Protein 8EJU (pdb70)

Structure (mmCIF, N/CA/C/O backbone):
data_8EJU
#
_entry.id   8EJU
#
_cell.length_a   148.903
_cell.length_b   148.903
_cell.length_c   55.711
_cell.angle_alpha   90.000
_cell.angle_beta   90.000
_cell.angle_gamma   120.000
#
_symmetry.space_group_name_H-M   'P 62'
#
loop_
_entity.id
_entity.type
_entity.pdbx_description
1 polymer 'Transcription regulatory protein (Pca regulon)'
2 non-polymer selenourea
3 non-polymer 'PHOSPHATE ION'
4 non-polymer 'CHLORIDE ION'
5 water water
#
loop_
_atom_site.group_PDB
_atom_site.id
_atom_site.type_symbol
_atom_site.label_atom_id
_atom_site.label_alt_id
_atom_site.label_comp_id
_atom_site.label_asym_id
_atom_site.label_entity_id
_atom_site.label_seq_id
_atom_site.pdbx_PDB_ins_code
_atom_site.Cartn_x
_atom_site.Cartn_y
_atom_site.Cartn_z
_atom_site.occupancy
_atom_site.B_iso_or_equiv
_atom_site.auth_seq_id
_atom_site.auth_comp_id
_atom_site.auth_asym_id
_atom_site.auth_atom_id
_atom_site.pdbx_PDB_model_num
ATOM 1 N N . ALA A 1 29 ? 110.86400 13.70400 18.32600 1.000 65.02171 29 ALA A N 1
ATOM 2 C CA . ALA A 1 29 ? 110.46900 14.75000 17.39200 1.000 65.51640 29 ALA A CA 1
ATOM 3 C C . ALA A 1 29 ? 110.60300 16.14800 18.01800 1.000 64.91223 29 ALA A C 1
ATOM 4 O O . ALA A 1 29 ? 109.85900 16.50300 18.92200 1.000 66.57478 29 ALA A O 1
ATOM 6 N N . SER A 1 30 ? 111.55300 16.93100 17.52000 1.000 52.93512 30 SER A N 1
ATOM 7 C CA . SER A 1 30 ? 111.75000 18.31100 17.95500 1.000 46.67116 30 SER A CA 1
ATOM 8 C C . SER A 1 30 ? 110.51200 19.18600 17.71900 1.000 49.53656 30 SER A C 1
ATOM 9 O O . SER A 1 30 ? 109.68300 18.87700 16.87800 1.000 49.78874 30 SER A O 1
ATOM 12 N N . PRO A 1 31 ? 110.37700 20.31700 18.43500 1.000 46.08454 31 PRO A N 1
ATOM 13 C CA . PRO A 1 31 ? 109.27700 21.24200 18.08400 1.000 40.80009 31 PRO A CA 1
ATOM 14 C C . PRO A 1 31 ? 109.24900 21.64500 16.60600 1.000 42.71116 31 PRO A C 1
ATOM 15 O O . PRO A 1 31 ? 108.16000 21.72700 16.02500 1.000 41.03843 31 PRO A O 1
ATOM 19 N N . ALA A 1 32 ? 110.41000 21.90700 15.97600 1.000 41.25806 32 ALA A N 1
ATOM 20 C CA . ALA A 1 32 ? 110.38700 22.27300 14.56500 1.000 44.34976 32 ALA A CA 1
ATOM 21 C C . ALA A 1 32 ? 109.86300 21.12200 13.70300 1.000 42.78372 32 ALA A C 1
ATOM 22 O O . ALA A 1 32 ? 109.06300 21.34000 12.78600 1.000 50.37111 32 ALA A O 1
ATOM 24 N N . LYS A 1 33 ? 110.32100 19.89200 13.96800 1.000 48.87219 33 LYS A N 1
ATOM 25 C CA . LYS A 1 33 ? 109.78500 18.71900 13.27500 1.000 50.17185 33 LYS A CA 1
ATOM 26 C C . LYS A 1 33 ? 108.25700 18.66400 13.33500 1.000 52.22998 33 LYS A C 1
ATOM 27 O O . LYS A 1 33 ? 107.59500 18.37900 12.32800 1.000 50.34328 33 LYS A O 1
ATOM 33 N N . ARG A 1 34 ? 107.67800 18.87200 14.52300 1.000 44.59721 34 ARG A N 1
ATOM 34 C CA . ARG A 1 34 ? 106.22300 18.82300 14.65900 1.000 47.13545 34 ARG A CA 1
ATOM 35 C C . ARG A 1 34 ? 105.56300 19.92300 13.84500 1.000 48.26376 34 ARG A C 1
ATOM 36 O O . ARG A 1 34 ? 104.55000 19.69000 13.17300 1.000 47.31496 34 ARG A O 1
ATOM 44 N N . ILE A 1 35 ? 106.13000 21.12500 13.88100 1.000 46.20651 35 ILE A N 1
ATOM 45 C CA . ILE A 1 35 ? 105.61600 22.20600 13.05400 1.000 44.81654 35 ILE A CA 1
ATOM 46 C C . ILE A 1 35 ? 105.70200 21.84800 11.57200 1.000 51.54199 35 ILE A C 1
ATOM 47 O O . ILE A 1 35 ? 104.74000 22.04200 10.81800 1.000 49.96810 35 ILE A O 1
ATOM 52 N N . GLN A 1 36 ? 106.83200 21.28400 11.13000 1.000 52.76506 36 GLN A N 1
ATOM 53 C CA . GLN A 1 36 ? 106.98700 21.06300 9.69000 1.000 51.50840 36 GLN A CA 1
ATOM 54 C C . GLN A 1 36 ? 106.08700 19.95700 9.15900 1.000 52.67543 36 GLN A C 1
ATOM 55 O O . GLN A 1 36 ? 105.86600 19.90400 7.94400 1.000 58.89029 36 GLN A O 1
ATOM 61 N N . ALA A 1 37 ? 105.54100 19.09500 10.02300 1.000 53.66636 37 ALA A N 1
ATOM 62 C CA . ALA A 1 37 ? 104.54900 18.13400 9.56500 1.000 52.85678 37 ALA A CA 1
ATOM 63 C C . ALA A 1 37 ? 103.33200 18.80400 8.94500 1.000 62.57610 37 ALA A C 1
ATOM 64 O O . ALA A 1 37 ? 102.60300 18.15000 8.19900 1.000 59.91103 37 ALA A O 1
ATOM 66 N N . PHE A 1 38 ? 103.07400 20.08700 9.23400 1.000 52.68022 38 PHE A N 1
ATOM 67 C CA . PHE A 1 38 ? 101.91900 20.73100 8.62200 1.000 53.85629 38 PHE A CA 1
ATOM 68 C C . PHE A 1 38 ? 102.28000 21.65800 7.46600 1.000 58.73041 38 PHE A C 1
ATOM 69 O O . PHE A 1 38 ? 101.52100 22.59200 7.18600 1.000 59.56751 38 PHE A O 1
ATOM 77 N N . THR A 1 39 ? 103.38800 21.40800 6.75300 1.000 67.07399 39 THR A N 1
ATOM 78 C CA . THR A 1 39 ? 103.71000 22.30100 5.64100 1.000 65.04705 39 THR A CA 1
ATOM 79 C C . THR A 1 39 ? 102.71200 22.15700 4.49800 1.000 71.96951 39 THR A C 1
ATOM 80 O O . THR A 1 39 ? 102.49900 23.11600 3.74900 1.000 79.81697 39 THR A O 1
ATOM 84 N N . GLY A 1 40 ? 102.09700 20.98000 4.33700 1.000 55.77304 40 GLY A N 1
ATOM 85 C CA . GLY A 1 40 ? 101.06100 20.83800 3.33600 1.000 58.68005 40 GLY A CA 1
ATOM 86 C C . GLY A 1 40 ? 99.73400 21.49600 3.65300 1.000 51.96515 40 GLY A C 1
ATOM 87 O O . GLY A 1 40 ? 98.87600 21.56900 2.76800 1.000 54.17698 40 GLY A O 1
ATOM 88 N N . ASP A 1 41 ? 99.55900 21.99400 4.88200 1.000 47.66388 41 ASP A N 1
ATOM 89 C CA . ASP A 1 41 ? 98.28800 22.54200 5.32900 1.000 47.32533 41 ASP A CA 1
ATOM 90 C C . ASP A 1 41 ? 98.31700 24.04900 5.13400 1.000 44.44685 41 ASP A C 1
ATOM 91 O O . ASP A 1 41 ? 99.11300 24.72600 5.80200 1.000 46.32935 41 ASP A O 1
ATOM 96 N N . PRO A 1 42 ? 97.49100 24.62200 4.25200 1.000 46.43978 42 PRO A N 1
ATOM 97 C CA . PRO A 1 42 ? 97.63100 26.05700 3.95600 1.000 44.22506 42 PRO A CA 1
ATOM 98 C C . PRO A 1 42 ? 97.04700 26.95900 5.02400 1.000 45.45219 42 PRO A C 1
ATOM 99 O O . PRO A 1 42 ? 97.43800 28.12800 5.08800 1.000 50.66025 42 PRO A O 1
ATOM 103 N N . ASP A 1 43 ? 96.17300 26.44500 5.88400 1.000 47.14927 43 ASP A N 1
ATOM 104 C CA . ASP A 1 43 ? 95.62000 27.18700 7.01000 1.000 46.06384 43 ASP A CA 1
ATOM 105 C C . ASP A 1 43 ? 96.43600 27.05300 8.28700 1.000 42.14566 43 ASP A C 1
ATOM 106 O O . ASP A 1 43 ? 96.08300 27.66900 9.30400 1.000 43.16431 43 ASP A O 1
ATOM 111 N N . PHE A 1 44 ? 97.50500 26.26600 8.27400 1.000 39.97350 44 PHE A N 1
ATOM 112 C CA . PHE A 1 44 ? 98.40100 26.19900 9.42500 1.000 37.09527 44 PHE A CA 1
ATOM 113 C C . PHE A 1 44 ? 99.33900 27.40500 9.44200 1.000 41.69843 44 PHE A C 1
ATOM 114 O O . PHE A 1 44 ? 100.09900 27.62800 8.48600 1.000 43.01939 44 PHE A O 1
ATOM 122 N N . MET A 1 45 ? 99.32300 28.16100 10.55800 1.000 32.25452 45 MET A N 1
ATOM 123 C CA . MET A 1 45 ? 100.06500 29.40200 10.72700 1.000 32.83135 45 MET A CA 1
ATOM 124 C C . MET A 1 45 ? 101.44900 29.10800 11.30300 1.000 33.41852 45 MET A C 1
ATOM 125 O O . MET A 1 45 ? 101.61300 29.05100 12.51900 1.000 29.13489 45 MET A O 1
ATOM 130 N N . THR A 1 46 ? 102.46200 28.99100 10.44600 1.000 37.13115 46 THR A N 1
ATOM 131 C CA . THR A 1 46 ? 103.80100 28.59000 10.89900 1.000 35.16235 46 THR A CA 1
ATOM 132 C C . THR A 1 46 ? 104.38300 29.52700 11.94100 1.000 31.06043 46 THR A C 1
ATOM 133 O O . THR A 1 46 ? 105.01300 29.07600 12.91000 1.000 29.17348 46 THR A O 1
ATOM 137 N N . SER A 1 47 ? 104.18500 30.84000 11.79100 1.000 29.58431 47 SER A N 1
ATOM 138 C CA . SER A 1 47 ? 104.78800 31.77400 12.73400 1.000 30.64077 47 SER A CA 1
ATOM 139 C C . SER A 1 47 ? 104.15600 31.67500 14.11800 1.000 27.84705 47 SER A C 1
ATOM 140 O O . SER A 1 47 ? 104.84500 31.79700 15.13900 1.000 25.82501 47 SER A O 1
ATOM 143 N N . LEU A 1 48 ? 102.83600 31.50200 14.16100 1.000 26.17626 48 LEU A N 1
ATOM 144 C CA . LEU A 1 48 ? 102.15200 31.27400 15.42600 1.000 26.89279 48 LEU A CA 1
ATOM 145 C C . LEU A 1 48 ? 102.70600 30.02900 16.09400 1.000 25.70180 48 LEU A C 1
ATOM 146 O O . LEU A 1 48 ? 103.04700 30.05200 17.28500 1.000 26.36696 48 LEU A O 1
ATOM 151 N N . ALA A 1 49 ? 102.82700 28.93400 15.33900 1.000 24.70407 49 ALA A N 1
ATOM 152 C CA . ALA A 1 49 ? 103.37600 27.69900 15.90600 1.000 25.93669 49 ALA A CA 1
ATOM 153 C C . ALA A 1 49 ? 104.79900 27.90300 16.41200 1.000 28.06609 49 ALA A C 1
ATOM 154 O O . ALA A 1 49 ? 105.12900 27.49000 17.53800 1.000 26.70944 49 ALA A O 1
ATOM 156 N N . ARG A 1 50 ? 105.66700 28.59500 15.62300 1.000 24.14596 50 ARG A N 1
ATOM 157 C CA . ARG A 1 50 ? 107.01900 28.80300 16.14600 1.000 25.32571 50 ARG A CA 1
ATOM 158 C C . ARG A 1 50 ? 107.02400 29.68000 17.38700 1.000 24.31899 50 ARG A C 1
ATOM 159 O O . ARG A 1 50 ? 107.82800 29.44800 18.28900 1.000 25.48622 50 ARG A O 1
ATOM 167 N N . GLY A 1 51 ? 106.18700 30.73300 17.44200 1.000 24.12532 51 GLY A N 1
ATOM 168 C CA . GLY A 1 51 ? 106.19100 31.60600 18.62500 1.000 23.65901 51 GLY A CA 1
ATOM 169 C C . GLY A 1 51 ? 105.73500 30.85900 19.87800 1.000 23.78759 51 GLY A C 1
ATOM 170 O O . GLY A 1 51 ? 106.30500 31.05100 20.95500 1.000 24.62569 51 GLY A O 1
ATOM 171 N N . LEU A 1 52 ? 104.74500 29.97500 19.73000 1.000 21.69130 52 LEU A N 1
ATOM 172 C CA . LEU A 1 52 ? 104.32300 29.16000 20.88000 1.000 23.27661 52 LEU A CA 1
ATOM 173 C C . LEU A 1 52 ? 105.45000 28.24400 21.31500 1.000 28.54817 52 LEU A C 1
ATOM 174 O O . LEU A 1 52 ? 105.69200 28.08100 22.52500 1.000 25.53214 52 LEU A O 1
ATOM 179 N N . ALA A 1 53 ? 106.18800 27.67400 20.34300 1.000 24.12444 53 ALA A N 1
ATOM 180 C CA . ALA A 1 53 ? 107.31900 26.82900 20.69200 1.000 22.98202 53 ALA A CA 1
ATOM 181 C C . ALA A 1 53 ? 108.44000 27.64600 21.36800 1.000 22.44191 53 ALA A C 1
ATOM 182 O O . ALA A 1 53 ? 109.20000 27.10700 22.20300 1.000 24.99989 53 ALA A O 1
ATOM 184 N N . VAL A 1 54 ? 108.62000 28.90500 20.95900 1.000 23.19516 54 VAL A N 1
ATOM 185 C CA . VAL A 1 54 ? 109.63000 29.75300 21.58400 1.000 23.60909 54 VAL A CA 1
ATOM 186 C C . VAL A 1 54 ? 109.25400 30.01700 23.03000 1.000 25.54922 54 VAL A C 1
ATOM 187 O O . VAL A 1 54 ? 110.11300 29.94800 23.92200 1.000 22.25692 54 VAL A O 1
ATOM 191 N N . ILE A 1 55 ? 107.96100 30.24800 23.30700 1.000 20.95948 55 ILE A N 1
ATOM 192 C CA . ILE A 1 55 ? 107.55400 30.39300 24.72900 1.000 23.26754 55 ILE A CA 1
ATOM 193 C C . ILE A 1 55 ? 107.85900 29.11600 25.49300 1.000 22.84424 55 ILE A C 1
ATOM 194 O O . ILE A 1 55 ? 108.41100 29.13900 26.61000 1.000 23.44747 55 ILE A O 1
ATOM 199 N N . GLN A 1 56 ? 107.53600 27.97200 24.88900 1.000 21.69377 56 GLN A N 1
ATOM 200 C CA . GLN A 1 56 ? 107.71700 26.68600 25.58700 1.000 22.80844 56 GLN A CA 1
ATOM 201 C C . GLN A 1 56 ? 109.19200 26.43700 25.84600 1.000 23.70845 56 GLN A C 1
ATOM 202 O O . GLN A 1 56 ? 109.54000 25.65800 26.73700 1.000 24.38492 56 GLN A O 1
ATOM 208 N N . ALA A 1 57 ? 110.07600 27.00000 24.98700 1.000 23.14903 57 ALA A N 1
ATOM 209 C CA . ALA A 1 57 ? 111.49700 26.75100 25.14000 1.000 26.28186 57 ALA A CA 1
ATOM 210 C C . ALA A 1 57 ? 111.98900 27.21400 26.51700 1.000 28.20265 57 ALA A C 1
ATOM 211 O O . ALA A 1 57 ? 113.04300 26.74500 26.96800 1.000 27.78707 57 ALA A O 1
ATOM 213 N N . PHE A 1 58 ? 111.23800 28.11100 27.18400 1.000 24.08624 58 PHE A N 1
ATOM 214 C CA . PHE A 1 58 ? 111.67200 28.62400 28.49400 1.000 22.97485 58 PHE A CA 1
ATOM 215 C C . PHE A 1 58 ? 111.38400 27.65300 29.62500 1.000 28.35209 58 PHE A C 1
ATOM 216 O O . PHE A 1 58 ? 111.83700 27.89100 30.74600 1.000 29.93560 58 PHE A O 1
ATOM 224 N N . GLN A 1 59 ? 110.66500 26.56100 29.36300 1.000 23.31678 59 GLN A N 1
ATOM 225 C CA . GLN A 1 59 ? 110.19300 25.70000 30.46500 1.000 28.12932 59 GLN A CA 1
ATOM 226 C C . GLN A 1 59 ? 111.35400 25.25800 31.34400 1.000 35.34761 59 GLN A C 1
ATOM 227 O O . GLN A 1 59 ? 112.35100 24.70000 30.86100 1.000 35.90933 59 GLN A O 1
ATOM 233 N N . GLU A 1 60 ? 111.20900 25.50400 32.64800 1.000 29.74823 60 GLU A N 1
ATOM 234 C CA . GLU A 1 60 ? 112.12900 25.02700 33.66500 1.000 41.75236 60 GLU A CA 1
ATOM 235 C C . GLU A 1 60 ? 113.55000 25.46300 33.39600 1.000 44.93604 60 GLU A C 1
ATOM 236 O O . GLU A 1 60 ? 114.48000 24.82600 33.87600 1.000 46.23924 60 GLU A O 1
ATOM 242 N N . ARG A 1 61 ? 113.76700 26.53900 32.62000 1.000 38.56132 61 ARG A N 1
ATOM 243 C CA . ARG A 1 61 ? 115.13800 26.97900 32.40600 1.000 43.26303 61 ARG A CA 1
ATOM 244 C C . ARG A 1 61 ? 115.68600 27.75000 33.59500 1.000 47.17634 61 ARG A C 1
ATOM 245 O O . ARG A 1 61 ? 116.90800 27.91700 33.69600 1.000 60.10120 61 ARG A O 1
ATOM 253 N N . LYS A 1 62 ? 114.80300 28.21700 34.48100 1.000 46.05286 62 LYS A N 1
ATOM 254 C CA . LYS A 1 62 ? 115.15000 28.91500 35.71800 1.000 49.73500 62 LYS A CA 1
ATOM 255 C C . LYS A 1 62 ? 115.68100 30.31800 35.49600 1.000 48.12974 62 LYS A C 1
ATOM 256 O O . LYS A 1 62 ? 115.68700 31.12500 36.43200 1.000 48.36591 62 LYS A O 1
ATOM 262 N N . ARG A 1 63 ? 116.10800 30.61900 34.27800 1.000 42.44149 63 ARG A N 1
ATOM 263 C CA . ARG A 1 63 ? 116.69300 31.92200 33.96800 1.000 46.56943 63 ARG A CA 1
ATOM 264 C C . ARG A 1 63 ? 116.54600 32.16700 32.46400 1.000 55.85499 63 ARG A C 1
ATOM 265 O O . ARG A 1 63 ? 115.92300 31.37200 31.74800 1.000 41.68959 63 ARG A O 1
ATOM 273 N N . HIS A 1 64 ? 117.17600 33.24100 31.97800 1.000 42.43052 64 HIS A N 1
ATOM 274 C CA . HIS A 1 64 ? 116.97400 33.75500 30.61600 1.000 35.45417 64 HIS A CA 1
ATOM 275 C C . HIS A 1 64 ? 117.78500 33.00000 29.56800 1.000 37.63497 64 HIS A C 1
ATOM 276 O O . HIS A 1 64 ? 118.64200 32.18600 29.88500 1.000 43.12270 64 HIS A O 1
ATOM 283 N N . LEU A 1 65 ? 117.49300 33.28100 28.27300 1.000 26.73144 65 LEU A N 1
ATOM 284 C CA . LEU A 1 65 ? 118.06100 32.48700 27.17600 1.000 27.51433 65 LEU A CA 1
ATOM 285 C C . LEU A 1 65 ? 118.52100 33.36400 26.02100 1.000 28.40580 65 LEU A C 1
ATOM 286 O O . LEU A 1 65 ? 117.93900 34.42000 25.76700 1.000 27.86016 65 LEU A O 1
ATOM 291 N N . THR A 1 66 ? 119.47900 32.85300 25.23700 1.000 26.66839 66 THR A N 1
ATOM 292 C CA . THR A 1 66 ? 119.89300 33.50500 24.00100 1.000 27.61248 66 THR A CA 1
ATOM 293 C C . THR A 1 66 ? 119.09700 32.96700 22.82000 1.000 28.61682 66 THR A C 1
ATOM 294 O O . THR A 1 66 ? 118.49900 31.89300 22.88700 1.000 29.27984 66 THR A O 1
ATOM 298 N N . ILE A 1 67 ? 119.16600 33.69700 21.70600 1.000 27.13099 67 ILE A N 1
ATOM 299 C CA . ILE A 1 67 ? 118.58400 33.18600 20.46100 1.000 30.92552 67 ILE A CA 1
ATOM 300 C C . ILE A 1 67 ? 119.14600 31.81200 20.14300 1.000 30.00474 67 ILE A C 1
ATOM 301 O O . ILE A 1 67 ? 118.39600 30.87000 19.84200 1.000 31.00022 67 ILE A O 1
ATOM 306 N N . ALA A 1 68 ? 120.47500 31.67600 20.24100 1.000 31.74320 68 ALA A N 1
ATOM 307 C CA . ALA A 1 68 ? 121.13800 30.41400 19.92400 1.000 36.14317 68 ALA A CA 1
ATOM 308 C C . ALA A 1 68 ? 120.66000 29.28900 20.82900 1.000 34.40778 68 ALA A C 1
ATOM 309 O O . ALA A 1 68 ? 120.47700 28.15700 20.36800 1.000 36.53373 68 ALA A O 1
ATOM 311 N N . GLN A 1 69 ? 120.44700 29.56600 22.11800 1.000 29.96891 69 GLN A N 1
ATOM 312 C CA . GLN A 1 69 ? 119.94200 28.51600 22.99700 1.000 29.42629 69 GLN A CA 1
ATOM 313 C C . GLN A 1 69 ? 118.53000 28.10500 22.61800 1.000 32.19615 69 GLN A C 1
ATOM 314 O O . GLN A 1 69 ? 118.18300 26.90700 22.67000 1.000 33.64932 69 GLN A O 1
ATOM 320 N N . ILE A 1 70 ? 117.66500 29.09000 22.35100 1.000 30.63937 70 ILE A N 1
ATOM 321 C CA . ILE A 1 70 ? 116.28400 28.77000 21.98000 1.000 28.26314 70 ILE A CA 1
ATOM 322 C C . ILE A 1 70 ? 116.25700 27.97700 20.67800 1.000 34.45244 70 ILE A C 1
ATOM 323 O O . ILE A 1 70 ? 115.55700 26.96600 20.56000 1.000 28.75788 70 ILE A O 1
ATOM 328 N N . SER A 1 71 ? 117.04100 28.42300 19.68700 1.000 31.20338 71 SER A N 1
ATOM 329 C CA . SER A 1 71 ? 117.13200 27.70800 18.41800 1.000 35.26532 71 SER A CA 1
ATOM 330 C C . SER A 1 71 ? 117.59600 26.27300 18.61500 1.000 38.66436 71 SER A C 1
ATOM 331 O O . SER A 1 71 ? 117.07900 25.35800 17.96400 1.000 37.96566 71 SER A O 1
ATOM 334 N N A HIS A 1 72 ? 118.57200 26.05400 19.50800 0.466 38.20662 72 HIS A N 1
ATOM 335 N N B HIS A 1 72 ? 118.57400 26.06400 19.50100 0.534 38.20405 72 HIS A N 1
ATOM 336 C CA A HIS A 1 72 ? 119.11400 24.71000 19.70700 0.466 41.01798 72 HIS A CA 1
ATOM 337 C CA B HIS A 1 72 ? 119.10400 24.72500 19.72900 0.534 41.03957 72 HIS A CA 1
ATOM 338 C C A HIS A 1 72 ? 118.08300 23.78500 20.35300 0.466 41.38550 72 HIS A C 1
ATOM 339 C C B HIS A 1 72 ? 118.04900 23.80200 20.32600 0.534 41.38537 72 HIS A C 1
ATOM 340 O O A HIS A 1 72 ? 118.01600 22.59400 20.02300 0.466 42.29334 72 HIS A O 1
ATOM 341 O O B HIS A 1 72 ? 117.94900 22.62700 19.94700 0.534 42.31696 72 HIS A O 1
ATOM 354 N N . ARG A 1 73 ? 117.26700 24.31100 21.26800 1.000 38.83370 73 ARG A N 1
ATOM 355 C CA . ARG A 1 73 ? 116.30300 23.46900 21.97600 1.000 38.07191 73 ARG A CA 1
ATOM 356 C C . ARG A 1 73 ? 115.08600 23.16700 21.10200 1.000 39.46636 73 ARG A C 1
ATOM 357 O O . ARG A 1 73 ? 114.55000 22.05300 21.14800 1.000 40.27083 73 ARG A O 1
ATOM 365 N N . THR A 1 74 ? 114.65600 24.13000 20.28300 1.000 36.94054 74 THR A N 1
ATOM 366 C CA . THR A 1 74 ? 113.45600 23.98800 19.44100 1.000 31.85185 74 THR A CA 1
ATOM 367 C C . THR A 1 74 ? 113.75300 23.43700 18.05500 1.000 36.86382 74 THR A C 1
ATOM 368 O O . THR A 1 74 ? 112.86100 22.84300 17.43200 1.000 34.39374 74 THR A O 1
ATOM 372 N N . GLU A 1 75 ? 114.99400 23.59500 17.59400 1.000 36.26010 75 GLU A N 1
ATOM 373 C CA . GLU A 1 75 ? 115.50300 23.34800 16.24100 1.000 35.64986 75 GLU A CA 1
ATOM 374 C C . GLU A 1 75 ? 114.86900 24.26700 15.20500 1.000 35.20528 75 GLU A C 1
ATOM 375 O O . GLU A 1 75 ? 114.96000 24.00900 13.98400 1.000 37.42797 75 GLU A O 1
ATOM 381 N N . ILE A 1 76 ? 114.22400 25.32700 15.63900 1.000 34.60068 76 ILE A N 1
ATOM 382 C CA . ILE A 1 76 ? 113.72200 26.38000 14.76500 1.000 31.25078 76 ILE A CA 1
ATOM 383 C C . ILE A 1 76 ? 114.91300 27.25100 14.36500 1.000 36.10368 76 ILE A C 1
ATOM 384 O O . ILE A 1 76 ? 115.76800 27.56900 15.21300 1.000 31.84286 76 ILE A O 1
ATOM 389 N N . PRO A 1 77 ? 115.04900 27.63200 13.08700 1.000 34.99356 77 PRO A N 1
ATOM 390 C CA . PRO A 1 77 ? 116.20300 28.47000 12.69400 1.000 33.98975 77 PRO A CA 1
ATOM 391 C C . PRO A 1 77 ? 116.31300 29.76800 13.48600 1.000 32.33733 77 PRO A C 1
ATOM 392 O O . PRO A 1 77 ? 115.30900 30.37600 13.86800 1.000 30.94068 77 PRO A O 1
ATOM 396 N N . ARG A 1 78 ? 117.55500 30.26200 13.60800 1.000 33.48546 78 ARG A N 1
ATOM 397 C CA . ARG A 1 78 ? 117.79600 31.46100 14.42400 1.000 31.82237 78 ARG A CA 1
ATOM 398 C C . ARG A 1 78 ? 117.06100 32.68900 13.88400 1.000 32.37100 78 ARG A C 1
ATOM 399 O O . ARG A 1 78 ? 116.57900 33.51400 14.66200 1.000 30.17304 78 ARG A O 1
ATOM 407 N N . ALA A 1 79 ? 117.05000 32.88400 12.55700 1.000 29.47831 79 ALA A N 1
ATOM 408 C CA . ALA A 1 79 ? 116.28900 34.00600 12.01300 1.000 34.16681 79 ALA A CA 1
ATOM 409 C C . ALA A 1 79 ? 114.84500 33.99900 12.51100 1.000 34.08114 79 ALA A C 1
ATOM 410 O O . ALA A 1 79 ? 114.31900 35.03100 12.95000 1.000 32.02233 79 ALA A O 1
ATOM 412 N N . ALA A 1 80 ? 114.18600 32.83400 12.45700 1.000 32.91264 80 ALA A N 1
ATOM 413 C CA . ALA A 1 80 ? 112.79000 32.76300 12.88100 1.000 31.32344 80 ALA A CA 1
ATOM 414 C C . ALA A 1 80 ? 112.65300 32.98100 14.37300 1.000 27.31382 80 ALA A C 1
ATOM 415 O O . ALA A 1 80 ? 111.70800 33.63500 14.83300 1.000 28.27369 80 ALA A O 1
ATOM 417 N N . VAL A 1 81 ? 113.55800 32.40200 15.15700 1.000 25.81885 81 VAL A N 1
ATOM 418 C CA . VAL A 1 81 ? 113.52900 32.63300 16.59900 1.000 24.55489 81 VAL A CA 1
ATOM 419 C C . VAL A 1 81 ? 113.64100 34.12800 16.88400 1.000 31.20648 81 VAL A C 1
ATOM 420 O O . VAL A 1 81 ? 112.87500 34.68500 17.67500 1.000 26.80309 81 VAL A O 1
ATOM 424 N N . ARG A 1 82 ? 114.54800 34.80800 16.15600 1.000 26.35429 82 ARG A N 1
ATOM 425 C CA . ARG A 1 82 ? 114.71500 36.24400 16.34600 1.000 28.97192 82 ARG A CA 1
ATOM 426 C C . ARG A 1 82 ? 113.41500 36.97800 16.06100 1.000 26.39536 82 ARG A C 1
ATOM 427 O O . ARG A 1 82 ? 112.98900 37.82600 16.85600 1.000 26.52673 82 ARG A O 1
ATOM 435 N N . ARG A 1 83 ? 112.75100 36.65700 14.93300 1.000 26.70776 83 ARG A N 1
ATOM 436 C CA . ARG A 1 83 ? 111.55200 37.42400 14.58100 1.000 24.38646 83 ARG A CA 1
ATOM 437 C C . ARG A 1 83 ? 110.42600 37.12400 15.56100 1.000 24.54953 83 ARG A C 1
ATOM 438 O O . ARG A 1 83 ? 109.64700 38.02700 15.92400 1.000 25.11710 83 ARG A O 1
ATOM 446 N N . CYS A 1 84 ? 110.35300 35.87100 16.03800 1.000 24.63525 84 CYS A N 1
ATOM 447 C CA . CYS A 1 84 ? 109.31300 35.55400 17.02000 1.000 26.74829 84 CYS A CA 1
ATOM 448 C C . CYS A 1 84 ? 109.54200 36.31500 18.31500 1.000 25.17035 84 CYS A C 1
ATOM 449 O O . CYS A 1 84 ? 108.58400 36.81100 18.92600 1.000 24.09728 84 CYS A O 1
ATOM 452 N N . LEU A 1 85 ? 110.78100 36.28400 18.82900 1.000 24.17805 85 LEU A N 1
ATOM 453 C CA . LEU A 1 85 ? 111.10900 37.02700 20.04800 1.000 25.41872 85 LEU A CA 1
ATOM 454 C C . LEU A 1 85 ? 110.80800 38.50000 19.88900 1.000 25.16873 85 LEU A C 1
ATOM 455 O O . LEU A 1 85 ? 110.25100 39.13500 20.78200 1.000 24.08702 85 LEU A O 1
ATOM 460 N N . HIS A 1 86 ? 111.24800 39.08200 18.77500 1.000 23.22388 86 HIS A N 1
ATOM 461 C CA . HIS A 1 86 ? 110.93900 40.47100 18.50700 1.000 25.47102 86 HIS A CA 1
ATOM 462 C C . HIS A 1 86 ? 109.44100 40.72800 18.59500 1.000 26.81472 86 HIS A C 1
ATOM 463 O O . HIS A 1 86 ? 109.00900 41.76400 19.12400 1.000 27.11266 86 HIS A O 1
ATOM 470 N N . THR A 1 87 ? 108.63400 39.83600 17.99000 1.000 22.63473 87 THR A N 1
ATOM 471 C CA . THR A 1 87 ? 107.18800 40.02900 18.03800 1.000 22.10850 87 THR A CA 1
ATOM 472 C C . THR A 1 87 ? 106.67900 39.92200 19.47700 1.000 23.40863 87 THR A C 1
ATOM 473 O O . THR A 1 87 ? 105.85700 40.74700 19.94500 1.000 23.55169 87 THR A O 1
ATOM 477 N N . LEU A 1 88 ? 107.15900 38.92200 20.20500 1.000 22.70145 88 LEU A N 1
ATOM 478 C CA . LEU A 1 88 ? 106.73500 38.81200 21.61400 1.000 23.02784 88 LEU A CA 1
ATOM 479 C C . LEU A 1 88 ? 107.11800 40.06400 22.39700 1.000 22.93743 88 LEU A C 1
ATOM 480 O O . LEU A 1 88 ? 106.35800 40.51500 23.26900 1.000 24.00683 88 LEU A O 1
ATOM 485 N N . ILE A 1 89 ? 108.29600 40.63000 22.13500 1.000 23.57854 89 ILE A N 1
ATOM 486 C CA . ILE A 1 89 ? 108.69400 41.85800 22.85400 1.000 22.83425 89 ILE A CA 1
ATOM 487 C C . ILE A 1 89 ? 107.73400 42.99700 22.52800 1.000 27.26605 89 ILE A C 1
ATOM 488 O O . ILE A 1 89 ? 107.25400 43.71200 23.41500 1.000 26.79023 89 ILE A O 1
ATOM 493 N N . LYS A 1 90 ? 107.41500 43.16000 21.25200 1.000 26.52198 90 LYS A N 1
ATOM 494 C CA . LYS A 1 90 ? 106.50000 44.23900 20.87900 1.000 27.05895 90 LYS A CA 1
ATOM 495 C C . LYS A 1 90 ? 105.14000 44.08800 21.53000 1.000 26.81842 90 LYS A C 1
ATOM 496 O O . LYS A 1 90 ? 104.46700 45.10200 21.80900 1.000 30.42968 90 LYS A O 1
ATOM 502 N N . LEU A 1 91 ? 104.70200 42.86600 21.75200 1.000 23.01477 91 LEU A N 1
ATOM 503 C CA . LEU A 1 91 ? 103.37500 42.63200 22.29200 1.000 21.10937 91 LEU A CA 1
ATOM 504 C C . LEU A 1 91 ? 103.37000 42.62200 23.81600 1.000 25.74643 91 LEU A C 1
ATOM 505 O O . LEU A 1 91 ? 102.29300 42.40800 24.39900 1.000 28.95004 91 LEU A O 1
ATOM 510 N N . GLY A 1 92 ? 104.54300 42.72000 24.43700 1.000 24.66682 92 GLY A N 1
ATOM 511 C CA . GLY A 1 92 ? 104.59600 42.71200 25.90500 1.000 23.90303 92 GLY A CA 1
ATOM 512 C C . GLY A 1 92 ? 104.66500 41.34100 26.53700 1.000 23.37857 92 GLY A C 1
ATOM 513 O O . GLY A 1 92 ? 104.39800 41.20400 27.75000 1.000 22.58016 92 GLY A O 1
ATOM 514 N N . TYR A 1 93 ? 105.02500 40.30100 25.77200 1.000 24.27310 93 TYR A N 1
ATOM 515 C CA . TYR A 1 93 ? 105.18500 38.97500 26.33900 1.000 21.72269 93 TYR A CA 1
ATOM 516 C C . TYR A 1 93 ? 106.62800 38.63200 26.66300 1.000 23.09932 93 TYR A C 1
ATOM 517 O O . TYR A 1 93 ? 106.87800 37.59100 27.27900 1.000 22.03839 93 TYR A O 1
ATOM 526 N N . ALA A 1 94 ? 107.59300 39.43000 26.19800 1.000 21.90977 94 ALA A N 1
ATOM 527 C CA . ALA A 1 94 ? 108.99100 39.14400 26.50000 1.000 23.76595 94 ALA A CA 1
ATOM 528 C C . ALA A 1 94 ? 109.78600 40.43400 26.53200 1.000 25.78175 94 ALA A C 1
ATOM 529 O O . ALA A 1 94 ? 109.29700 41.50900 26.16400 1.000 23.90860 94 ALA A O 1
ATOM 531 N N . THR A 1 95 ? 111.02400 40.31300 27.00300 1.000 23.42650 95 THR A N 1
ATOM 532 C CA . THR A 1 95 ? 111.95600 41.40900 27.08300 1.000 23.25198 95 THR A CA 1
ATOM 533 C C . THR A 1 95 ? 113.36100 40.91300 26.75500 1.000 25.63562 95 THR A C 1
ATOM 534 O O . THR A 1 95 ? 113.63200 39.71400 26.73100 1.000 23.44537 95 THR A O 1
ATOM 538 N N . THR A 1 96 ? 114.25200 41.84800 26.46200 1.000 27.38410 96 THR A N 1
ATOM 539 C CA . THR A 1 96 ? 115.62900 41.49600 26.13000 1.000 27.14792 96 THR A CA 1
ATOM 540 C C . THR A 1 96 ? 116.59600 42.58500 26.55400 1.000 27.83289 96 THR A C 1
ATOM 541 O O . THR A 1 96 ? 116.23000 43.75600 26.70000 1.000 30.49017 96 THR A O 1
ATOM 545 N N . ASP A 1 97 ? 117.87100 42.19600 26.75200 1.000 25.39113 97 ASP A N 1
ATOM 546 C CA . ASP A 1 97 ? 118.93300 43.17100 26.87400 1.000 27.94157 97 ASP A CA 1
ATOM 547 C C . ASP A 1 97 ? 119.81100 43.16000 25.63200 1.000 29.53598 97 ASP A C 1
ATOM 548 O O . ASP A 1 97 ? 120.89600 43.77400 25.63700 1.000 30.14099 97 ASP A O 1
ATOM 553 N N . GLY A 1 98 ? 119.34400 42.50800 24.56800 1.000 26.76971 98 GLY A N 1
ATOM 554 C CA . GLY A 1 98 ? 120.12300 42.41100 23.33000 1.000 28.94377 98 GLY A CA 1
ATOM 555 C C . GLY A 1 98 ? 120.92200 41.12900 23.18600 1.000 31.51076 98 GLY A C 1
ATOM 556 O O . GLY A 1 98 ? 121.31900 40.77600 22.06000 1.000 31.28700 98 GLY A O 1
ATOM 557 N N . ARG A 1 99 ? 121.18500 40.43200 24.28400 1.000 27.29429 99 ARG A N 1
ATOM 558 C CA . ARG A 1 99 ? 121.90000 39.15200 24.28200 1.000 29.09445 99 ARG A CA 1
ATOM 559 C C . ARG A 1 99 ? 121.02500 38.01800 24.78700 1.000 28.89234 99 ARG A C 1
ATOM 560 O O . ARG A 1 99 ? 120.91100 36.96000 24.10900 1.000 28.24978 99 ARG A O 1
ATOM 568 N N . THR A 1 100 ? 120.37700 38.20500 25.95100 1.000 28.06418 100 THR A N 1
ATOM 569 C CA . THR A 1 100 ? 119.42300 37.22500 26.47100 1.000 25.40871 100 THR A CA 1
ATOM 570 C C . THR A 1 100 ? 118.01400 37.78200 26.48100 1.000 25.13836 100 THR A C 1
ATOM 571 O O . THR A 1 100 ? 117.80100 38.99900 26.35700 1.000 27.02085 100 THR A O 1
ATOM 575 N N . TYR A 1 101 ? 117.05700 36.85700 26.61900 1.000 25.25533 101 TYR A N 1
ATOM 576 C CA . TYR A 1 101 ? 115.63000 37.13100 26.52200 1.000 25.73881 101 TYR A CA 1
ATOM 577 C C . TYR A 1 101 ? 114.91600 36.47100 27.68700 1.000 24.41031 101 TYR A C 1
ATOM 578 O O . TYR A 1 101 ? 115.32800 35.41300 28.14800 1.000 23.49591 101 TYR A O 1
ATOM 587 N N . SER A 1 102 ? 113.88200 37.14600 28.17900 1.000 21.88603 102 SER A N 1
ATOM 588 C CA . SER A 1 102 ? 113.08400 36.62200 29.28700 1.000 22.93407 102 SER A CA 1
ATOM 589 C C . SER A 1 102 ? 111.63300 36.77400 28.94600 1.000 26.90626 102 SER A C 1
ATOM 590 O O . SER A 1 102 ? 111.26300 37.73600 28.26400 1.000 24.01702 102 SER A O 1
ATOM 593 N N . LEU A 1 103 ? 110.80600 35.84200 29.45500 1.000 21.84496 103 LEU A N 1
ATOM 594 C CA . LEU A 1 103 ? 109.39100 36.09200 29.30000 1.000 21.43590 103 LEU A CA 1
ATOM 595 C C . LEU A 1 103 ? 108.88600 37.10700 30.35500 1.000 22.44477 103 LEU A C 1
ATOM 596 O O . LEU A 1 103 ? 109.48500 37.31300 31.42300 1.000 23.77584 103 LEU A O 1
ATOM 601 N N . LEU A 1 104 ? 107.78000 37.75500 30.01700 1.000 20.53934 104 LEU A N 1
ATOM 602 C CA . LEU A 1 104 ? 107.11000 38.72400 30.90800 1.000 22.60351 104 LEU A CA 1
ATOM 603 C C . LEU A 1 104 ? 105.81700 38.12200 31.50100 1.000 20.20123 104 LEU A C 1
ATOM 604 O O . LEU A 1 104 ? 105.21300 37.20800 30.94900 1.000 22.27534 104 LEU A O 1
ATOM 609 N N . PRO A 1 105 ? 105.38800 38.62800 32.65800 1.000 23.08655 105 PRO A N 1
ATOM 610 C CA . PRO A 1 105 ? 104.21800 38.05400 33.33000 1.000 25.36231 105 PRO A CA 1
ATOM 611 C C . PRO A 1 105 ? 102.97000 38.01100 32.47700 1.000 22.00869 105 PRO A C 1
ATOM 612 O O . PRO A 1 105 ? 102.07700 37.19900 32.76200 1.000 21.94507 105 PRO A O 1
ATOM 616 N N . LYS A 1 106 ? 102.85200 38.86300 31.43900 1.000 22.86040 106 LYS A N 1
ATOM 617 C CA . LYS A 1 106 ? 101.69000 38.78000 30.53800 1.000 22.81466 106 LYS A CA 1
ATOM 618 C C . LYS A 1 106 ? 101.45700 37.37700 30.01500 1.000 23.89511 106 LYS A C 1
ATOM 619 O O . LYS A 1 106 ? 100.31600 36.98900 29.71800 1.000 22.32944 106 LYS A O 1
ATOM 625 N N . VAL A 1 107 ? 102.51900 36.57900 29.89000 1.000 21.49702 107 VAL A N 1
ATOM 626 C CA . VAL A 1 107 ? 102.32800 35.19200 29.47000 1.000 18.19543 107 VAL A CA 1
ATOM 627 C C . VAL A 1 107 ? 101.31700 34.46800 30.35600 1.000 20.40312 107 VAL A C 1
ATOM 628 O O . VAL A 1 107 ? 100.57900 33.57900 29.90700 1.000 23.18756 107 VAL A O 1
ATOM 632 N N . LEU A 1 108 ? 101.31800 34.79300 31.65500 1.000 22.24877 108 LEU A N 1
ATOM 633 C CA . LEU A 1 108 ? 100.39700 34.15300 32.58000 1.000 20.17830 108 LEU A CA 1
ATOM 634 C C . LEU A 1 108 ? 98.94700 34.38600 32.18000 1.000 23.81792 108 LEU A C 1
ATOM 635 O O . LEU A 1 108 ? 98.07000 33.57700 32.52200 1.000 26.03652 108 LEU A O 1
ATOM 640 N N . THR A 1 109 ? 98.67600 35.51300 31.52400 1.000 21.42935 109 THR A N 1
ATOM 641 C CA . THR A 1 109 ? 97.28800 35.81900 31.21100 1.000 22.26101 109 THR A CA 1
ATOM 642 C C . THR A 1 109 ? 96.77600 34.87200 30.13700 1.000 23.85441 109 THR A C 1
ATOM 643 O O . THR A 1 109 ? 95.56200 34.70800 30.04000 1.000 24.42014 109 THR A O 1
ATOM 647 N N . LEU A 1 110 ? 97.69000 34.23900 29.38000 1.000 21.55531 110 LEU A N 1
ATOM 648 C CA . LEU A 1 110 ? 97.23900 33.20400 28.44600 1.000 25.00912 110 LEU A CA 1
ATOM 649 C C . LEU A 1 110 ? 96.64500 32.01800 29.20300 1.000 25.65018 110 LEU A C 1
ATOM 650 O O . LEU A 1 110 ? 95.56900 31.52600 28.88000 1.000 25.03332 110 LEU A O 1
ATOM 655 N N . GLY A 1 111 ? 97.28700 31.59800 30.28500 1.000 20.83099 111 GLY A N 1
ATOM 656 C CA . GLY A 1 111 ? 96.69700 30.51300 31.06000 1.000 21.93846 111 GLY A CA 1
ATOM 657 C C . GLY A 1 111 ? 95.39300 30.94300 31.72500 1.000 23.02107 111 GLY A C 1
ATOM 658 O O . GLY A 1 111 ? 94.44700 30.16800 31.82600 1.000 26.76122 111 GLY A O 1
ATOM 659 N N . HIS A 1 112 ? 95.32600 32.20000 32.19800 1.000 24.60655 112 HIS A N 1
ATOM 660 C CA . HIS A 1 112 ? 94.10100 32.66300 32.83600 1.000 27.62545 112 HIS A CA 1
ATOM 661 C C . HIS A 1 112 ? 92.93400 32.63500 31.85600 1.000 26.80496 112 HIS A C 1
ATOM 662 O O . HIS A 1 112 ? 91.78700 32.48800 32.26100 1.000 24.50861 112 HIS A O 1
ATOM 669 N N . ALA A 1 113 ? 93.21100 32.82700 30.56100 1.000 24.33323 113 ALA A N 1
ATOM 670 C CA . ALA A 1 113 ? 92.11400 32.73800 29.58200 1.000 22.92087 113 ALA A CA 1
ATOM 671 C C . ALA A 1 113 ? 91.46700 31.36500 29.60100 1.000 24.36640 113 ALA A C 1
ATOM 672 O O . ALA A 1 113 ? 90.24800 31.22800 29.44600 1.000 24.00734 113 ALA A O 1
ATOM 674 N N . TYR A 1 114 ? 92.26300 30.32400 29.78900 1.000 21.59438 114 TYR A N 1
ATOM 675 C CA . TYR A 1 114 ? 91.70000 28.98300 29.91700 1.000 22.30835 114 TYR A CA 1
ATOM 676 C C . TYR A 1 114 ? 90.96900 28.85100 31.23500 1.000 29.70438 114 TYR A C 1
ATOM 677 O O . TYR A 1 114 ? 89.81900 28.40400 31.28100 1.000 27.04482 114 TYR A O 1
ATOM 686 N N . LEU A 1 115 ? 91.59200 29.29300 32.32500 1.000 26.19736 115 LEU A N 1
ATOM 687 C CA . LEU A 1 115 ? 90.95400 29.04000 33.61400 1.000 28.12309 115 LEU A CA 1
ATOM 688 C C . LEU A 1 115 ? 89.61700 29.74200 33.70600 1.000 29.28549 115 LEU A C 1
ATOM 689 O O . LEU A 1 115 ? 88.66800 29.20200 34.27000 1.000 30.00631 115 LEU A O 1
ATOM 694 N N . SER A 1 116 ? 89.53400 30.96600 33.17900 1.000 25.16140 116 SER A N 1
ATOM 695 C CA . SER A 1 116 ? 88.33700 31.75700 33.36700 1.000 27.23648 116 SER A CA 1
ATOM 696 C C . SER A 1 116 ? 87.26100 31.44300 32.33600 1.000 29.28818 116 SER A C 1
ATOM 697 O O . SER A 1 116 ? 86.19000 32.05200 32.36600 1.000 33.95712 116 SER A O 1
ATOM 700 N N . SER A 1 117 ? 87.53700 30.52400 31.43000 1.000 25.86883 117 SER A N 1
ATOM 701 C CA . SER A 1 117 ? 86.56900 30.11900 30.42200 1.000 26.46618 117 SER A CA 1
ATOM 702 C C . SER A 1 117 ? 86.22200 28.65300 30.54900 1.000 29.81602 117 SER A C 1
ATOM 703 O O . SER A 1 117 ? 85.46900 28.12100 29.72000 1.000 34.74872 117 SER A O 1
ATOM 706 N N . THR A 1 118 ? 86.65400 28.00200 31.62600 1.000 29.22582 118 THR A N 1
ATOM 707 C CA . THR A 1 118 ? 86.40800 26.56700 31.81300 1.000 26.13148 118 THR A CA 1
ATOM 708 C C . THR A 1 118 ? 85.63700 26.23000 33.07500 1.000 32.85777 118 THR A C 1
ATOM 709 O O . THR A 1 118 ? 86.22600 26.19000 34.17300 1.000 30.82898 118 THR A O 1
ATOM 713 N N . PRO A 1 119 ? 84.33500 25.91200 32.97700 1.000 28.12754 119 PRO A N 1
ATOM 714 C CA . PRO A 1 119 ? 83.56900 25.67000 34.21800 1.000 29.95903 119 PRO A CA 1
ATOM 715 C C . PRO A 1 119 ? 84.10500 24.54700 35.07400 1.000 31.34015 119 PRO A C 1
ATOM 716 O O . PRO A 1 119 ? 84.01800 24.64300 36.30200 1.000 31.30439 119 PRO A O 1
ATOM 720 N N . LEU A 1 120 ? 84.74600 23.53000 34.49400 1.000 26.20269 120 LEU A N 1
ATOM 721 C CA . LEU A 1 120 ? 85.28100 22.45500 35.31400 1.000 30.96241 120 LEU A CA 1
ATOM 722 C C . LEU A 1 120 ? 86.31600 22.97600 36.30400 1.000 30.96280 120 LEU A C 1
ATOM 723 O O . LEU A 1 120 ? 86.25500 22.66800 37.48700 1.000 30.93477 120 LEU A O 1
ATOM 728 N N . ALA A 1 121 ? 87.24200 23.81900 35.83700 1.000 29.39635 121 ALA A N 1
ATOM 729 C CA . ALA A 1 121 ? 88.29100 24.36700 36.69400 1.000 29.09284 121 ALA A CA 1
ATOM 730 C C . ALA A 1 121 ? 87.70100 25.33500 37.70500 1.000 32.99357 121 ALA A C 1
ATOM 731 O O . ALA A 1 121 ? 88.09300 25.33200 38.87400 1.000 34.92410 121 ALA A O 1
ATOM 733 N N . ILE A 1 122 ? 86.75000 26.15700 37.25500 1.000 27.23668 122 ILE A N 1
ATOM 734 C CA . ILE A 1 122 ? 86.13300 27.15900 38.12700 1.000 30.59603 122 ILE A CA 1
ATOM 735 C C . ILE A 1 122 ? 85.35000 26.47200 39.23800 1.000 34.43300 122 ILE A C 1
ATOM 736 O O . ILE A 1 122 ? 85.51100 26.77700 40.42500 1.000 33.82817 122 ILE A O 1
ATOM 741 N N . SER A 1 123 ? 84.50800 25.51200 38.86900 1.000 28.83321 123 SER A N 1
ATOM 742 C CA . SER A 1 123 ? 83.64100 24.86900 39.86200 1.000 30.67408 123 SER A CA 1
ATOM 743 C C . SER A 1 123 ? 84.39200 23.90600 40.74900 1.000 33.36341 123 SER A C 1
ATOM 744 O O . SER A 1 123 ? 83.89200 23.55200 41.83500 1.000 32.15630 123 SER A O 1
ATOM 747 N N . ALA A 1 124 ? 85.56000 23.43600 40.30600 1.000 28.37409 124 ALA A N 1
ATOM 748 C CA . ALA A 1 124 ? 86.31600 22.50200 41.13300 1.000 28.27603 124 ALA A CA 1
ATOM 749 C C . ALA A 1 124 ? 86.92200 23.18500 42.35300 1.000 32.18520 124 ALA A C 1
ATOM 750 O O . ALA A 1 124 ? 87.06600 22.53900 43.40000 1.000 29.48167 124 ALA A O 1
ATOM 752 N N . GLN A 1 125 ? 87.18000 24.49100 42.27300 1.000 27.75025 125 GLN A N 1
ATOM 753 C CA . GLN A 1 125 ? 88.00000 25.16600 43.28400 1.000 28.36017 125 GLN A CA 1
ATOM 754 C C . GLN A 1 125 ? 87.38800 25.14600 44.68300 1.000 29.11491 125 GLN A C 1
ATOM 755 O O . GLN A 1 125 ? 88.12000 24.84800 45.64400 1.000 30.48748 125 GLN A O 1
ATOM 761 N N . PRO A 1 126 ? 86.10500 25.47900 44.89300 1.000 32.18312 126 PRO A N 1
ATOM 762 C CA . PRO A 1 126 ? 85.55100 25.36700 46.25600 1.000 31.55230 126 PRO A CA 1
ATOM 763 C C . PRO A 1 126 ? 85.63000 23.97500 46.85800 1.000 30.74271 126 PRO A C 1
ATOM 764 O O . PRO A 1 126 ? 85.77100 23.83800 48.07900 1.000 27.99024 126 PRO A O 1
ATOM 768 N N . TYR A 1 127 ? 85.48300 22.92600 46.03900 1.000 27.14064 127 TYR A N 1
ATOM 769 C CA . TYR A 1 127 ? 85.64600 21.55400 46.53000 1.000 26.03905 127 TYR A CA 1
ATOM 770 C C . TYR A 1 127 ? 87.09200 21.29500 46.95200 1.000 30.07896 127 TYR A C 1
ATOM 771 O O . TYR A 1 127 ? 87.36000 20.73700 48.02500 1.000 28.95989 127 TYR A O 1
ATOM 780 N N . LEU A 1 128 ? 88.04400 21.68000 46.12500 1.000 26.27442 128 LEU A N 1
ATOM 781 C CA . LEU A 1 128 ? 89.44200 21.48700 46.52600 1.000 26.09135 128 LEU A CA 1
ATOM 782 C C . LEU A 1 128 ? 89.76000 22.23300 47.82000 1.000 26.84740 128 LEU A C 1
ATOM 783 O O . LEU A 1 128 ? 90.46900 21.69600 48.68700 1.000 28.80599 128 LEU A O 1
ATOM 788 N N . ASP A 1 129 ? 89.28200 23.47500 47.94500 1.000 29.07164 129 ASP A N 1
ATOM 789 C CA . ASP A 1 129 ? 89.50900 24.26300 49.16500 1.000 28.84940 129 ASP A CA 1
ATOM 790 C C . ASP A 1 129 ? 88.91200 23.56700 50.39100 1.000 32.53153 129 ASP A C 1
ATOM 791 O O . ASP A 1 129 ? 89.54000 23.50300 51.45300 1.000 33.69064 129 ASP A O 1
ATOM 796 N N . ARG A 1 130 ? 87.68200 23.07700 50.27300 1.000 28.54980 130 ARG A N 1
ATOM 797 C CA . ARG A 1 130 ? 87.04700 22.42300 51.41400 1.000 29.27269 130 ARG A CA 1
ATOM 798 C C . ARG A 1 130 ? 87.78800 21.15700 51.77100 1.000 32.11042 130 ARG A C 1
ATOM 799 O O . ARG A 1 130 ? 88.03500 20.88500 52.96000 1.000 34.07260 130 ARG A O 1
ATOM 807 N N . ILE A 1 131 ? 88.15600 20.36000 50.75400 1.000 26.96074 131 ILE A N 1
ATOM 808 C CA . ILE A 1 131 ? 88.89600 19.13400 51.04000 1.000 28.38624 131 ILE A CA 1
ATOM 809 C C . ILE A 1 131 ? 90.17900 19.45800 51.78500 1.000 30.56602 131 ILE A C 1
ATOM 810 O O . ILE A 1 131 ? 90.53700 18.80800 52.77500 1.000 33.25283 131 ILE A O 1
ATOM 815 N N . SER A 1 132 ? 90.93900 20.41600 51.25800 1.000 31.47768 132 SER A N 1
ATOM 816 C CA . SER A 1 132 ? 92.21700 20.76300 51.87100 1.000 29.98848 132 SER A CA 1
ATOM 817 C C . SER A 1 132 ? 92.04000 21.27800 53.29200 1.000 36.84403 132 SER A C 1
ATOM 818 O O . SER A 1 132 ? 92.85400 20.98500 54.17100 1.000 37.38965 132 SER A O 1
ATOM 821 N N . ASP A 1 133 ? 90.99000 22.07000 53.52600 1.000 31.31035 133 ASP A N 1
ATOM 822 C CA . ASP A 1 133 ? 90.69400 22.56000 54.87000 1.000 34.05366 133 ASP A CA 1
ATOM 823 C C . ASP A 1 133 ? 90.39200 21.41600 55.82300 1.000 39.39155 133 ASP A C 1
ATOM 824 O O . ASP A 1 133 ? 90.81200 21.44400 56.98100 1.000 40.61282 133 ASP A O 1
ATOM 829 N N . GLN A 1 134 ? 89.58600 20.44300 55.38100 1.000 35.03237 134 GLN A N 1
ATOM 830 C CA . GLN A 1 134 ? 89.18400 19.33100 56.24700 1.000 36.03860 134 GLN A CA 1
ATOM 831 C C . GLN A 1 134 ? 90.34600 18.44000 56.60300 1.000 37.71266 134 GLN A C 1
ATOM 832 O O . GLN A 1 134 ? 90.38700 17.88200 57.69600 1.000 39.86500 134 GLN A O 1
ATOM 838 N N . LEU A 1 135 ? 91.18100 18.13200 55.61800 1.000 36.32739 135 LEU A N 1
ATOM 839 C CA . LEU A 1 135 ? 92.22300 17.12600 55.76500 1.000 39.52392 135 LEU A CA 1
ATOM 840 C C . LEU A 1 135 ? 93.57800 17.73100 56.08700 1.000 39.53172 135 LEU A C 1
ATOM 841 O O . LEU A 1 135 ? 94.46700 17.01300 56.57400 1.000 42.06977 135 LEU A O 1
ATOM 846 N N . HIS A 1 136 ? 93.73900 19.02300 55.84900 1.000 35.00854 136 HIS A N 1
ATOM 847 C CA . HIS A 1 136 ? 95.02500 19.70300 56.04300 1.000 36.83309 136 HIS A CA 1
ATOM 848 C C . HIS A 1 136 ? 96.06200 18.99800 55.18600 1.000 39.96257 136 HIS A C 1
ATOM 849 O O . HIS A 1 136 ? 97.16500 18.65200 55.63400 1.000 39.87129 136 HIS A O 1
ATOM 856 N N . GLU A 1 137 ? 95.64800 18.73200 53.95500 1.000 36.03335 137 GLU A N 1
ATOM 857 C CA . GLU A 1 137 ? 96.49600 18.17200 52.92800 1.000 34.90529 137 GLU A CA 1
ATOM 858 C C . GLU A 1 137 ? 96.18500 18.89700 51.63300 1.000 35.90929 137 GLU A C 1
ATOM 859 O O . GLU A 1 137 ? 95.13400 19.53400 51.48900 1.000 35.50128 137 GLU A O 1
ATOM 865 N N . ALA A 1 138 ? 97.09700 18.76000 50.67300 1.000 38.48425 138 ALA A N 1
ATOM 866 C CA . ALA A 1 138 ? 96.91500 19.37300 49.36700 1.000 32.80359 138 ALA A CA 1
ATOM 867 C C . ALA A 1 138 ? 95.90700 18.55700 48.55800 1.000 32.43040 138 ALA A C 1
ATOM 868 O O . ALA A 1 138 ? 95.88400 17.31600 48.59900 1.000 29.52325 138 ALA A O 1
ATOM 870 N N . ALA A 1 139 ? 95.05300 19.24900 47.82400 1.000 27.83321 139 ALA A N 1
ATOM 871 C CA . ALA A 1 139 ? 94.11400 18.56200 46.93700 1.000 22.03183 139 ALA A CA 1
ATOM 872 C C . ALA A 1 139 ? 94.24700 19.17700 45.55400 1.000 28.18811 139 ALA A C 1
ATOM 873 O O . ALA A 1 139 ? 94.43500 20.39700 45.44000 1.000 28.56071 139 ALA A O 1
ATOM 875 N N . ASN A 1 140 ? 94.20200 18.31200 44.52800 1.000 25.40711 140 ASN A N 1
ATOM 876 C CA . ASN A 1 140 ? 94.52400 18.69700 43.16000 1.000 28.06028 140 ASN A CA 1
ATOM 877 C C . ASN A 1 140 ? 93.51500 18.11900 42.20000 1.000 25.07019 140 ASN A C 1
ATOM 878 O O . ASN A 1 140 ? 92.81000 17.17900 42.51000 1.000 24.25269 140 ASN A O 1
ATOM 883 N N . MET A 1 141 ? 93.45700 18.73200 41.02400 1.000 26.56472 141 MET A N 1
ATOM 884 C CA . MET A 1 141 ? 92.74200 18.17000 39.89500 1.000 21.99584 141 MET A CA 1
ATOM 885 C C . MET A 1 141 ? 93.55900 18.30800 38.62900 1.000 24.45615 141 MET A C 1
ATOM 886 O O . MET A 1 141 ? 94.21800 19.32700 38.40200 1.000 25.53162 141 MET A O 1
ATOM 891 N N . ALA A 1 142 ? 93.59900 17.21700 37.87500 1.000 23.59542 142 ALA A N 1
ATOM 892 C CA . ALA A 1 142 ? 94.50400 17.13000 36.72400 1.000 27.46818 142 ALA A CA 1
ATOM 893 C C . ALA A 1 142 ? 93.81300 16.46800 35.55700 1.000 28.51797 142 ALA A C 1
ATOM 894 O O . ALA A 1 142 ? 92.91200 15.65400 35.72500 1.000 26.10877 142 ALA A O 1
ATOM 896 N N . THR A 1 143 ? 94.28100 16.80200 34.36000 1.000 25.89292 143 THR A N 1
ATOM 897 C CA . THR A 1 143 ? 93.82800 16.15800 33.13600 1.000 26.27878 143 THR A CA 1
ATOM 898 C C . THR A 1 143 ? 95.02300 15.50700 32.47000 1.000 30.92538 143 THR A C 1
ATOM 899 O O . THR A 1 143 ? 96.17400 15.65100 32.88900 1.000 30.56482 143 THR A O 1
ATOM 903 N N . LEU A 1 144 ? 94.77100 14.78100 31.39700 1.000 31.79701 144 LEU A N 1
ATOM 904 C CA . LEU A 1 144 ? 95.87400 14.14600 30.70300 1.000 34.12856 144 LEU A CA 1
ATOM 905 C C . LEU A 1 144 ? 96.33800 15.01700 29.54100 1.000 36.91443 144 LEU A C 1
ATOM 906 O O . LEU A 1 144 ? 95.50400 15.49000 28.76300 1.000 36.29915 144 LEU A O 1
ATOM 911 N N . GLU A 1 145 ? 97.66300 15.26100 29.43100 1.000 35.48469 145 GLU A N 1
ATOM 912 C CA . GLU A 1 145 ? 98.23800 15.91700 28.25300 1.000 38.74844 145 GLU A CA 1
ATOM 913 C C . GLU A 1 145 ? 99.38600 15.04700 27.76800 1.000 44.41051 145 GLU A C 1
ATOM 914 O O . GLU A 1 145 ? 100.44400 15.00300 28.40300 1.000 38.81999 145 GLU A O 1
ATOM 920 N N . GLY A 1 146 ? 99.19800 14.39400 26.62700 1.000 49.35867 146 GLY A N 1
ATOM 921 C CA . GLY A 1 146 ? 100.27600 13.56500 26.12300 1.000 49.32662 146 GLY A CA 1
ATOM 922 C C . GLY A 1 146 ? 100.49900 12.40700 27.07400 1.000 39.42510 146 GLY A C 1
ATOM 923 O O . GLY A 1 146 ? 99.56600 11.67600 27.44200 1.000 52.61516 146 GLY A O 1
ATOM 924 N N . ASP A 1 147 ? 101.74100 12.22300 27.51800 1.000 42.63599 147 ASP A N 1
ATOM 925 C CA . ASP A 1 147 ? 102.03800 11.16300 28.47600 1.000 46.57970 147 ASP A CA 1
ATOM 926 C C . ASP A 1 147 ? 102.08600 11.66900 29.91400 1.000 42.73545 147 ASP A C 1
ATOM 927 O O . ASP A 1 147 ? 102.53200 10.93700 30.80900 1.000 38.63858 147 ASP A O 1
ATOM 932 N N . ASP A 1 148 ? 101.67300 12.90500 30.16100 1.000 37.27177 148 ASP A N 1
ATOM 933 C CA . ASP A 1 148 ? 101.75000 13.46900 31.50100 1.000 37.27768 148 ASP A CA 1
ATOM 934 C C . ASP A 1 148 ? 100.36400 13.83100 32.01900 1.000 35.98126 148 ASP A C 1
ATOM 935 O O . ASP A 1 148 ? 99.41900 13.98800 31.25500 1.000 37.96048 148 ASP A O 1
ATOM 940 N N . ILE A 1 149 ? 100.24600 13.97900 33.29900 1.000 31.55717 149 ILE A N 1
ATOM 941 C CA . ILE A 1 149 ? 99.08700 14.68700 33.83900 1.000 29.26985 149 ILE A CA 1
ATOM 942 C C . ILE A 1 149 ? 99.45000 16.15300 33.95600 1.000 30.47783 149 ILE A C 1
ATOM 943 O O . ILE A 1 149 ? 100.61700 16.50400 34.12900 1.000 31.11854 149 ILE A O 1
ATOM 948 N N . LEU A 1 150 ? 98.42900 16.99900 33.85500 1.000 27.14198 150 LEU A N 1
ATOM 949 C CA . LEU A 1 150 ? 98.58800 18.44400 33.81800 1.000 26.51603 150 LEU A CA 1
ATOM 950 C C . LEU A 1 150 ? 97.70100 18.98300 34.90300 1.000 26.09885 150 LEU A C 1
ATOM 951 O O . LEU A 1 150 ? 96.49400 18.71100 34.89700 1.000 25.23151 150 LEU A O 1
ATOM 956 N N . TYR A 1 151 ? 98.27000 19.69200 35.86600 1.000 28.00438 151 TYR A N 1
ATOM 957 C CA . TYR A 1 151 ? 97.44100 20.16800 36.99800 1.000 27.95242 151 TYR A CA 1
ATOM 958 C C . TYR A 1 151 ? 96.62800 21.40100 36.56000 1.000 27.40393 151 TYR A C 1
ATOM 959 O O . TYR A 1 151 ? 97.20500 22.41500 36.17500 1.000 29.69867 151 TYR A O 1
ATOM 968 N N . ILE A 1 152 ? 95.29300 21.33000 36.64900 1.000 25.75971 152 ILE A N 1
ATOM 969 C CA . ILE A 1 152 ? 94.47100 22.46700 36.26400 1.000 27.56958 152 ILE A CA 1
ATOM 970 C C . ILE A 1 152 ? 93.92900 23.22200 37.46400 1.000 28.73119 152 ILE A C 1
ATOM 971 O O . ILE A 1 152 ? 93.56800 24.40600 37.32700 1.000 29.88235 152 ILE A O 1
ATOM 976 N N . ALA A 1 153 ? 93.88900 22.60000 38.63600 1.000 25.10351 153 ALA A N 1
ATOM 977 C CA . ALA A 1 153 ? 93.48400 23.36800 39.82700 1.000 24.56283 153 ALA A CA 1
ATOM 978 C C . ALA A 1 153 ? 94.11000 22.72900 41.07800 1.000 28.14467 153 ALA A C 1
ATOM 979 O O . ALA A 1 153 ? 94.35800 21.53400 41.14200 1.000 27.91224 153 ALA A O 1
ATOM 981 N N . ARG A 1 154 ? 94.39800 23.55400 42.07000 1.000 29.32146 154 ARG A N 1
ATOM 982 C CA . ARG A 1 154 ? 95.01300 23.03900 43.29100 1.000 32.71262 154 ARG A CA 1
ATOM 983 C C . ARG A 1 154 ? 94.47600 23.81200 44.47400 1.000 30.20324 154 ARG A C 1
ATOM 984 O O . ARG A 1 154 ? 94.19500 25.00500 44.38500 1.000 30.90808 154 ARG A O 1
ATOM 992 N N . SER A 1 155 ? 94.37200 23.14700 45.60600 1.000 27.83882 155 SER A N 1
ATOM 993 C CA . SER A 1 155 ? 94.09000 23.87200 46.83500 1.000 32.80021 155 SER A CA 1
ATOM 994 C C . SER A 1 155 ? 95.16900 23.52900 47.81900 1.000 54.30813 155 SER A C 1
ATOM 995 O O . SER A 1 155 ? 95.23500 22.37500 48.27600 1.000 37.65765 155 SER A O 1
ATOM 998 N N . ALA A 1 156 ? 95.95500 24.57100 48.11500 1.000 53.39085 156 ALA A N 1
ATOM 999 C CA . ALA A 1 156 ? 97.08300 24.69000 49.03600 1.000 71.85972 156 ALA A CA 1
ATOM 1000 C C . ALA A 1 156 ? 97.51800 23.43500 49.74200 1.000 59.02274 156 ALA A C 1
ATOM 1001 O O . ALA A 1 156 ? 98.36000 23.53600 50.63200 1.000 71.59128 156 ALA A O 1
ATOM 1003 N N . LEU A 1 166 ? 104.60700 21.77100 43.26500 1.000 82.44854 166 LEU A N 1
ATOM 1004 C CA . LEU A 1 166 ? 103.77400 21.85500 42.07100 1.000 76.67159 166 LEU A CA 1
ATOM 1005 C C . LEU A 1 166 ? 102.96400 23.13800 42.00300 1.000 74.34264 166 LEU A C 1
ATOM 1006 O O . LEU A 1 166 ? 102.69700 23.78200 43.01800 1.000 77.45502 166 LEU A O 1
ATOM 1011 N N . SER A 1 167 ? 102.57800 23.49600 40.78100 1.000 64.92088 167 SER A N 1
ATOM 1012 C CA . SER A 1 167 ? 101.66900 24.60200 40.53800 1.000 56.11652 167 SER A CA 1
ATOM 1013 C C . SER A 1 167 ? 100.71900 24.22700 39.40700 1.000 45.89670 167 SER A C 1
ATOM 1014 O O . SER A 1 167 ? 100.94100 23.27000 38.66000 1.000 39.91996 167 SER A O 1
ATOM 1017 N N . VAL A 1 168 ? 99.64400 25.00400 39.29600 1.000 46.61834 168 VAL A N 1
ATOM 1018 C CA . VAL A 1 168 ? 98.75500 24.90500 38.14700 1.000 37.82753 168 VAL A CA 1
ATOM 1019 C C . VAL A 1 168 ? 99.54800 25.12400 36.86300 1.000 35.68995 168 VAL A C 1
ATOM 1020 O O . VAL A 1 168 ? 100.39100 26.02200 36.75700 1.000 38.81733 168 VAL A O 1
ATOM 1024 N N . GLY A 1 169 ? 99.32300 24.25300 35.88900 1.000 30.12807 169 GLY A N 1
ATOM 1025 C CA . GLY A 1 169 ? 100.10300 24.27300 34.68900 1.000 29.37122 169 GLY A CA 1
ATOM 1026 C C . GLY A 1 169 ? 101.31400 23.39300 34.74200 1.000 32.47148 169 GLY A C 1
ATOM 1027 O O . GLY A 1 169 ? 101.94900 23.17900 33.70700 1.000 32.94186 169 GLY A O 1
ATOM 1028 N N . GLY A 1 170 ? 101.63200 22.83200 35.91500 1.000 30.58418 170 GLY A N 1
ATOM 1029 C CA . GLY A 1 170 ? 102.73800 21.90600 35.99800 1.000 33.35353 170 GLY A CA 1
ATOM 1030 C C . GLY A 1 170 ? 102.35500 20.50700 35.52000 1.000 35.45293 170 GLY A C 1
ATOM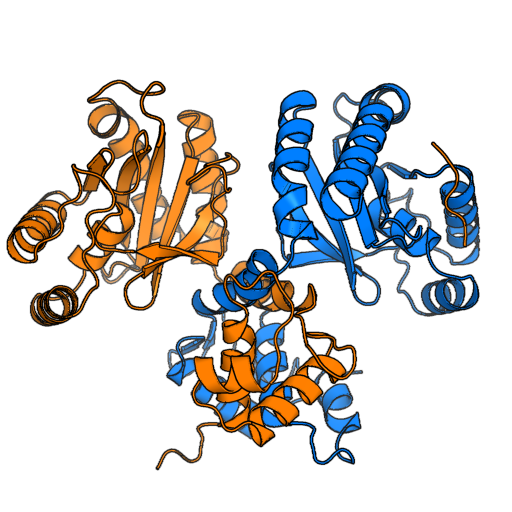 1031 O O . GLY A 1 170 ? 101.18500 20.14300 35.43600 1.000 33.31821 170 GLY A O 1
ATOM 1032 N N . ARG A 1 171 ? 103.36500 19.71500 35.19400 1.000 34.80344 171 ARG A N 1
ATOM 1033 C CA . ARG A 1 171 ? 103.12400 18.37900 34.64800 1.000 34.29517 171 ARG A CA 1
ATOM 1034 C C . ARG A 1 171 ? 103.91100 17.30500 35.42100 1.000 34.88145 171 ARG A C 1
ATOM 1035 O O . ARG A 1 171 ? 105.03600 17.54600 35.88200 1.000 38.52801 171 ARG A O 1
ATOM 1043 N N . LEU A 1 172 ? 103.36900 16.10000 35.46900 1.000 34.14582 172 LEU A N 1
ATOM 1044 C CA . LEU A 1 172 ? 104.02900 14.95300 36.09200 1.000 33.24711 172 LEU A CA 1
ATOM 1045 C C . LEU A 1 172 ? 103.75400 13.75000 35.21100 1.000 32.08117 172 LEU A C 1
ATOM 1046 O O . LEU A 1 172 ? 102.78400 13.76000 34.44600 1.000 37.69762 172 LEU A O 1
ATOM 1051 N N . PRO A 1 173 ? 104.60200 12.70100 35.25700 1.000 36.04566 173 PRO A N 1
ATOM 1052 C CA . PRO A 1 173 ? 104.30900 11.50900 34.44900 1.000 33.07743 173 PRO A CA 1
ATOM 1053 C C . PRO A 1 173 ? 103.03600 10.80800 34.90200 1.000 33.12138 173 PRO A C 1
ATOM 1054 O O . PRO A 1 173 ? 102.69100 10.81000 36.07400 1.000 34.68951 173 PRO A O 1
ATOM 1058 N N . ALA A 1 174 ? 102.31700 10.22400 33.94300 1.000 34.34676 174 ALA A N 1
ATOM 1059 C CA . ALA A 1 174 ? 101.06400 9.56500 34.28700 1.000 29.16282 174 ALA A CA 1
ATOM 1060 C C . ALA A 1 174 ? 101.28900 8.21700 34.94200 1.000 30.53871 174 ALA A C 1
ATOM 1061 O O . ALA A 1 174 ? 100.49400 7.80500 35.77800 1.000 31.74331 174 ALA A O 1
ATOM 1063 N N . TYR A 1 175 ? 102.38400 7.51600 34.60500 1.000 28.98749 175 TYR A N 1
ATOM 1064 C CA . TYR A 1 175 ? 102.45300 6.11100 34.99500 1.000 29.37154 175 TYR A CA 1
ATOM 1065 C C . TYR A 1 175 ? 102.68800 5.89100 36.48200 1.000 30.36754 175 TYR A C 1
ATOM 1066 O O . TYR A 1 175 ? 102.38100 4.80700 36.99600 1.000 34.57118 175 TYR A O 1
ATOM 1075 N N . CYS A 1 176 ? 103.25400 6.87000 37.17100 1.000 31.01498 176 CYS A N 1
ATOM 1076 C CA . CYS A 1 176 ? 103.62600 6.69900 38.56200 1.000 35.31380 176 CYS A CA 1
ATOM 1077 C C . CYS A 1 176 ? 102.95900 7.75000 39.44500 1.000 32.94547 176 CYS A C 1
ATOM 1078 O O . CYS A 1 176 ? 103.44300 8.00900 40.53800 1.000 34.57823 176 CYS A O 1
ATOM 1081 N N . THR A 1 177 ? 101.83400 8.33000 39.01500 1.000 30.35707 177 THR A N 1
ATOM 1082 C CA . THR A 1 177 ? 101.03100 9.20000 39.86600 1.000 28.32058 177 THR A CA 1
ATOM 1083 C C . THR A 1 177 ? 99.61200 8.65000 39.99900 1.000 27.31521 177 THR A C 1
ATOM 1084 O O . THR A 1 177 ? 99.11900 7.92900 39.11600 1.000 27.38194 177 THR A O 1
ATOM 1088 N N . SER A 1 178 ? 98.93400 8.99400 41.12000 1.000 25.76597 178 SER A N 1
ATOM 1089 C CA . SER A 1 178 ? 97.59800 8.44400 41.32600 1.000 25.08052 178 SER A CA 1
ATOM 1090 C C . SER A 1 178 ? 96.61000 9.04200 40.33400 1.000 25.07175 178 SER A C 1
ATOM 1091 O O . SER A 1 178 ? 95.78900 8.31500 39.77200 1.000 25.55744 178 SER A O 1
ATOM 1094 N N . MET A 1 179 ? 96.73500 10.34200 40.01800 1.000 25.81922 179 MET A N 1
ATOM 1095 C CA . MET A 1 179 ? 95.81400 10.84100 38.99700 1.000 23.81079 179 MET A CA 1
ATOM 1096 C C . MET A 1 179 ? 96.14300 10.24300 37.64000 1.000 25.06034 179 MET A C 1
ATOM 1097 O O . MET A 1 179 ? 95.23100 9.95300 36.84900 1.000 24.63087 179 MET A O 1
ATOM 1102 N N . GLY A 1 180 ? 97.43900 10.10800 37.34700 1.000 23.85327 180 GLY A N 1
ATOM 1103 C CA . GLY A 1 180 ? 97.84600 9.48000 36.09000 1.000 24.50046 180 GLY A CA 1
ATOM 1104 C C . GLY A 1 180 ? 97.19900 8.12200 35.90500 1.000 25.51922 180 GLY A C 1
ATOM 1105 O O . GLY A 1 180 ? 96.68100 7.80000 34.84000 1.000 27.59064 180 GLY A O 1
ATOM 1106 N N . ARG A 1 181 ? 97.21500 7.30500 36.95500 1.000 22.34416 181 ARG A N 1
ATOM 1107 C CA . ARG A 1 181 ? 96.67300 5.96300 36.83100 1.000 28.38770 181 ARG A CA 1
ATOM 1108 C C . ARG A 1 181 ? 95.15200 5.95500 36.67100 1.000 24.92556 181 ARG A C 1
ATOM 1109 O O . ARG A 1 181 ? 94.64000 5.15600 35.88400 1.000 25.60662 181 ARG A O 1
ATOM 1117 N N . ILE A 1 182 ? 94.44100 6.90200 37.31400 1.000 23.87247 182 ILE A N 1
ATOM 1118 C CA . ILE A 1 182 ? 93.01300 7.09000 37.05100 1.000 24.78992 182 ILE A CA 1
ATOM 1119 C C . ILE A 1 182 ? 92.78100 7.38800 35.58000 1.000 26.71570 182 ILE A C 1
ATOM 1120 O O . ILE A 1 182 ? 91.92600 6.77400 34.92700 1.000 25.57768 182 ILE A O 1
ATOM 1125 N N . LEU A 1 183 ? 93.53200 8.36100 35.02300 1.000 24.69823 183 LEU A N 1
ATOM 1126 C CA . LEU A 1 183 ? 93.30600 8.75500 33.64200 1.000 26.06919 183 LEU A CA 1
ATOM 1127 C C . LEU A 1 183 ? 93.73800 7.68100 32.63400 1.000 29.70718 183 LEU A C 1
ATOM 1128 O O . LEU A 1 183 ? 93.09800 7.52300 31.57100 1.000 30.79472 183 LEU A O 1
ATOM 1133 N N . LEU A 1 184 ? 94.82000 6.94900 32.91900 1.000 25.77205 184 LEU A N 1
ATOM 1134 C CA . LEU A 1 184 ? 95.16100 5.80000 32.09100 1.000 27.68833 184 LEU A CA 1
ATOM 1135 C C . LEU A 1 184 ? 94.10000 4.70000 32.18600 1.000 28.16200 184 LEU A C 1
ATOM 1136 O O . LEU A 1 184 ? 93.79000 4.05400 31.18000 1.000 30.28031 184 LEU A O 1
ATOM 1141 N N . ALA A 1 185 ? 93.53200 4.48400 33.37400 1.000 24.61253 185 ALA A N 1
ATOM 1142 C CA . ALA A 1 185 ? 92.48700 3.48000 33.52700 1.000 26.26147 185 ALA A CA 1
ATOM 1143 C C . ALA A 1 185 ? 91.28200 3.79800 32.65500 1.000 29.70433 185 ALA A C 1
ATOM 1144 O O . ALA A 1 185 ? 90.58900 2.88600 32.18200 1.000 30.35411 185 ALA A O 1
ATOM 1146 N N . ALA A 1 186 ? 91.04000 5.09000 32.40100 1.000 31.40084 186 ALA A N 1
ATOM 1147 C CA . ALA A 1 186 ? 89.90100 5.50200 31.58900 1.000 32.82444 186 ALA A CA 1
ATOM 1148 C C . ALA A 1 186 ? 90.11500 5.23400 30.11200 1.000 33.92014 186 ALA A C 1
ATOM 1149 O O . ALA A 1 186 ? 89.14500 5.25400 29.34800 1.000 39.57393 186 ALA A O 1
ATOM 1151 N N . MET A 1 187 ? 91.35700 5.05600 29.67800 1.000 33.56491 187 MET A N 1
ATOM 1152 C CA . MET A 1 187 ? 91.60100 4.80200 28.26400 1.000 35.08542 187 MET A CA 1
ATOM 1153 C C . MET A 1 187 ? 91.06800 3.44400 27.84500 1.000 37.18361 187 MET A C 1
ATOM 1154 O O . MET A 1 187 ? 90.93100 2.52200 28.65200 1.000 41.51099 187 MET A O 1
ATOM 1159 N N . ASP A 1 188 ? 90.74400 3.33000 26.56100 1.000 45.87540 188 ASP A N 1
ATOM 1160 C CA . ASP A 1 188 ? 90.48300 2.00100 26.04100 1.000 50.25708 188 ASP A CA 1
ATOM 1161 C C . ASP A 1 188 ? 91.81800 1.27600 25.88400 1.000 52.03722 188 ASP A C 1
ATOM 1162 O O . ASP A 1 188 ? 92.88800 1.88700 25.95000 1.000 49.79839 188 ASP A O 1
ATOM 1167 N N . ASP A 1 189 ? 91.75500 -0.04800 25.71600 1.000 54.49996 189 ASP A N 1
ATOM 1168 C CA . ASP A 1 189 ? 92.96400 -0.85600 25.83800 1.000 48.37967 189 ASP A CA 1
ATOM 1169 C C . ASP A 1 189 ? 93.94500 -0.61000 24.68800 1.000 55.95430 189 ASP A C 1
ATOM 1170 O O . ASP A 1 189 ? 95.16300 -0.72300 24.88200 1.000 51.83926 189 ASP A O 1
ATOM 1175 N N . THR A 1 190 ? 93.45800 -0.26600 23.50000 1.000 55.46301 190 THR A N 1
ATOM 1176 C CA . THR A 1 190 ? 94.39300 0.06700 22.42700 1.000 61.72363 190 THR A CA 1
ATOM 1177 C C . THR A 1 190 ? 95.19300 1.31900 22.78400 1.000 57.39972 190 THR A C 1
ATOM 1178 O O . THR A 1 190 ? 96.42700 1.33200 22.66700 1.000 54.95049 190 THR A O 1
ATOM 1182 N N . SER A 1 191 ? 94.51300 2.36100 23.27700 1.000 56.79009 191 SER A N 1
ATOM 1183 C CA . SER A 1 191 ? 95.22300 3.57600 23.67700 1.000 50.31237 191 SER A CA 1
ATOM 1184 C C . SER A 1 191 ? 96.13200 3.32000 24.86000 1.000 49.82316 191 SER A C 1
ATOM 1185 O O . SER A 1 191 ? 97.21200 3.91500 24.95400 1.000 46.64901 191 SER A O 1
ATOM 1188 N N . LEU A 1 192 ? 95.69600 2.47100 25.80300 1.000 47.80480 192 LEU A N 1
ATOM 1189 C CA . LEU A 1 192 ? 96.53600 2.18000 26.95700 1.000 41.91841 192 LEU A CA 1
ATOM 1190 C C . LEU A 1 192 ? 97.80300 1.44300 26.51700 1.000 45.67862 192 LEU A C 1
ATOM 1191 O O . LEU A 1 192 ? 98.90700 1.73100 26.99300 1.000 46.85693 192 LEU A O 1
ATOM 1196 N N . ARG A 1 193 ? 97.67300 0.49100 25.60700 1.000 44.30699 193 ARG A N 1
ATOM 1197 C CA . ARG A 1 193 ? 98.87200 -0.24400 25.21500 1.000 52.98783 193 ARG A CA 1
ATOM 1198 C C . ARG A 1 193 ? 99.81300 0.64500 24.41100 1.000 53.84820 193 ARG A C 1
ATOM 1199 O O . ARG A 1 193 ? 101.02700 0.63200 24.63500 1.000 52.95593 193 ARG A O 1
ATOM 1207 N N . GLU A 1 194 ? 99.26200 1.47200 23.52600 1.000 52.61354 194 GLU A N 1
ATOM 1208 C CA . GLU A 1 194 ? 100.08400 2.45700 22.82400 1.000 55.50084 194 GLU A CA 1
ATOM 1209 C C . GLU A 1 194 ? 100.85100 3.32300 23.80900 1.000 54.91098 194 GLU A C 1
ATOM 1210 O O . GLU A 1 194 ? 102.05200 3.57400 23.63700 1.000 53.29098 194 GLU A O 1
ATOM 1216 N N . TYR A 1 195 ? 100.17400 3.75800 24.87100 1.000 44.70171 195 TYR A N 1
ATOM 1217 C CA . TYR A 1 195 ? 100.86300 4.52700 25.89300 1.000 43.65792 195 TYR A CA 1
ATOM 1218 C C . TYR A 1 195 ? 101.97300 3.68800 26.52500 1.000 45.79521 195 TYR A C 1
ATOM 1219 O O . TYR A 1 195 ? 103.09000 4.16900 26.71200 1.000 41.40787 195 TYR A O 1
ATOM 1228 N N . LEU A 1 196 ? 101.66200 2.45000 26.93400 1.000 48.67107 196 LEU A N 1
ATOM 1229 C CA . LEU A 1 196 ? 102.65000 1.69700 27.70500 1.000 43.52868 196 LEU A CA 1
ATOM 1230 C C . LEU A 1 196 ? 103.90300 1.38400 26.89200 1.000 54.07689 196 LEU A C 1
ATOM 1231 O O . LEU A 1 196 ? 105.00300 1.35700 27.45700 1.000 49.93897 196 LEU A O 1
ATOM 1236 N N . GLU A 1 197 ? 103.75600 1.13700 25.58500 1.000 51.24589 197 GLU A N 1
ATOM 1237 C CA . GLU A 1 197 ? 104.93000 0.89900 24.72900 1.000 53.26709 197 GLU A CA 1
ATOM 1238 C C . GLU A 1 197 ? 105.72300 2.16200 24.46400 1.000 52.23648 197 GLU A C 1
ATOM 1239 O O . GLU A 1 197 ? 106.92700 2.08400 24.19200 1.000 57.67371 197 GLU A O 1
ATOM 1245 N N . ARG A 1 198 ? 105.06000 3.31900 24.47800 1.000 50.65356 198 ARG A N 1
ATOM 1246 C CA . ARG A 1 198 ? 105.64800 4.59700 24.10800 1.000 50.82915 198 ARG A CA 1
ATOM 1247 C C . ARG A 1 198 ? 106.32600 5.28300 25.28300 1.000 59.12298 198 ARG A C 1
ATOM 1248 O O . ARG A 1 198 ? 107.41600 5.85100 25.14100 1.000 54.21046 198 ARG A O 1
ATOM 1256 N N . ALA A 1 199 ? 105.68200 5.25300 26.44200 1.000 50.97867 199 ALA A N 1
ATOM 1257 C CA . ALA A 1 199 ? 106.09200 6.09200 27.55700 1.000 47.70790 199 ALA A CA 1
ATOM 1258 C C . ALA A 1 199 ? 107.44800 5.65500 28.09000 1.000 44.60993 199 ALA A C 1
ATOM 1259 O O . ALA A 1 199 ? 107.86200 4.49600 27.96200 1.000 46.63581 199 ALA A O 1
ATOM 1261 N N . ASP A 1 200 ? 108.15700 6.60700 28.67500 1.000 50.27039 200 ASP A N 1
ATOM 1262 C CA . ASP A 1 200 ? 109.43400 6.33200 29.30600 1.000 49.91220 200 ASP A CA 1
ATOM 1263 C C . ASP A 1 200 ? 109.15500 5.94300 30.75400 1.000 50.71252 200 ASP A C 1
ATOM 1264 O O . ASP A 1 200 ? 108.76300 6.78600 31.56700 1.000 55.37833 200 ASP A O 1
ATOM 1269 N N . LEU A 1 201 ? 109.30500 4.66100 31.07500 1.000 49.29426 201 LEU A N 1
ATOM 1270 C CA . LEU A 1 201 ? 108.89500 4.18000 32.38100 1.000 44.09211 201 LEU A CA 1
ATOM 1271 C C . LEU A 1 201 ? 110.08900 4.06500 33.32100 1.000 50.04482 201 LEU A C 1
ATOM 1272 O O . LEU A 1 201 ? 110.44900 2.98300 33.75600 1.000 61.08251 201 LEU A O 1
ATOM 1277 N N . LYS A 1 202 ? 110.64900 5.20700 33.70100 1.000 48.34162 202 LYS A N 1
ATOM 1278 C CA . LYS A 1 202 ? 111.83900 5.18500 34.54500 1.000 52.62820 202 LYS A CA 1
ATOM 1279 C C . LYS A 1 202 ? 111.49100 4.71000 35.94500 1.000 48.70553 202 LYS A C 1
ATOM 1280 O O . LYS A 1 202 ? 110.44600 5.05700 36.49500 1.000 47.44398 202 LYS A O 1
ATOM 1286 N N . ALA A 1 203 ? 112.40600 3.97500 36.54600 1.000 45.87254 203 ALA A N 1
ATOM 1287 C CA . ALA A 1 203 ? 112.31300 3.62900 37.96200 1.000 48.17398 203 ALA A CA 1
ATOM 1288 C C . ALA A 1 203 ? 112.73200 4.84100 38.78200 1.000 53.77389 203 ALA A C 1
ATOM 1289 O O . ALA A 1 203 ? 113.92200 5.16200 38.85300 1.000 61.30136 203 ALA A O 1
ATOM 1291 N N . ARG A 1 204 ? 111.78100 5.51200 39.42300 1.000 47.13491 204 ARG A N 1
ATOM 1292 C CA . ARG A 1 204 ? 112.14400 6.71200 40.16200 1.000 46.71167 204 ARG A CA 1
ATOM 1293 C C . ARG A 1 204 ? 112.43200 6.42100 41.62100 1.000 53.48929 204 ARG A C 1
ATOM 1294 O O . ARG A 1 204 ? 113.25400 7.11000 42.23000 1.000 50.56031 204 ARG A O 1
ATOM 1302 N N . THR A 1 205 ? 111.76200 5.43500 42.20100 1.000 43.56465 205 THR A N 1
ATOM 1303 C CA . THR A 1 205 ? 112.08500 4.91900 43.52600 1.000 44.49989 205 THR A CA 1
ATOM 1304 C C . THR A 1 205 ? 112.21200 3.40800 43.41800 1.000 43.46303 205 THR A C 1
ATOM 1305 O O . THR A 1 205 ? 111.97400 2.83100 42.36000 1.000 46.70993 205 THR A O 1
ATOM 1309 N N . SER A 1 206 ? 112.57700 2.76300 44.53100 1.000 43.15293 206 SER A N 1
ATOM 1310 C CA . SER A 1 206 ? 112.63700 1.30400 44.56100 1.000 45.24194 206 SER A CA 1
ATOM 1311 C C . SER A 1 206 ? 111.26300 0.66400 44.41600 1.000 42.65388 206 SER A C 1
ATOM 1312 O O . SER A 1 206 ? 111.18000 -0.54100 44.18800 1.000 47.52526 206 SER A O 1
ATOM 1315 N N . ARG A 1 207 ? 110.18900 1.43100 44.55000 1.000 41.46064 207 ARG A N 1
ATOM 1316 C CA . ARG A 1 207 ? 108.84200 0.88800 44.47500 1.000 38.04205 207 ARG A CA 1
ATOM 1317 C C . ARG A 1 207 ? 108.20700 1.12100 43.12100 1.000 38.82035 207 ARG A C 1
ATOM 1318 O O . ARG A 1 207 ? 107.20500 0.48500 42.81500 1.000 39.03405 207 ARG A O 1
ATOM 1326 N N . THR A 1 208 ? 108.76800 2.02400 42.29800 1.000 36.60062 208 THR A N 1
ATOM 1327 C CA . THR A 1 208 ? 108.10300 2.36900 41.04800 1.000 37.43748 208 THR A CA 1
ATOM 1328 C C . THR A 1 208 ? 107.83900 1.14000 40.18500 1.000 33.87167 208 THR A C 1
ATOM 1329 O O . THR A 1 208 ? 108.75200 0.35400 39.91500 1.000 40.58454 208 THR A O 1
ATOM 1333 N N . LEU A 1 209 ? 106.59800 0.98900 39.72900 1.000 35.30911 209 LEU A N 1
ATOM 1334 C CA . LEU A 1 209 ? 106.35000 -0.01100 38.69300 1.000 32.43064 209 LEU A CA 1
ATOM 1335 C C . LEU A 1 209 ? 106.85500 0.55300 37.38000 1.000 40.53804 209 LEU A C 1
ATOM 1336 O O . LEU A 1 209 ? 106.41800 1.62900 36.95900 1.000 42.56610 209 LEU A O 1
ATOM 1341 N N . ASN A 1 210 ? 107.75500 -0.17400 36.72700 1.000 36.80347 210 ASN A N 1
ATOM 1342 C CA . ASN A 1 210 ? 108.47600 0.41500 35.60100 1.000 39.58028 210 ASN A CA 1
ATOM 1343 C C . ASN A 1 210 ? 108.54700 -0.47200 34.36700 1.000 44.17862 210 ASN A C 1
ATOM 1344 O O . ASN A 1 210 ? 109.47000 -0.33300 33.56500 1.000 46.93803 210 ASN A O 1
ATOM 1349 N N . ASP A 1 211 ? 107.58900 -1.37100 34.17000 1.000 40.62282 211 ASP A N 1
ATOM 1350 C CA . ASP A 1 211 ? 107.53500 -2.12000 32.92600 1.000 40.34801 211 ASP A CA 1
ATOM 1351 C C . ASP A 1 211 ? 106.07600 -2.21500 32.49700 1.000 38.95643 211 ASP A C 1
ATOM 1352 O O . ASP A 1 211 ? 105.16500 -2.13400 33.33500 1.000 35.85733 211 ASP A O 1
ATOM 1357 N N . PRO A 1 212 ? 105.82400 -2.35300 31.18800 1.000 39.59938 212 PRO A N 1
ATOM 1358 C CA . PRO A 1 212 ? 104.43700 -2.28700 30.69900 1.000 36.11719 212 PRO A CA 1
ATOM 1359 C C . PRO A 1 212 ? 103.53000 -3.37100 31.25300 1.000 36.07051 212 PRO A C 1
ATOM 1360 O O . PRO A 1 212 ? 102.36100 -3.09000 31.49400 1.000 34.90079 212 PRO A O 1
ATOM 1364 N N . GLU A 1 213 ? 104.03200 -4.59400 31.43500 1.000 34.72517 213 GLU A N 1
ATOM 1365 C CA . GLU A 1 213 ? 103.16900 -5.65200 31.96300 1.000 36.23392 213 GLU A CA 1
ATOM 1366 C C . GLU A 1 213 ? 102.77200 -5.35800 33.39800 1.000 34.56274 213 GLU A C 1
ATOM 1367 O O . GLU A 1 213 ? 101.59200 -5.44500 33.73800 1.000 35.19407 213 GLU A O 1
ATOM 1373 N N . SER A 1 214 ? 103.73400 -4.99500 34.25200 1.000 35.60266 214 SER A N 1
ATOM 1374 C CA . SER A 1 214 ? 103.37000 -4.72500 35.65300 1.000 33.82000 214 SER A CA 1
ATOM 1375 C C . SER A 1 214 ? 102.41300 -3.53400 35.73300 1.000 33.94757 214 SER A C 1
ATOM 1376 O O . SER A 1 214 ? 101.45500 -3.52500 36.53100 1.000 31.36990 214 SER A O 1
ATOM 1379 N N . LEU A 1 215 ? 102.64600 -2.51400 34.89400 1.000 32.48888 215 LEU A N 1
ATOM 1380 C CA . LEU A 1 215 ? 101.80700 -1.32500 34.95800 1.000 30.33410 215 LEU A CA 1
ATOM 1381 C C . LEU A 1 215 ? 100.40200 -1.60800 34.45900 1.000 26.21772 215 LEU A C 1
ATOM 1382 O O . LEU A 1 215 ? 99.42100 -1.10800 35.01900 1.000 27.04162 215 LEU A O 1
ATOM 1387 N N . PHE A 1 216 ? 100.28500 -2.44500 33.42800 1.000 27.04282 216 PHE A N 1
ATOM 1388 C CA . PHE A 1 216 ? 98.97300 -2.82600 32.92600 1.000 29.11727 216 PHE A CA 1
ATOM 1389 C C . PHE A 1 216 ? 98.17000 -3.54600 33.99800 1.000 31.09506 216 PHE A C 1
ATOM 1390 O O . PHE A 1 216 ? 96.97500 -3.31600 34.14000 1.000 29.49218 216 PHE A O 1
ATOM 1398 N N . ALA A 1 217 ? 98.81300 -4.44800 34.72200 1.000 30.48612 217 ALA A N 1
ATOM 1399 C CA . ALA A 1 217 ? 98.11500 -5.12900 35.80700 1.000 27.65241 217 ALA A CA 1
ATOM 1400 C C . ALA A 1 217 ? 97.65400 -4.14400 36.86100 1.000 31.62443 217 ALA A C 1
ATOM 1401 O O . ALA A 1 217 ? 96.52500 -4.22900 37.36000 1.000 29.53680 217 ALA A O 1
ATOM 1403 N N . CYS A 1 218 ? 98.48500 -3.15300 37.15700 1.000 27.14995 218 CYS A N 1
ATOM 1404 C CA . CYS A 1 218 ? 98.10500 -2.14900 38.14300 1.000 27.96908 218 CYS A CA 1
ATOM 1405 C C . CYS A 1 218 ? 96.89600 -1.36400 37.66800 1.000 30.55576 218 CYS A C 1
ATOM 1406 O O . CYS A 1 218 ? 95.93700 -1.14800 38.41800 1.000 29.32197 218 CYS A O 1
ATOM 1409 N N . ILE A 1 219 ? 96.89200 -0.99400 36.38300 1.000 28.40590 219 ILE A N 1
ATOM 1410 C CA . ILE A 1 219 ? 95.76800 -0.25600 35.82500 1.000 27.91788 219 ILE A CA 1
ATOM 1411 C C . ILE A 1 219 ? 94.49600 -1.07300 35.85500 1.000 26.69091 219 ILE A C 1
ATOM 1412 O O . ILE A 1 219 ? 93.41600 -0.53200 36.13300 1.000 30.93892 219 ILE A O 1
ATOM 1417 N N . GLN A 1 220 ? 94.57700 -2.38300 35.56400 1.000 26.85959 220 GLN A N 1
ATOM 1418 C CA . GLN A 1 220 ? 93.37300 -3.21100 35.67600 1.000 28.55161 220 GLN A CA 1
ATOM 1419 C C . GLN A 1 220 ? 92.83400 -3.20900 37.10900 1.000 29.67787 220 GLN A C 1
ATOM 1420 O O . GLN A 1 220 ? 91.61800 -3.26900 37.32300 1.000 31.10778 220 GLN A O 1
ATOM 1426 N N . GLN A 1 221 ? 93.71400 -3.12500 38.10600 1.000 31.02951 221 GLN A N 1
ATOM 1427 C CA . GLN A 1 221 ? 93.23100 -3.08900 39.49000 1.000 26.89258 221 GLN A CA 1
ATOM 1428 C C . GLN A 1 221 ? 92.58700 -1.74600 39.81800 1.000 27.10932 221 GLN A C 1
ATOM 1429 O O . GLN A 1 221 ? 91.56000 -1.70400 40.49400 1.000 29.24915 221 GLN A O 1
ATOM 1435 N N . VAL A 1 222 ? 93.15300 -0.64300 39.31000 1.000 24.92952 222 VAL A N 1
ATOM 1436 C CA . VAL A 1 222 ? 92.53600 0.67300 39.46000 1.000 27.66839 222 VAL A CA 1
ATOM 1437 C C . VAL A 1 222 ? 91.15400 0.67800 38.80700 1.000 27.59430 222 VAL A C 1
ATOM 1438 O O . VAL A 1 222 ? 90.20600 1.24000 39.35100 1.000 27.99518 222 VAL A O 1
ATOM 1442 N N . ARG A 1 223 ? 91.02300 0.07000 37.61300 1.000 23.59433 223 ARG A N 1
ATOM 1443 C CA . ARG A 1 223 ? 89.71700 -0.02600 36.97900 1.000 29.87886 223 ARG A CA 1
ATOM 1444 C C . ARG A 1 223 ? 88.72300 -0.74800 37.87300 1.000 34.32386 223 ARG A C 1
ATOM 1445 O O . ARG A 1 223 ? 87.58400 -0.29300 38.03600 1.000 34.88281 223 ARG A O 1
ATOM 1453 N N . ALA A 1 224 ? 89.13200 -1.88300 38.44700 1.000 30.93480 224 ALA A N 1
ATOM 1454 C CA . ALA A 1 224 ? 88.22900 -2.65500 39.31000 1.000 33.10738 224 ALA A CA 1
ATOM 1455 C C . ALA A 1 224 ? 87.82200 -1.85400 40.54100 1.000 32.88246 224 ALA A C 1
ATOM 1456 O O . ALA A 1 224 ? 86.70000 -1.99300 41.03600 1.000 34.86592 224 ALA A O 1
ATOM 1458 N N . GLN A 1 225 ? 88.74000 -1.02800 41.06700 1.000 29.79985 225 GLN A N 1
ATOM 1459 C CA . GLN A 1 225 ? 88.54500 -0.26600 42.30800 1.000 34.17025 225 GLN A CA 1
ATOM 1460 C C . GLN A 1 225 ? 87.68800 0.97400 42.15000 1.000 32.70513 225 GLN A C 1
ATOM 1461 O O . GLN A 1 225 ? 86.87500 1.28900 43.03900 1.000 32.59306 225 GLN A O 1
ATOM 1467 N N . GLY A 1 226 ? 87.95100 1.76300 41.11600 1.000 30.65888 226 GLY A N 1
ATOM 1468 C CA . GLY A 1 226 ? 87.38800 3.07100 40.99400 1.000 31.79573 226 GLY A CA 1
ATOM 1469 C C . GLY A 1 226 ? 88.20600 4.14000 41.66600 1.000 28.15032 226 GLY A C 1
ATOM 1470 O O . GLY A 1 226 ? 87.71500 5.24700 41.82300 1.000 28.93520 226 GLY A O 1
ATOM 1471 N N . TRP A 1 227 ? 89.40900 3.80500 42.13300 1.000 27.34714 227 TRP A N 1
ATOM 1472 C CA . TRP A 1 227 ? 90.27000 4.73800 42.85300 1.000 23.56201 227 TRP A CA 1
ATOM 1473 C C . TRP A 1 227 ? 91.68300 4.18900 42.76000 1.000 26.88760 227 TRP A C 1
ATOM 1474 O O . TRP A 1 227 ? 91.89800 3.01600 42.41800 1.000 25.75191 227 TRP A O 1
ATOM 1485 N N . CYS A 1 228 ? 92.65900 5.04600 43.10900 1.000 23.35173 228 CYS A N 1
ATOM 1486 C CA . CYS A 1 228 ? 94.04700 4.61500 43.06500 1.000 26.29089 228 CYS A CA 1
ATOM 1487 C C . CYS A 1 228 ? 94.83200 5.23600 44.21100 1.000 31.13318 228 CYS A C 1
ATOM 1488 O O . CYS A 1 228 ? 94.73500 6.44500 44.41900 1.000 26.12833 228 CYS A O 1
ATOM 1491 N N . VAL A 1 229 ? 95.68200 4.43200 44.87300 1.000 24.25656 229 VAL A N 1
ATOM 1492 C CA . VAL A 1 229 ? 96.69000 4.93600 45.81000 1.000 24.91574 229 VAL A CA 1
ATOM 1493 C C . VAL A 1 229 ? 98.04500 4.65000 45.20400 1.000 30.51113 229 VAL A C 1
ATOM 1494 O O . VAL A 1 229 ? 98.29200 3.52500 44.75700 1.000 30.80518 229 VAL A O 1
ATOM 1498 N N . VAL A 1 230 ? 98.90800 5.66200 45.16100 1.000 27.78165 230 VAL A N 1
ATOM 1499 C CA . VAL A 1 230 ? 100.31300 5.49100 44.81500 1.000 27.33037 230 VAL A CA 1
ATOM 1500 C C . VAL A 1 230 ? 101.11600 5.79900 46.05800 1.000 31.81608 230 VAL A C 1
ATOM 1501 O O . VAL A 1 230 ? 100.95400 6.85700 46.66800 1.000 31.65966 230 VAL A O 1
ATOM 1505 N N . ASP A 1 231 ? 101.96300 4.87300 46.42800 1.000 28.04963 231 ASP A N 1
ATOM 1506 C CA . ASP A 1 231 ? 102.72700 4.93800 47.66800 1.000 32.72186 231 ASP A CA 1
ATOM 1507 C C . ASP A 1 231 ? 104.18500 5.02200 47.24400 1.000 32.23961 231 ASP A C 1
ATOM 1508 O O . ASP A 1 231 ? 104.76800 4.00700 46.86300 1.000 35.90453 231 ASP A O 1
ATOM 1513 N N . GLN A 1 232 ? 104.73500 6.24000 47.22000 1.000 34.89029 232 GLN A N 1
ATOM 1514 C CA . GLN A 1 232 ? 106.17900 6.45900 47.04800 1.000 38.43034 232 GLN A CA 1
ATOM 1515 C C . GLN A 1 232 ? 106.72800 5.79300 45.78100 1.000 36.57626 232 GLN A C 1
ATOM 1516 O O . GLN A 1 232 ? 107.78400 5.16400 45.79600 1.000 40.77842 232 GLN A O 1
ATOM 1522 N N . GLU A 1 233 ? 106.00200 5.94600 44.67100 1.000 33.70722 233 GLU A N 1
ATOM 1523 C CA . GLU A 1 233 ? 106.47800 5.53000 43.35700 1.000 32.40611 233 GLU A CA 1
ATOM 1524 C C . GLU A 1 233 ? 107.00800 6.69000 42.52600 1.000 38.57268 233 GLU A C 1
ATOM 1525 O O . GLU A 1 233 ? 107.74900 6.46400 41.57200 1.000 38.75104 233 GLU A O 1
ATOM 1531 N N . LEU A 1 234 ? 106.64800 7.92000 42.87300 1.000 40.87608 234 LEU A N 1
ATOM 1532 C CA . LEU A 1 234 ? 107.19900 9.10100 42.23000 1.000 38.90515 234 LEU A CA 1
ATOM 1533 C C . LEU A 1 234 ? 108.35900 9.68300 43.01400 1.000 40.22459 234 LEU A C 1
ATOM 1534 O O . LEU A 1 234 ? 109.37000 10.02400 42.42000 1.000 42.73363 234 LEU A O 1
ATOM 1539 N N . GLU A 1 235 ? 108.26500 9.76300 44.33900 1.000 41.95145 235 GLU A N 1
ATOM 1540 C CA . GLU A 1 235 ? 109.41500 10.15100 45.14200 1.000 45.25927 235 GLU A CA 1
ATOM 1541 C C . GLU A 1 235 ? 109.19800 9.66400 46.57000 1.000 48.72236 235 GLU A C 1
ATOM 1542 O O . GLU A 1 235 ? 108.06800 9.46500 47.00900 1.000 42.33728 235 GLU A O 1
ATOM 1548 N N . GLN A 1 236 ? 110.28800 9.47800 47.29400 1.000 45.81196 236 GLN A N 1
ATOM 1549 C CA . GLN A 1 236 ? 110.17000 8.93100 48.63500 1.000 50.15390 236 GLN A CA 1
ATOM 1550 C C . GLN A 1 236 ? 109.33800 9.85900 49.50200 1.000 51.26364 236 GLN A C 1
ATOM 1551 O O . GLN A 1 236 ? 109.37500 11.08000 49.35300 1.000 52.71675 236 GLN A O 1
ATOM 1557 N N . GLY A 1 237 ? 108.54600 9.27100 50.38700 1.000 50.48787 237 GLY A N 1
ATOM 1558 C CA . GLY A 1 237 ? 107.74100 10.05200 51.28700 1.000 49.93628 237 GLY A CA 1
ATOM 1559 C C . GLY A 1 237 ? 106.43100 10.55900 50.73400 1.000 51.64768 237 GLY A C 1
ATOM 1560 O O . GLY A 1 237 ? 105.58600 10.97700 51.52500 1.000 55.93549 237 GLY A O 1
ATOM 1561 N N . LEU A 1 238 ? 106.22000 10.52700 49.41000 1.000 45.54865 238 LEU A N 1
ATOM 1562 C CA . LEU A 1 238 ? 105.01400 11.05300 48.78400 1.000 45.48486 238 LEU A CA 1
ATOM 1563 C C . LEU A 1 238 ? 103.99700 9.93500 48.58600 1.000 42.01736 238 LEU A C 1
ATOM 1564 O O . LEU A 1 238 ? 104.32200 8.89000 48.02200 1.000 38.95607 238 LEU A O 1
ATOM 1569 N N . ARG A 1 239 ? 102.77200 10.15700 49.02600 1.000 35.85425 239 ARG A N 1
ATOM 1570 C CA . ARG A 1 239 ? 101.73400 9.14700 48.85300 1.000 31.42653 239 ARG A CA 1
ATOM 1571 C C . ARG A 1 239 ? 100.43100 9.86100 48.56200 1.000 36.56977 239 ARG A C 1
ATOM 1572 O O . ARG A 1 239 ? 100.17900 10.91200 49.15700 1.000 39.49993 239 ARG A O 1
ATOM 1580 N N . SER A 1 240 ? 99.61000 9.32700 47.64600 1.000 28.14148 240 SER A N 1
ATOM 1581 C CA . SER A 1 240 ? 98.42800 10.08800 47.28200 1.000 28.78804 240 SER A CA 1
ATOM 1582 C C . SER A 1 240 ? 97.30800 9.14200 46.91900 1.000 29.07585 240 SER A C 1
ATOM 1583 O O . SER A 1 240 ? 97.53400 7.96100 46.64700 1.000 29.41646 240 SER A O 1
ATOM 1586 N N . ILE A 1 241 ? 96.08800 9.67900 46.93600 1.000 26.80636 241 ILE A N 1
ATOM 1587 C CA . ILE A 1 241 ? 94.92900 8.89700 46.54600 1.000 21.64971 241 ILE A CA 1
ATOM 1588 C C . ILE A 1 241 ? 94.09200 9.72800 45.59300 1.000 24.80549 241 ILE A C 1
ATOM 1589 O O . ILE A 1 241 ? 93.89200 10.92800 45.80600 1.000 23.92543 241 ILE A O 1
ATOM 1594 N N . ALA A 1 242 ? 93.59000 9.10400 44.54700 1.000 25.85570 242 ALA A N 1
ATOM 1595 C CA . ALA A 1 242 ? 92.86500 9.83000 43.51600 1.000 23.01462 242 ALA A CA 1
ATOM 1596 C C . ALA A 1 242 ? 91.61300 9.09300 43.08000 1.000 24.75194 242 ALA A C 1
ATOM 1597 O O . ALA A 1 242 ? 91.53800 7.86100 43.20000 1.000 23.88639 242 ALA A O 1
ATOM 1599 N N . VAL A 1 243 ? 90.62000 9.85200 42.60000 1.000 20.70664 243 VAL A N 1
ATOM 1600 C CA . VAL A 1 243 ? 89.38100 9.30900 42.03000 1.000 22.00149 243 VAL A CA 1
ATOM 1601 C C . VAL A 1 243 ? 89.09600 10.00900 40.69500 1.000 21.51389 243 VAL A C 1
ATOM 1602 O O . VAL A 1 243 ? 89.55600 11.14500 40.44200 1.000 24.04151 243 VAL A O 1
ATOM 1606 N N . PRO A 1 244 ? 88.24000 9.42400 39.85900 1.000 20.95727 244 PRO A N 1
ATOM 1607 C CA . PRO A 1 244 ? 87.86600 10.11300 38.61500 1.000 23.68866 244 PRO A CA 1
ATOM 1608 C C . PRO A 1 244 ? 86.79000 11.16000 38.83500 1.000 25.85622 244 PRO A C 1
ATOM 1609 O O . PRO A 1 244 ? 85.96200 11.08900 39.74500 1.000 26.48593 244 PRO A O 1
ATOM 1613 N N . VAL A 1 245 ? 86.80200 12.13300 37.94900 1.000 24.20694 245 VAL A N 1
ATOM 1614 C CA . VAL A 1 245 ? 85.71500 13.09600 37.79400 1.000 27.01924 245 VAL A CA 1
ATOM 1615 C C . VAL A 1 245 ? 85.01200 12.84000 36.46500 1.000 29.23725 245 VAL A C 1
ATOM 1616 O O . VAL A 1 245 ? 85.65600 12.85100 35.39900 1.000 29.78306 245 VAL A O 1
ATOM 1620 N N . TYR A 1 246 ? 83.70400 12.56400 36.52900 1.000 28.42856 246 TYR A N 1
ATOM 1621 C CA . TYR A 1 246 ? 82.89000 12.17300 35.38200 1.000 28.15310 246 TYR A CA 1
ATOM 1622 C C . TYR A 1 246 ? 82.02500 13.33700 34.91900 1.000 34.77041 246 TYR A C 1
ATOM 1623 O O . TYR A 1 246 ? 81.70900 14.24400 35.69400 1.000 34.94263 246 TYR A O 1
ATOM 1632 N N . ASP A 1 247 ? 81.63000 13.30900 33.63900 1.000 37.13887 247 ASP A N 1
ATOM 1633 C CA . ASP A 1 247 ? 80.44600 14.05900 33.25500 1.000 40.34816 247 ASP A CA 1
ATOM 1634 C C . ASP A 1 247 ? 79.20500 13.15800 33.37100 1.000 42.08673 247 ASP A C 1
ATOM 1635 O O . ASP A 1 247 ? 79.28200 12.01600 33.82700 1.000 42.73988 247 ASP A O 1
ATOM 1640 N N . ALA A 1 248 ? 78.04600 13.67600 32.94800 1.000 43.83352 248 ALA A N 1
ATOM 1641 C CA . ALA A 1 248 ? 76.78400 12.94200 33.09400 1.000 44.06268 248 ALA A CA 1
ATOM 1642 C C . ALA A 1 248 ? 76.72000 11.70600 32.20700 1.000 51.39382 248 ALA A C 1
ATOM 1643 O O . ALA A 1 248 ? 75.98200 10.76000 32.51300 1.000 53.19924 248 ALA A O 1
ATOM 1645 N N . SER A 1 249 ? 77.45200 11.70000 31.11000 1.000 47.75510 249 SER A N 1
ATOM 1646 C CA . SER A 1 249 ? 77.50100 10.55500 30.21800 1.000 50.30905 249 SER A CA 1
ATOM 1647 C C . SER A 1 249 ? 78.52700 9.50600 30.63600 1.000 51.66701 249 SER A C 1
ATOM 1648 O O . SER A 1 249 ? 78.72100 8.52100 29.91000 1.000 54.79674 249 SER A O 1
ATOM 1651 N N . GLY A 1 250 ? 79.19800 9.69100 31.76300 1.000 43.21043 250 GLY A N 1
ATOM 1652 C CA . GLY A 1 250 ? 80.11700 8.67700 32.24500 1.000 43.65249 250 GLY A CA 1
ATOM 1653 C C . GLY A 1 250 ? 81.51700 8.75300 31.67100 1.000 40.10572 250 GLY A C 1
ATOM 1654 O O . GLY A 1 250 ? 82.28200 7.81000 31.86100 1.000 38.03699 250 GLY A O 1
ATOM 1655 N N . GLN A 1 251 ? 81.84500 9.80700 30.90400 1.000 37.62686 251 GLN A N 1
ATOM 1656 C CA . GLN A 1 251 ? 83.20400 10.01400 30.41900 1.000 36.16645 251 GLN A CA 1
ATOM 1657 C C . GLN A 1 251 ? 84.09400 10.49000 31.54300 1.000 35.10182 251 GLN A C 1
ATOM 1658 O O . GLN A 1 251 ? 83.70400 11.44600 32.23500 1.000 32.55835 251 GLN A O 1
ATOM 1664 N N . VAL A 1 252 ? 85.31100 9.93100 31.64700 1.000 31.82084 252 VAL A N 1
ATOM 1665 C CA . VAL A 1 252 ? 86.17800 10.52900 32.67100 1.000 29.08107 252 VAL A CA 1
ATOM 1666 C C . VAL A 1 252 ? 86.78400 11.83500 32.15400 1.000 33.20740 252 VAL A C 1
ATOM 1667 O O . VAL A 1 252 ? 87.47400 11.86100 31.12000 1.000 34.43651 252 VAL A O 1
ATOM 1671 N N . LEU A 1 253 ? 86.53100 12.93000 32.85900 1.000 28.70879 253 LEU A N 1
ATOM 1672 C CA . LEU A 1 253 ? 87.02800 14.23300 32.39400 1.000 30.85529 253 LEU A CA 1
ATOM 1673 C C . LEU A 1 253 ? 88.35200 14.62100 33.01900 1.000 33.44744 253 LEU A C 1
ATOM 1674 O O . LEU A 1 253 ? 89.09600 15.41600 32.42300 1.000 30.64029 253 LEU A O 1
ATOM 1679 N N . ALA A 1 254 ? 88.60500 14.17600 34.24500 1.000 27.03040 254 ALA A N 1
ATOM 1680 C CA . ALA A 1 254 ? 89.73700 14.64400 35.00700 1.000 24.13357 254 ALA A CA 1
ATOM 1681 C C . ALA A 1 254 ? 89.85200 13.70000 36.18700 1.000 27.41972 254 ALA A C 1
ATOM 1682 O O . ALA A 1 254 ? 89.04000 12.79300 36.34000 1.000 26.56089 254 ALA A O 1
ATOM 1684 N N . ALA A 1 255 ? 90.85500 13.93500 37.01700 1.000 22.46449 255 ALA A N 1
ATOM 1685 C CA . ALA A 1 255 ? 91.02800 13.16400 38.25400 1.000 23.33801 255 ALA A CA 1
ATOM 1686 C C . ALA A 1 255 ? 91.19300 14.14400 39.39100 1.000 25.31635 255 ALA A C 1
ATOM 1687 O O . ALA A 1 255 ? 91.69900 15.25800 39.19200 1.000 26.68684 255 ALA A O 1
ATOM 1689 N N . LEU A 1 256 ? 90.72600 13.73100 40.57600 1.000 24.67216 256 LEU A N 1
ATOM 1690 C CA . LEU A 1 256 ? 90.83400 14.51100 41.81100 1.000 23.42228 256 LEU A CA 1
ATOM 1691 C C . LEU A 1 256 ? 91.72100 13.73500 42.75500 1.000 24.52384 256 LEU A C 1
ATOM 1692 O O . LEU A 1 256 ? 91.58300 12.51400 42.82100 1.000 25.96896 256 LEU A O 1
ATOM 1697 N N . ASN A 1 257 ? 92.59900 14.40600 43.50500 1.000 23.76419 257 ASN A N 1
ATOM 1698 C CA . ASN A 1 257 ? 93.40000 13.63000 44.45000 1.000 27.01795 257 ASN A CA 1
ATOM 1699 C C . ASN A 1 257 ? 93.67800 14.44100 45.70200 1.000 29.99120 257 ASN A C 1
ATOM 1700 O O . ASN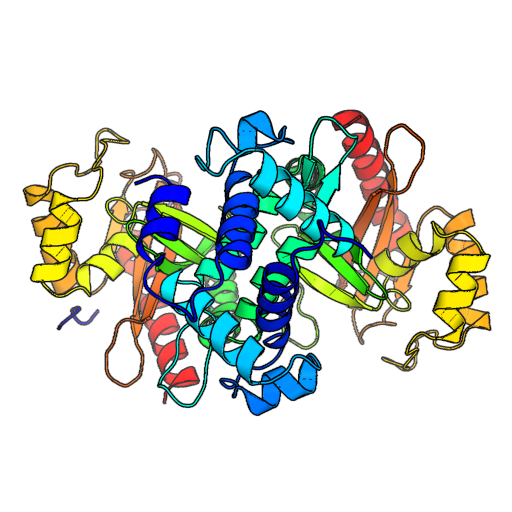 A 1 257 ? 93.39800 15.64500 45.78000 1.000 26.30607 257 ASN A O 1
ATOM 1705 N N . VAL A 1 258 ? 94.20400 13.72700 46.70200 1.000 28.50476 258 VAL A N 1
ATOM 1706 C CA . VAL A 1 258 ? 94.81000 14.31400 47.88700 1.000 29.01343 258 VAL A CA 1
ATOM 1707 C C . VAL A 1 258 ? 96.21300 13.72700 47.97100 1.000 30.18575 258 VAL A C 1
ATOM 1708 O O . VAL A 1 258 ? 96.39300 12.50800 47.82000 1.000 29.02183 258 VAL A O 1
ATOM 1712 N N . SER A 1 259 ? 97.18900 14.55300 48.23400 1.000 29.12815 259 SER A N 1
ATOM 1713 C CA . SER A 1 259 ? 98.55000 14.05400 48.40300 1.000 31.65672 259 SER A CA 1
ATOM 1714 C C . SER A 1 259 ? 99.10500 14.40600 49.78000 1.000 39.09465 259 SER A C 1
ATOM 1715 O O . SER A 1 259 ? 98.75100 15.43900 50.35900 1.000 42.83561 259 SER A O 1
ATOM 1718 N N . THR A 1 260 ? 99.95200 13.52000 50.31200 1.000 37.74110 260 THR A N 1
ATOM 1719 C CA . THR A 1 260 ? 100.42300 13.55900 51.70100 1.000 39.34185 260 THR A CA 1
ATOM 1720 C C . THR A 1 260 ? 101.87400 13.12200 51.75100 1.000 55.84585 260 THR A C 1
ATOM 1721 O O . THR A 1 260 ? 102.47500 12.72900 50.74000 1.000 45.05543 260 THR A O 1
ATOM 1725 N N . HIS A 1 261 ? 102.40300 13.12100 52.96900 1.000 63.23748 261 HIS A N 1
ATOM 1726 C CA . HIS A 1 261 ? 103.68600 12.52000 53.27300 1.000 69.15652 261 HIS A CA 1
ATOM 1727 C C . HIS A 1 261 ? 103.48800 11.28900 54.14700 1.000 73.43799 261 HIS A C 1
ATOM 1728 O O . HIS A 1 261 ? 102.42100 11.06800 54.72500 1.000 76.79138 261 HIS A O 1
ATOM 1735 N N . VAL A 1 262 ? 104.53400 10.46700 54.21700 1.000 84.94813 262 VAL A N 1
ATOM 1736 C CA . VAL A 1 262 ? 104.47600 9.27200 55.04700 1.000 92.71591 262 VAL A CA 1
ATOM 1737 C C . VAL A 1 262 ? 104.36600 9.60900 56.53300 1.000 95.97042 262 VAL A C 1
ATOM 1738 O O . VAL A 1 262 ? 103.91100 8.76900 57.32300 1.000 90.02975 262 VAL A O 1
ATOM 1742 N N . GLY A 1 263 ? 104.75200 10.82600 56.92400 1.000 95.52690 263 GLY A N 1
ATOM 1743 C CA . GLY A 1 263 ? 104.81500 11.25000 58.31300 1.000 99.04240 263 GLY A CA 1
ATOM 1744 C C . GLY A 1 263 ? 103.79700 10.64200 59.26000 1.000 96.80482 263 GLY A C 1
ATOM 1745 O O . GLY A 1 263 ? 104.17100 10.03200 60.26600 1.000 107.06620 263 GLY A O 1
ATOM 1746 N N . ARG A 1 264 ? 102.51200 10.78400 58.94800 1.000 88.50733 264 ARG A N 1
ATOM 1747 C CA . ARG A 1 264 ? 101.49100 10.33300 59.88500 1.000 96.69826 264 ARG A CA 1
ATOM 1748 C C . ARG A 1 264 ? 100.23000 9.78800 59.22800 1.000 91.94064 264 ARG A C 1
ATOM 1749 O O . ARG A 1 264 ? 99.34100 9.34400 59.95700 1.000 104.15305 264 ARG A O 1
ATOM 1757 N N . VAL A 1 265 ? 100.10700 9.79100 57.90600 1.000 74.79746 265 VAL A N 1
ATOM 1758 C CA . VAL A 1 265 ? 98.90600 9.30500 57.23300 1.000 60.68739 265 VAL A CA 1
ATOM 1759 C C . VAL A 1 265 ? 99.18600 7.89100 56.72200 1.000 60.20641 265 VAL A C 1
ATOM 1760 O O . VAL A 1 265 ? 100.04600 7.69100 55.85800 1.000 63.97513 265 VAL A O 1
ATOM 1764 N N . THR A 1 266 ? 98.47300 6.90300 57.27300 1.000 57.17752 266 THR A N 1
ATOM 1765 C CA . THR A 1 266 ? 98.60700 5.50400 56.88200 1.000 56.28707 266 THR A CA 1
ATOM 1766 C C . THR A 1 266 ? 97.76200 5.20200 55.65500 1.000 52.61842 266 THR A C 1
ATOM 1767 O O . THR A 1 266 ? 96.80900 5.91900 55.33500 1.000 48.54897 266 THR A O 1
ATOM 1771 N N . ARG A 1 267 ? 98.08900 4.09400 54.98600 1.000 51.65266 267 ARG A N 1
ATOM 1772 C CA . ARG A 1 267 ? 97.29300 3.72400 53.82700 1.000 57.36137 267 ARG A CA 1
ATOM 1773 C C . ARG A 1 267 ? 95.84300 3.45500 54.22400 1.000 51.19241 267 ARG A C 1
ATOM 1774 O O . ARG A 1 267 ? 94.92100 3.78300 53.47400 1.000 50.09335 267 ARG A O 1
ATOM 1782 N N . SER A 1 268 ? 95.62300 2.93800 55.42900 1.000 49.73464 268 SER A N 1
ATOM 1783 C CA . SER A 1 268 ? 94.26400 2.71500 55.90200 1.000 45.77376 268 SER A CA 1
ATOM 1784 C C . SER A 1 268 ? 93.50500 4.02100 56.02500 1.000 50.68063 268 SER A C 1
ATOM 1785 O O . SER A 1 268 ? 92.32200 4.09800 55.66800 1.000 50.04199 268 SER A O 1
ATOM 1788 N N . GLU A 1 269 ? 94.16700 5.06600 56.53200 1.000 53.58972 269 GLU A N 1
ATOM 1789 C CA . GLU A 1 269 ? 93.56700 6.40000 56.54300 1.000 51.92408 269 GLU A CA 1
ATOM 1790 C C . GLU A 1 269 ? 93.21000 6.88700 55.14500 1.000 42.97526 269 GLU A C 1
ATOM 1791 O O . GLU A 1 269 ? 92.12500 7.44400 54.93900 1.000 40.74767 269 GLU A O 1
ATOM 1797 N N . LEU A 1 270 ? 94.12400 6.73600 54.17900 1.000 41.72681 270 LEU A N 1
ATOM 1798 C CA . LEU A 1 270 ? 93.82500 7.17500 52.81900 1.000 38.91730 270 LEU A CA 1
ATOM 1799 C C . LEU A 1 270 ? 92.55200 6.52800 52.32100 1.000 40.02709 270 LEU A C 1
ATOM 1800 O O . LEU A 1 270 ? 91.67900 7.20000 51.76500 1.000 35.23651 270 LEU A O 1
ATOM 1805 N N . GLU A 1 271 ? 92.45500 5.19700 52.48600 1.000 35.12849 271 GLU A N 1
ATOM 1806 C CA . GLU A 1 271 ? 91.35500 4.42300 51.93400 1.000 37.84366 271 GLU A CA 1
ATOM 1807 C C . GLU A 1 271 ? 90.10300 4.50600 52.77200 1.000 41.33726 271 GLU A C 1
ATOM 1808 O O . GLU A 1 271 ? 88.99900 4.40900 52.23700 1.000 40.92361 271 GLU A O 1
ATOM 1814 N N . GLN A 1 272 ? 90.24300 4.68100 54.07700 1.000 38.32731 272 GLN A N 1
ATOM 1815 C CA . GLN A 1 272 ? 89.04100 4.71000 54.88600 1.000 36.89599 272 GLN A CA 1
ATOM 1816 C C . GLN A 1 272 ? 88.53800 6.10500 55.18400 1.000 41.19846 272 GLN A C 1
ATOM 1817 O O . GLN A 1 272 ? 87.32800 6.27800 55.39800 1.000 46.31708 272 GLN A O 1
ATOM 1823 N N . ARG A 1 273 ? 89.41800 7.09700 55.27900 1.000 40.11427 273 ARG A N 1
ATOM 1824 C CA . ARG A 1 273 ? 88.96800 8.45300 55.59400 1.000 41.99871 273 ARG A CA 1
ATOM 1825 C C . ARG A 1 273 ? 88.99700 9.38100 54.38300 1.000 38.84732 273 ARG A C 1
ATOM 1826 O O . ARG A 1 273 ? 87.99900 10.05800 54.09700 1.000 36.79476 273 ARG A O 1
ATOM 1834 N N . PHE A 1 274 ? 90.08100 9.38600 53.60400 1.000 37.96484 274 PHE A N 1
ATOM 1835 C CA . PHE A 1 274 ? 90.17200 10.32000 52.48300 1.000 31.61982 274 PHE A CA 1
ATOM 1836 C C . PHE A 1 274 ? 89.25700 9.90600 51.34200 1.000 33.28186 274 PHE A C 1
ATOM 1837 O O . PHE A 1 274 ? 88.59400 10.75100 50.73100 1.000 31.51571 274 PHE A O 1
ATOM 1845 N N . LEU A 1 275 ? 89.23300 8.61000 51.03200 1.000 27.08915 275 LEU A N 1
ATOM 1846 C CA . LEU A 1 275 ? 88.52500 8.13700 49.84100 1.000 27.20854 275 LEU A CA 1
ATOM 1847 C C . LEU A 1 275 ? 87.03600 8.48200 49.87400 1.000 31.63139 275 LEU A C 1
ATOM 1848 O O . LEU A 1 275 ? 86.54900 9.08700 48.91100 1.000 27.00922 275 LEU A O 1
ATOM 1853 N N . PRO A 1 276 ? 86.28500 8.19900 50.94300 1.000 30.16949 276 PRO A N 1
ATOM 1854 C CA . PRO A 1 276 ? 84.88300 8.65400 50.98300 1.000 33.54656 276 PRO A CA 1
ATOM 1855 C C . PRO A 1 276 ? 84.71100 10.15200 50.75900 1.000 33.23061 276 PRO A C 1
ATOM 1856 O O . PRO A 1 276 ? 83.72000 10.56600 50.14900 1.000 29.05846 276 PRO A O 1
ATOM 1860 N N . ILE A 1 277 ? 85.63900 10.98900 51.23800 1.000 26.24012 277 ILE A N 1
ATOM 1861 C CA . ILE A 1 277 ? 85.50900 12.42300 51.03100 1.000 26.96885 277 ILE A CA 1
ATOM 1862 C C . ILE A 1 277 ? 85.70100 12.76200 49.57100 1.000 31.78874 277 ILE A C 1
ATOM 1863 O O . ILE A 1 277 ? 84.94200 13.55000 48.98800 1.000 27.79537 277 ILE A O 1
ATOM 1868 N N . LEU A 1 278 ? 86.75700 12.20400 48.96200 1.000 28.12408 278 LEU A N 1
ATOM 1869 C CA . LEU A 1 278 ? 87.01100 12.43400 47.54500 1.000 29.75305 278 LEU A CA 1
ATOM 1870 C C . LEU A 1 278 ? 85.85200 11.95700 46.68300 1.000 28.08164 278 LEU A C 1
ATOM 1871 O O . LEU A 1 278 ? 85.45700 12.66000 45.72000 1.000 27.63833 278 LEU A O 1
ATOM 1876 N N . LEU A 1 279 ? 85.32700 10.74400 46.96400 1.000 25.64374 279 LEU A N 1
ATOM 1877 C CA . LEU A 1 279 ? 84.21700 10.24900 46.15500 1.000 23.99308 279 LEU A CA 1
ATOM 1878 C C . LEU A 1 279 ? 83.01600 11.18700 46.26500 1.000 31.19278 279 LEU A C 1
ATOM 1879 O O . LEU A 1 279 ? 82.33400 11.45900 45.27200 1.000 27.78686 279 LEU A O 1
ATOM 1884 N N . ALA A 1 280 ? 82.74100 11.68900 47.47100 1.000 28.05412 280 ALA A N 1
ATOM 1885 C CA . ALA A 1 280 ? 81.59300 12.57800 47.66800 1.000 31.80972 280 ALA A CA 1
ATOM 1886 C C . ALA A 1 280 ? 81.78700 13.89600 46.93200 1.000 29.21384 280 ALA A C 1
ATOM 1887 O O . ALA A 1 280 ? 80.85100 14.40200 46.30600 1.000 28.53986 280 ALA A O 1
ATOM 1889 N N . ALA A 1 281 ? 83.00100 14.47600 47.01100 1.000 24.91684 281 ALA A N 1
ATOM 1890 C CA . ALA A 1 281 ? 83.28800 15.72100 46.32300 1.000 27.43859 281 ALA A CA 1
ATOM 1891 C C . ALA A 1 281 ? 83.16000 15.57100 44.81400 1.000 28.76820 281 ALA A C 1
ATOM 1892 O O . ALA A 1 281 ? 82.63600 16.46300 44.11900 1.000 28.09438 281 ALA A O 1
ATOM 1894 N N . SER A 1 282 ? 83.71300 14.48700 44.29200 1.000 27.48988 282 SER A N 1
ATOM 1895 C CA . SER A 1 282 ? 83.68100 14.30000 42.84400 1.000 29.20286 282 SER A CA 1
ATOM 1896 C C . SER A 1 282 ? 82.25000 14.10400 42.35600 1.000 29.42105 282 SER A C 1
ATOM 1897 O O . SER A 1 282 ? 81.86400 14.65100 41.29700 1.000 29.91109 282 SER A O 1
ATOM 1900 N N . ARG A 1 283 ? 81.44000 13.33800 43.11500 1.000 26.64457 283 ARG A N 1
ATOM 1901 C CA . ARG A 1 283 ? 80.03600 13.18100 42.73600 1.000 28.30881 283 ARG A CA 1
ATOM 1902 C C . ARG A 1 283 ? 79.32100 14.51100 42.79000 1.000 29.24806 283 ARG A C 1
ATOM 1903 O O . ARG A 1 283 ? 78.48900 14.79900 41.91800 1.000 33.15615 283 ARG A O 1
ATOM 1911 N N . ASP A 1 284 ? 79.60500 15.32200 43.83100 1.000 28.69983 284 ASP A N 1
ATOM 1912 C CA . ASP A 1 284 ? 78.98200 16.63200 43.95500 1.000 30.08253 284 ASP A CA 1
ATOM 1913 C C . ASP A 1 284 ? 79.33600 17.51300 42.77400 1.000 33.09510 284 ASP A C 1
ATOM 1914 O O . ASP A 1 284 ? 78.49100 18.26400 42.27400 1.000 31.95095 284 ASP A O 1
ATOM 1919 N N . LEU A 1 285 ? 80.60500 17.47800 42.36600 1.000 27.61081 285 LEU A N 1
ATOM 1920 C CA . LEU A 1 285 ? 81.04800 18.34500 41.28300 1.000 27.97468 285 LEU A CA 1
ATOM 1921 C C . LEU A 1 285 ? 80.35400 17.94300 39.99800 1.000 28.89625 285 LEU A C 1
ATOM 1922 O O . LEU A 1 285 ? 79.90600 18.80500 39.22700 1.000 32.13789 285 LEU A O 1
ATOM 1927 N N . CYS A 1 286 ? 80.32100 16.64300 39.72100 1.000 28.29184 286 CYS A N 1
ATOM 1928 C CA . CYS A 1 286 ? 79.67200 16.17000 38.51000 1.000 29.44714 286 CYS A CA 1
ATOM 1929 C C . CYS A 1 286 ? 78.21800 16.61800 38.48100 1.000 35.93559 286 CYS A C 1
ATOM 1930 O O . CYS A 1 286 ? 77.73700 17.19100 37.48600 1.000 36.95440 286 CYS A O 1
ATOM 1933 N N . HIS A 1 287 ? 77.50700 16.44100 39.60400 1.000 31.09523 287 HIS A N 1
ATOM 1934 C CA . HIS A 1 287 ? 76.08900 16.78500 39.60300 1.000 34.44913 287 HIS A CA 1
ATOM 1935 C C . HIS A 1 287 ? 75.88000 18.28500 39.44400 1.000 40.46575 287 HIS A C 1
ATOM 1936 O O . HIS A 1 287 ? 74.94500 18.71600 38.76400 1.000 39.53399 287 HIS A O 1
ATOM 1943 N N . GLN A 1 288 ? 76.75900 19.08700 40.05600 1.000 34.58964 288 GLN A N 1
ATOM 1944 C CA . GLN A 1 288 ? 76.64800 20.52800 39.97800 1.000 38.66130 288 GLN A CA 1
ATOM 1945 C C . GLN A 1 288 ? 76.85400 21.00300 38.54800 1.000 38.30277 288 GLN A C 1
ATOM 1946 O O . GLN A 1 288 ? 76.08100 21.83000 38.05100 1.000 39.33390 288 GLN A O 1
ATOM 1952 N N . LEU A 1 289 ? 77.84700 20.43400 37.84800 1.000 36.33671 289 LEU A N 1
ATOM 1953 C CA . LEU A 1 289 ? 78.16600 20.88400 36.48400 1.000 38.70692 289 LEU A CA 1
ATOM 1954 C C . LEU A 1 289 ? 77.25000 20.30300 35.41200 1.000 40.64122 289 LEU A C 1
ATOM 1955 O O . LEU A 1 289 ? 76.97200 20.96500 34.40000 1.000 35.75014 289 LEU A O 1
ATOM 1960 N N . PHE A 1 290 ? 76.81900 19.06000 35.57500 1.000 36.82429 290 PHE A N 1
ATOM 1961 C CA . PHE A 1 290 ? 76.14800 18.33200 34.49800 1.000 37.71011 290 PHE A CA 1
ATOM 1962 C C . PHE A 1 290 ? 74.77400 17.79800 34.84900 1.000 47.50142 290 PHE A C 1
ATOM 1963 O O . PHE A 1 290 ? 74.08600 17.29800 33.94600 1.000 47.68717 290 PHE A O 1
ATOM 1971 N N . GLY A 1 291 ? 74.34800 17.88200 36.10400 1.000 51.89619 291 GLY A N 1
ATOM 1972 C CA . GLY A 1 291 ? 73.05400 17.35800 36.52600 1.000 54.74336 291 GLY A CA 1
ATOM 1973 C C . GLY A 1 291 ? 73.01100 15.84300 36.59600 1.000 60.06612 291 GLY A C 1
ATOM 1974 O O . GLY A 1 291 ? 74.05100 15.17600 36.54800 1.000 64.82068 291 GLY A O 1
ATOM 1975 N N . ALA B 1 24 ? 83.65000 2.41900 46.08100 1.000 63.31021 24 ALA B N 1
ATOM 1976 C CA . ALA B 1 24 ? 83.61300 3.13500 44.79700 1.000 58.72660 24 ALA B CA 1
ATOM 1977 C C . ALA B 1 24 ? 83.21500 2.21100 43.64600 1.000 56.07766 24 ALA B C 1
ATOM 1978 O O . ALA B 1 24 ? 83.54600 1.02200 43.64900 1.000 57.80165 24 ALA B O 1
ATOM 1980 N N . PRO B 1 25 ? 82.47900 2.75600 42.67400 1.000 56.77972 25 PRO B N 1
ATOM 1981 C CA . PRO B 1 25 ? 82.12200 1.95700 41.50800 1.000 60.03052 25 PRO B CA 1
ATOM 1982 C C . PRO B 1 25 ? 83.32000 1.82000 40.61100 1.000 51.34031 25 PRO B C 1
ATOM 1983 O O . PRO B 1 25 ? 84.17700 2.72400 40.54400 1.000 48.72710 25 PRO B O 1
ATOM 1987 N N . PRO B 1 26 ? 83.46600 0.70400 39.89800 1.000 52.48309 26 PRO B N 1
ATOM 1988 C CA . PRO B 1 26 ? 84.60400 0.56900 38.98600 1.000 50.99644 26 PRO B CA 1
ATOM 1989 C C . PRO B 1 26 ? 84.58700 1.58600 37.84700 1.000 55.52680 26 PRO B C 1
ATOM 1990 O O . PRO B 1 26 ? 83.55400 2.17000 37.49500 1.000 58.47981 26 PRO B O 1
ATOM 1994 N N . ILE B 1 27 ? 85.78400 1.87900 37.34500 1.000 46.59144 27 ILE B N 1
ATOM 1995 C CA . ILE B 1 27 ? 85.92800 2.60400 36.08400 1.000 44.53838 27 ILE B CA 1
ATOM 1996 C C . ILE B 1 27 ? 85.67400 1.62600 34.94400 1.000 57.92301 27 ILE B C 1
ATOM 1997 O O . ILE B 1 27 ? 86.37500 0.61500 34.81900 1.000 57.66988 27 ILE B O 1
ATOM 2002 N N . VAL B 1 28 ? 84.64700 1.90300 34.14100 1.000 59.14066 28 VAL B N 1
ATOM 2003 C CA . VAL B 1 28 ? 84.26300 1.05700 33.01500 1.000 51.58701 28 VAL B CA 1
ATOM 2004 C C . VAL B 1 28 ? 84.49000 1.82200 31.70900 1.000 58.53305 28 VAL B C 1
ATOM 2005 O O . VAL B 1 28 ? 84.77200 3.02300 31.70100 1.000 55.87510 28 VAL B O 1
ATOM 2009 N N . ALA B 1 29 ? 84.32000 1.11600 30.59000 1.000 70.25999 29 ALA B N 1
ATOM 2010 C CA . ALA B 1 29 ? 84.51300 1.70600 29.25500 1.000 72.77142 29 ALA B CA 1
ATOM 2011 C C . ALA B 1 29 ? 83.37000 2.65400 28.87300 1.000 63.86090 29 ALA B C 1
ATOM 2012 O O . ALA B 1 29 ? 83.59500 3.70200 28.25800 1.000 72.03798 29 ALA B O 1
ATOM 2014 N N . GLY B 1 40 ? 107.69300 50.22100 7.71700 1.000 60.91773 40 GLY B N 1
ATOM 2015 C CA . GLY B 1 40 ? 106.99300 49.07000 8.26000 1.000 57.65222 40 GLY B CA 1
ATOM 2016 C C . GLY B 1 40 ? 107.89900 48.22900 9.13700 1.000 43.93249 40 GLY B C 1
ATOM 2017 O O . GLY B 1 40 ? 109.10300 48.48600 9.21500 1.000 58.57830 40 GLY B O 1
ATOM 2018 N N . ASP B 1 41 ? 107.33800 47.24700 9.83800 1.000 49.24737 41 ASP B N 1
ATOM 2019 C CA . ASP B 1 41 ? 108.18000 46.37300 10.65100 1.000 42.97183 41 ASP B CA 1
ATOM 2020 C C . ASP B 1 41 ? 108.12800 44.97900 10.06100 1.000 42.45808 41 ASP B C 1
ATOM 2021 O O . ASP B 1 41 ? 107.22300 44.20600 10.37200 1.000 41.82578 41 ASP B O 1
ATOM 2026 N N . PRO B 1 42 ? 109.10100 44.60500 9.24300 1.000 41.11167 42 PRO B N 1
ATOM 2027 C CA . PRO B 1 42 ? 108.99900 43.34200 8.52300 1.000 45.01514 42 PRO B CA 1
ATOM 2028 C C . PRO B 1 42 ? 109.26200 42.16600 9.39800 1.000 40.55541 42 PRO B C 1
ATOM 2029 O O . PRO B 1 42 ? 108.91400 41.04300 9.01100 1.000 40.04596 42 PRO B O 1
ATOM 2033 N N . ASP B 1 43 ? 109.81600 42.39000 10.58100 1.000 39.12512 43 ASP B N 1
ATOM 2034 C CA . ASP B 1 43 ? 110.07100 41.33700 11.52900 1.000 33.58808 43 ASP B CA 1
ATOM 2035 C C . ASP B 1 43 ? 108.92400 41.13500 12.50700 1.000 33.09042 43 ASP B C 1
ATOM 2036 O O . ASP B 1 43 ? 109.00600 40.25400 13.36300 1.000 34.41930 43 ASP B O 1
ATOM 2041 N N . PHE B 1 44 ? 107.83500 41.86900 12.38300 1.000 31.32715 44 PHE B N 1
ATOM 2042 C CA . PHE B 1 44 ? 106.68300 41.64500 13.25700 1.000 32.35385 44 PHE B CA 1
ATOM 2043 C C . PHE B 1 44 ? 105.78600 40.57200 12.63300 1.000 32.76719 44 PHE B C 1
ATOM 2044 O O . PHE B 1 44 ? 105.29700 40.73400 11.50000 1.000 35.53108 44 PHE B O 1
ATOM 2052 N N . MET B 1 45 ? 105.60200 39.46500 13.34600 1.000 28.61549 45 MET B N 1
ATOM 2053 C CA . MET B 1 45 ? 104.93000 38.29200 12.77100 1.000 28.33257 45 MET B CA 1
ATOM 2054 C C . MET B 1 45 ? 103.46100 38.36100 13.13400 1.000 27.10962 45 MET B C 1
ATOM 2055 O O . MET B 1 45 ? 103.05200 37.97100 14.23200 1.000 27.71493 45 MET B O 1
ATOM 2060 N N . THR B 1 46 ? 102.66300 38.84600 12.19600 1.000 28.56411 46 THR B N 1
ATOM 2061 C CA . THR B 1 46 ? 101.25800 39.13500 12.43700 1.000 25.34155 46 THR B CA 1
ATOM 2062 C C . THR B 1 46 ? 100.49300 37.90200 12.86300 1.000 30.67752 46 THR B C 1
ATOM 2063 O O . THR B 1 46 ? 99.59600 38.00100 13.70500 1.000 25.70664 46 THR B O 1
ATOM 2067 N N . SER B 1 47 ? 100.81800 36.71700 12.31100 1.000 24.85605 47 SER B N 1
ATOM 2068 C CA . SER B 1 47 ? 100.00000 35.55800 12.68800 1.000 25.11813 47 SER B CA 1
ATOM 2069 C C . SER B 1 47 ? 100.26100 35.11600 14.11600 1.000 24.62194 47 SER B C 1
ATOM 2070 O O . SER B 1 47 ? 99.35200 34.60000 14.78500 1.000 27.39624 47 SER B O 1
ATOM 2073 N N . LEU B 1 48 ? 101.48600 35.31900 14.60600 1.000 23.10810 48 LEU B N 1
ATOM 2074 C CA . LEU B 1 48 ? 101.74200 35.03000 16.03800 1.000 21.97136 48 LEU B CA 1
ATOM 2075 C C . LEU B 1 48 ? 100.96300 36.01900 16.90300 1.000 25.07316 48 LEU B C 1
ATOM 2076 O O . LEU B 1 48 ? 100.32000 35.63400 17.90800 1.000 22.50381 48 LEU B O 1
ATOM 2081 N N . ALA B 1 49 ? 101.00200 37.31100 16.53100 1.000 23.52890 49 ALA B N 1
ATOM 2082 C CA . ALA B 1 49 ? 100.22000 38.30000 17.28000 1.000 22.23731 49 ALA B CA 1
ATOM 2083 C C . ALA B 1 49 ? 98.74200 37.92000 17.30600 1.000 26.36306 49 ALA B C 1
ATOM 2084 O O . ALA B 1 49 ? 98.09600 37.97900 18.35800 1.000 25.91423 49 ALA B O 1
ATOM 2086 N N . ARG B 1 50 ? 98.17700 37.55900 16.13400 1.000 24.60931 50 ARG B N 1
ATOM 2087 C CA . ARG B 1 50 ? 96.76100 37.18900 16.07700 1.000 23.55140 50 ARG B CA 1
ATOM 2088 C C . ARG B 1 50 ? 96.43600 35.95700 16.88500 1.000 25.97069 50 ARG B C 1
ATOM 2089 O O . ARG B 1 50 ? 95.38800 35.91100 17.56600 1.000 23.66515 50 ARG B O 1
ATOM 2097 N N . GLY B 1 51 ? 97.31800 34.94900 16.85300 1.000 24.08763 51 GLY B N 1
ATOM 2098 C CA . GLY B 1 51 ? 97.04600 33.72800 17.60700 1.000 24.11597 51 GLY B CA 1
ATOM 2099 C C . GLY B 1 51 ? 97.02700 33.96700 19.11600 1.000 24.85446 51 GLY B C 1
ATOM 2100 O O . GLY B 1 51 ? 96.12600 33.50600 19.80800 1.000 23.62138 51 GLY B O 1
ATOM 2101 N N . LEU B 1 52 ? 97.96100 34.78200 19.61600 1.000 20.97411 52 LEU B N 1
ATOM 2102 C CA . LEU B 1 52 ? 97.92200 35.09100 21.06300 1.000 19.81155 52 LEU B CA 1
ATOM 2103 C C . LEU B 1 52 ? 96.69000 35.93900 21.40900 1.000 25.08363 52 LEU B C 1
ATOM 2104 O O . LEU B 1 52 ? 96.07400 35.73800 22.46000 1.000 22.67364 52 LEU B O 1
ATOM 2109 N N . ALA B 1 53 ? 96.26800 36.83400 20.51400 1.000 22.74423 53 ALA B N 1
ATOM 2110 C CA . ALA B 1 53 ? 95.06400 37.61700 20.79100 1.000 25.64627 53 ALA B CA 1
ATOM 2111 C C . ALA B 1 53 ? 93.82500 36.74400 20.76900 1.000 26.69650 53 ALA B C 1
ATOM 2112 O O . ALA B 1 53 ? 92.88000 37.00500 21.50700 1.000 24.15427 53 ALA B O 1
ATOM 2114 N N . VAL B 1 54 ? 93.79200 35.73800 19.90100 1.000 21.70188 54 VAL B N 1
ATOM 2115 C CA . VAL B 1 54 ? 92.67300 34.78800 19.88800 1.000 22.42707 54 VAL B CA 1
ATOM 2116 C C . VAL B 1 54 ? 92.59500 34.04800 21.21600 1.000 25.31852 54 VAL B C 1
ATOM 2117 O O . VAL B 1 54 ? 91.50600 33.87000 21.76800 1.000 23.45797 54 VAL B O 1
ATOM 2121 N N . ILE B 1 55 ? 93.73400 33.64400 21.77600 1.000 22.52582 55 ILE B N 1
ATOM 2122 C CA . ILE B 1 55 ? 93.69500 32.99800 23.08000 1.000 23.18033 55 ILE B CA 1
ATOM 2123 C C . ILE B 1 55 ? 93.12600 33.97100 24.10200 1.000 22.19389 55 ILE B C 1
ATOM 2124 O O . ILE B 1 55 ? 92.25500 33.62000 24.90700 1.000 23.33780 55 ILE B O 1
ATOM 2129 N N . GLN B 1 56 ? 93.56700 35.21900 24.04200 1.000 21.83747 56 GLN B N 1
ATOM 2130 C CA . GLN B 1 56 ? 93.08100 36.20600 25.02100 1.000 22.63842 56 GLN B CA 1
ATOM 2131 C C . GLN B 1 56 ? 91.58600 36.47800 24.90300 1.000 23.00999 56 GLN B C 1
ATOM 2132 O O . GLN B 1 56 ? 90.96700 36.93700 25.87200 1.000 26.63660 56 GLN B O 1
ATOM 2138 N N . ALA B 1 57 ? 90.98900 36.22000 23.72400 1.000 22.99853 57 ALA B N 1
ATOM 2139 C CA . ALA B 1 57 ? 89.58400 36.48800 23.51200 1.000 22.61281 57 ALA B CA 1
ATOM 2140 C C . ALA B 1 57 ? 88.71300 35.62600 24.40400 1.000 23.15889 57 ALA B C 1
ATOM 2141 O O . ALA B 1 57 ? 87.53100 35.91600 24.53500 1.000 26.41128 57 ALA B O 1
ATOM 2143 N N . PHE B 1 58 ? 89.25300 34.53200 24.95200 1.000 22.65589 58 PHE B N 1
ATOM 2144 C CA . PHE B 1 58 ? 88.46400 33.66600 25.81400 1.000 25.35930 58 PHE B CA 1
ATOM 2145 C C . PHE B 1 58 ? 88.34700 34.18300 27.22600 1.000 28.05801 58 PHE B C 1
ATOM 2146 O O . PHE B 1 58 ? 87.57400 33.58100 27.99000 1.000 25.77344 58 PHE B O 1
ATOM 2154 N N . GLN B 1 59 ? 89.09800 35.22200 27.60000 1.000 25.38690 59 GLN B N 1
ATOM 2155 C CA . GLN B 1 59 ? 89.05300 35.69400 28.99600 1.000 26.17119 59 GLN B CA 1
ATOM 2156 C C . GLN B 1 59 ? 87.61300 35.87300 29.45900 1.000 26.95508 59 GLN B C 1
ATOM 2157 O O . GLN B 1 59 ? 86.84100 36.61000 28.84900 1.000 27.72445 59 GLN B O 1
ATOM 2163 N N . GLU B 1 60 ? 87.27300 35.22000 30.57700 1.000 25.13823 60 GLU B N 1
ATOM 2164 C CA . GLU B 1 60 ? 85.98600 35.42500 31.24400 1.000 32.96908 60 GLU B CA 1
ATOM 2165 C C . GLU B 1 60 ? 84.82100 35.10400 30.31000 1.000 34.06795 60 GLU B C 1
ATOM 2166 O O . GLU B 1 60 ? 83.79900 35.79100 30.33900 1.000 40.39081 60 GLU B O 1
ATOM 2172 N N . ARG B 1 61 ? 84.97700 34.08900 29.45600 1.000 29.57939 61 ARG B N 1
ATOM 2173 C CA . ARG B 1 61 ? 83.89100 33.61800 28.58700 1.000 31.72427 61 ARG B CA 1
ATOM 2174 C C . ARG B 1 61 ? 83.65500 32.14600 28.93800 1.000 34.66230 61 ARG B C 1
ATOM 2175 O O . ARG B 1 61 ? 84.39100 31.26900 28.47600 1.000 38.00898 61 ARG B O 1
ATOM 2183 N N . LYS B 1 62 ? 82.60400 31.84600 29.66700 1.000 37.04436 62 LYS B N 1
ATOM 2184 C CA . LYS B 1 62 ? 82.42600 30.46300 30.12900 1.000 37.82253 62 LYS B CA 1
ATOM 2185 C C . LYS B 1 62 ? 81.74800 29.57200 29.09000 1.000 45.58896 62 LYS B C 1
ATOM 2186 O O . LYS B 1 62 ? 81.72000 28.33900 29.24000 1.000 44.30869 62 LYS B O 1
ATOM 2192 N N . ARG B 1 63 ? 81.14800 30.17100 28.07300 1.000 37.33586 63 ARG B N 1
ATOM 2193 C CA . ARG B 1 63 ? 80.53200 29.45900 26.96400 1.000 41.66163 63 ARG B CA 1
ATOM 2194 C C . ARG B 1 63 ? 81.47100 29.45600 25.75700 1.000 42.59210 63 ARG B C 1
ATOM 2195 O O . ARG B 1 63 ? 82.21800 30.41400 25.51600 1.000 36.69442 63 ARG B O 1
ATOM 2203 N N . HIS B 1 64 ? 81.46300 28.36000 25.01400 1.000 35.27245 64 HIS B N 1
ATOM 2204 C CA . HIS B 1 64 ? 82.35800 28.27900 23.86400 1.000 29.80825 64 HIS B CA 1
ATOM 2205 C C . HIS B 1 64 ? 82.07300 29.41500 22.89100 1.000 32.75924 64 HIS B C 1
ATOM 2206 O O . HIS B 1 64 ? 80.93100 29.87500 22.75500 1.000 39.64538 64 HIS B O 1
ATOM 2213 N N . LEU B 1 65 ? 83.09400 29.81300 22.16300 1.000 23.24671 65 LEU B N 1
ATOM 2214 C CA . LEU B 1 65 ? 83.00100 31.01900 21.36100 1.000 24.26265 65 LEU B CA 1
ATOM 2215 C C . LEU B 1 65 ? 82.93300 30.66800 19.87400 1.000 28.13429 65 LEU B C 1
ATOM 2216 O O . LEU B 1 65 ? 83.45700 29.62400 19.42200 1.000 28.85931 65 LEU B O 1
ATOM 2221 N N . THR B 1 66 ? 82.27800 31.55500 19.12400 1.000 27.89133 66 THR B N 1
ATOM 2222 C CA . THR B 1 66 ? 82.32200 31.46400 17.66800 1.000 28.25047 66 THR B CA 1
ATOM 2223 C C . THR B 1 66 ? 83.42800 32.32900 17.08600 1.000 30.59158 66 THR B C 1
ATOM 2224 O O . THR B 1 66 ? 83.96300 33.22200 17.72800 1.000 28.24104 66 THR B O 1
ATOM 2228 N N . ILE B 1 67 ? 83.72300 32.07800 15.80600 1.000 25.81285 67 ILE B N 1
ATOM 2229 C CA . ILE B 1 67 ? 84.62600 32.94100 15.05900 1.000 30.29954 67 ILE B CA 1
ATOM 2230 C C . ILE B 1 67 ? 84.12000 34.35600 15.05400 1.000 30.43301 67 ILE B C 1
ATOM 2231 O O . ILE B 1 67 ? 84.90200 35.30800 15.19300 1.000 29.27863 67 ILE B O 1
ATOM 2236 N N . ALA B 1 68 ? 82.79700 34.52800 14.87900 1.000 31.39344 68 ALA B N 1
ATOM 2237 C CA . ALA B 1 68 ? 82.23500 35.87400 14.83500 1.000 32.82406 68 ALA B CA 1
ATOM 2238 C C . ALA B 1 68 ? 82.53400 36.61900 16.12200 1.000 30.26290 68 ALA B C 1
ATOM 2239 O O . ALA B 1 68 ? 82.94000 37.78600 16.09800 1.000 32.60579 68 ALA B O 1
ATOM 2241 N N . GLN B 1 69 ? 82.38600 35.92900 17.25600 1.000 29.54845 69 GLN B N 1
ATOM 2242 C CA . GLN B 1 69 ? 82.57400 36.59400 18.55100 1.000 29.24714 69 GLN B CA 1
ATOM 2243 C C . GLN B 1 69 ? 84.03100 36.95600 18.75100 1.000 31.24727 69 GLN B C 1
ATOM 2244 O O . GLN B 1 69 ? 84.35700 38.05000 19.24000 1.000 30.46412 69 GLN B O 1
ATOM 2250 N N . ILE B 1 70 ? 84.92200 36.04200 18.40200 1.000 26.24918 70 ILE B N 1
ATOM 2251 C CA . ILE B 1 70 ? 86.33900 36.31200 18.56400 1.000 28.07728 70 ILE B CA 1
ATOM 2252 C C . ILE B 1 70 ? 86.77900 37.43700 17.64800 1.000 32.12677 70 ILE B C 1
ATOM 2253 O O . ILE B 1 70 ? 87.52700 38.32700 18.06500 1.000 29.51323 70 ILE B O 1
ATOM 2258 N N . SER B 1 71 ? 86.32000 37.41000 16.39000 1.000 29.65811 71 SER B N 1
ATOM 2259 C CA . SER B 1 71 ? 86.63200 38.49300 15.46100 1.000 31.11914 71 SER B CA 1
ATOM 2260 C C . SER B 1 71 ? 86.11500 39.83400 15.97500 1.000 31.90134 71 SER B C 1
ATOM 2261 O O . SER B 1 71 ? 86.82100 40.84500 15.90200 1.000 33.47708 71 SER B O 1
ATOM 2264 N N . HIS B 1 72 ? 84.91800 39.84700 16.56100 1.000 30.82556 72 HIS B N 1
ATOM 2265 C CA . HIS B 1 72 ? 84.34100 41.08600 17.06900 1.000 37.13278 72 HIS B CA 1
ATOM 2266 C C . HIS B 1 72 ? 85.17000 41.62800 18.21800 1.000 36.60495 72 HIS B C 1
ATOM 2267 O O . HIS B 1 72 ? 85.39200 42.83800 18.32500 1.000 38.78621 72 HIS B O 1
ATOM 2274 N N . ARG B 1 73 ? 85.58200 40.74500 19.11900 1.000 31.90436 73 ARG B N 1
ATOM 2275 C CA . ARG B 1 73 ? 86.30100 41.16700 20.32300 1.000 30.62404 73 ARG B CA 1
ATOM 2276 C C . ARG B 1 73 ? 87.70500 41.64900 20.00600 1.000 35.84215 73 ARG B C 1
ATOM 2277 O O . ARG B 1 73 ? 88.21800 42.57800 20.65000 1.000 33.83493 73 ARG B O 1
ATOM 2285 N N . THR B 1 74 ? 88.35300 40.99900 19.05000 1.000 32.27152 74 THR B N 1
ATOM 2286 C CA . THR B 1 74 ? 89.74100 41.24400 18.72700 1.000 31.74722 74 THR B CA 1
ATOM 2287 C C . THR B 1 74 ? 89.92800 42.18400 17.55200 1.000 34.77118 74 THR B C 1
ATOM 2288 O O . THR B 1 74 ? 91.06000 42.59800 17.31800 1.000 35.77588 74 THR B O 1
ATOM 2292 N N . GLU B 1 75 ? 88.87100 42.48000 16.77700 1.000 31.95430 75 GLU B N 1
ATOM 2293 C CA . GLU B 1 75 ? 88.97900 43.18600 15.50100 1.000 33.92459 75 GLU B CA 1
ATOM 2294 C C . GLU B 1 75 ? 89.92200 42.48800 14.51300 1.000 39.28781 75 GLU B C 1
ATOM 2295 O O . GLU B 1 75 ? 90.46800 43.13800 13.64000 1.000 42.88122 75 GLU B O 1
ATOM 2301 N N . ILE B 1 76 ? 90.13100 41.17800 14.63600 1.000 34.07938 76 ILE B N 1
ATOM 2302 C CA . ILE B 1 76 ? 90.87900 40.36900 13.66800 1.000 30.65358 76 ILE B CA 1
ATOM 2303 C C . ILE B 1 76 ? 89.92300 39.80200 12.63100 1.000 31.63595 76 ILE B C 1
ATOM 2304 O O . ILE B 1 76 ? 88.85600 39.27600 13.00100 1.000 28.93412 76 ILE B O 1
ATOM 2309 N N . PRO B 1 77 ? 90.24100 39.88300 11.33600 1.000 31.76162 77 PRO B N 1
ATOM 2310 C CA . PRO B 1 77 ? 89.31600 39.34700 10.32300 1.000 36.39766 77 PRO B CA 1
ATOM 2311 C C . PRO B 1 77 ? 89.00500 37.89300 10.57800 1.000 34.90776 77 PRO B C 1
ATOM 2312 O O . PRO B 1 77 ? 89.86500 37.12300 10.99800 1.000 29.27792 77 PRO B O 1
ATOM 2316 N N . ARG B 1 78 ? 87.77600 37.51800 10.24300 1.000 35.17344 78 ARG B N 1
ATOM 2317 C CA . ARG B 1 78 ? 87.31100 36.16800 10.50000 1.000 33.27781 78 ARG B CA 1
ATOM 2318 C C . ARG B 1 78 ? 88.20700 35.11400 9.87400 1.000 35.42737 78 ARG B C 1
ATOM 2319 O O . ARG B 1 78 ? 88.52300 34.12400 10.51500 1.000 30.16929 78 ARG B O 1
ATOM 2327 N N . ALA B 1 79 ? 88.65300 35.30600 8.63200 1.000 28.22879 79 ALA B N 1
ATOM 2328 C CA . ALA B 1 79 ? 89.40100 34.21200 8.02600 1.000 35.54453 79 ALA B CA 1
ATOM 2329 C C . ALA B 1 79 ? 90.69600 33.97200 8.78800 1.000 32.06323 79 ALA B C 1
ATOM 2330 O O . ALA B 1 79 ? 91.15800 32.82700 8.90300 1.000 33.77842 79 ALA B O 1
ATOM 2332 N N . ALA B 1 80 ? 91.29800 35.04600 9.31500 1.000 29.14365 80 ALA B N 1
ATOM 2333 C CA . ALA B 1 80 ? 92.53400 34.89300 10.07400 1.000 29.00099 80 ALA B CA 1
ATOM 2334 C C . ALA B 1 80 ? 92.24900 34.26100 11.42100 1.000 31.02956 80 ALA B C 1
ATOM 2335 O O . ALA B 1 80 ? 93.03000 33.41900 11.89200 1.000 27.48664 80 ALA B O 1
ATOM 2337 N N . VAL B 1 81 ? 91.12800 34.64200 12.04300 1.000 27.41049 81 VAL B N 1
ATOM 2338 C CA . VAL B 1 81 ? 90.73800 33.96800 13.29700 1.000 27.10140 81 VAL B CA 1
ATOM 2339 C C . VAL B 1 81 ? 90.59200 32.46900 13.05200 1.000 25.70045 81 VAL B C 1
ATOM 2340 O O . VAL B 1 81 ? 91.11600 31.64000 13.81500 1.000 27.71216 81 VAL B O 1
ATOM 2344 N N . ARG B 1 82 ? 89.87900 32.09600 11.97000 1.000 28.23130 82 ARG B N 1
ATOM 2345 C CA . ARG B 1 82 ? 89.71300 30.68100 11.65200 1.000 29.87842 82 ARG B CA 1
ATOM 2346 C C . ARG B 1 82 ? 91.06000 29.97900 11.51000 1.000 30.63191 82 ARG B C 1
ATOM 2347 O O . ARG B 1 82 ? 91.23700 28.89300 12.05300 1.000 30.04051 82 ARG B O 1
ATOM 2355 N N . ARG B 1 83 ? 92.02200 30.57500 10.77000 1.000 27.83945 83 ARG B N 1
ATOM 2356 C CA . ARG B 1 83 ? 93.35500 29.95700 10.65400 1.000 30.93008 83 ARG B CA 1
ATOM 2357 C C . ARG B 1 83 ? 94.05900 29.84000 11.99500 1.000 27.34653 83 ARG B C 1
ATOM 2358 O O . ARG B 1 83 ? 94.72100 28.81700 12.27900 1.000 29.48618 83 ARG B O 1
ATOM 2366 N N . CYS B 1 84 ? 93.97400 30.89200 12.81400 1.000 24.63777 84 CYS B N 1
ATOM 2367 C CA . CYS B 1 84 ? 94.59300 30.84400 14.14000 1.000 24.57963 84 CYS B CA 1
ATOM 2368 C C . CYS B 1 84 ? 94.02900 29.69100 14.95800 1.000 27.52911 84 CYS B C 1
ATOM 2369 O O . CYS B 1 84 ? 94.78000 28.93200 15.59600 1.000 25.87657 84 CYS B O 1
ATOM 2372 N N . LEU B 1 85 ? 92.68700 29.57600 14.99300 1.000 26.25850 85 LEU B N 1
ATOM 2373 C CA . LEU B 1 85 ? 92.07200 28.49200 15.75500 1.000 29.44969 85 LEU B CA 1
ATOM 2374 C C . LEU B 1 85 ? 92.47500 27.13100 15.18900 1.000 26.15945 85 LEU B C 1
ATOM 2375 O O . LEU B 1 85 ? 92.80300 26.19700 15.93500 1.000 25.12953 85 LEU B O 1
ATOM 2380 N N . HIS B 1 86 ? 92.53100 27.01900 13.86800 1.000 27.52582 86 HIS B N 1
ATOM 2381 C CA . HIS B 1 86 ? 92.92800 25.74600 13.27600 1.000 29.27974 86 HIS B CA 1
ATOM 2382 C C . HIS B 1 86 ? 94.32900 25.35900 13.72600 1.000 27.22939 86 HIS B C 1
ATOM 2383 O O . HIS B 1 86 ? 94.58800 24.18400 14.03800 1.000 27.96117 86 HIS B O 1
ATOM 2390 N N . THR B 1 87 ? 95.23400 26.35100 13.80600 1.000 26.87851 87 THR B N 1
ATOM 2391 C CA . THR B 1 87 ? 96.60600 26.09500 14.19300 1.000 26.08423 87 THR B CA 1
ATOM 2392 C C . THR B 1 87 ? 96.68600 25.69300 15.66000 1.000 29.57906 87 THR B C 1
ATOM 2393 O O . THR B 1 87 ? 97.36000 24.72600 16.02500 1.000 26.53646 87 THR B O 1
ATOM 2397 N N . LEU B 1 88 ? 95.94500 26.40100 16.50200 1.000 25.18006 88 LEU B N 1
ATOM 2398 C CA . LEU B 1 88 ? 95.89800 26.08700 17.93200 1.000 25.08418 88 LEU B CA 1
ATOM 2399 C C . LEU B 1 88 ? 95.32900 24.68600 18.14900 1.000 25.47947 88 LEU B C 1
ATOM 2400 O O . LEU B 1 88 ? 95.80100 23.95200 19.02700 1.000 26.50187 88 LEU B O 1
ATOM 2405 N N . ILE B 1 89 ? 94.32700 24.28800 17.35100 1.000 25.87028 89 ILE B N 1
ATOM 2406 C CA . ILE B 1 89 ? 93.78000 22.93700 17.49900 1.000 25.84348 89 ILE B CA 1
ATOM 2407 C C . ILE B 1 89 ? 94.82200 21.88200 17.15200 1.000 29.37916 89 ILE B C 1
ATOM 2408 O O . ILE B 1 89 ? 94.98800 20.89700 17.88200 1.000 32.25590 89 ILE B O 1
ATOM 2413 N N . LYS B 1 90 ? 95.50800 22.05900 16.02400 1.000 26.92429 90 LYS B N 1
ATOM 2414 C CA . LYS B 1 90 ? 96.50700 21.10500 15.59000 1.000 29.81849 90 LYS B CA 1
ATOM 2415 C C . LYS B 1 90 ? 97.61000 20.98300 16.61800 1.000 31.22141 90 LYS B C 1
ATOM 2416 O O . LYS B 1 90 ? 98.16400 19.89100 16.79600 1.000 36.35191 90 LYS B O 1
ATOM 2422 N N . LEU B 1 91 ? 97.90200 22.06500 17.35300 1.000 26.76313 91 LEU B N 1
ATOM 2423 C CA . LEU B 1 91 ? 98.95200 22.08900 18.37200 1.000 26.04274 91 LEU B CA 1
ATOM 2424 C C . LEU B 1 91 ? 98.46000 21.66100 19.76000 1.000 30.21740 91 LEU B C 1
ATOM 2425 O O . LEU B 1 91 ? 99.24500 21.65600 20.72000 1.000 31.05166 91 LEU B O 1
ATOM 2430 N N . GLY B 1 92 ? 97.17600 21.35900 19.93300 1.000 24.63831 92 GLY B N 1
ATOM 2431 C CA . GLY B 1 92 ? 96.72100 20.94100 21.25400 1.000 28.70274 92 GLY B CA 1
ATOM 2432 C C . GLY B 1 92 ? 96.32100 22.03900 22.20400 1.000 26.41073 92 GLY B C 1
ATOM 2433 O O . GLY B 1 92 ? 96.10800 21.76700 23.39900 1.000 27.37560 92 GLY B O 1
ATOM 2434 N N . TYR B 1 93 ? 96.22800 23.28800 21.74200 1.000 25.89379 93 TYR B N 1
ATOM 2435 C CA . TYR B 1 93 ? 95.87400 24.38800 22.63700 1.000 25.86631 93 TYR B CA 1
ATOM 2436 C C . TYR B 1 93 ? 94.39500 24.67200 22.63300 1.000 22.84129 93 TYR B C 1
ATOM 2437 O O . TYR B 1 93 ? 93.92600 25.45200 23.44600 1.000 22.30858 93 TYR B O 1
ATOM 2446 N N . ALA B 1 94 ? 93.65600 24.14500 21.65300 1.000 27.65099 94 ALA B N 1
ATOM 2447 C CA . ALA B 1 94 ? 92.23800 24.44500 21.56000 1.000 24.69858 94 ALA B CA 1
ATOM 2448 C C . ALA B 1 94 ? 91.48500 23.26700 20.95900 1.000 28.61985 94 ALA B C 1
ATOM 2449 O O . ALA B 1 94 ? 92.08000 22.29800 20.45600 1.000 25.17564 94 ALA B O 1
ATOM 2451 N N . THR B 1 95 ? 90.15000 23.37000 20.99200 1.000 26.50705 95 THR B N 1
ATOM 2452 C CA . THR B 1 95 ? 89.30300 22.29300 20.46400 1.000 27.00554 95 THR B CA 1
ATOM 2453 C C . THR B 1 95 ? 88.00100 22.85700 19.88900 1.000 29.68258 95 THR B C 1
ATOM 2454 O O . THR B 1 95 ? 87.65200 24.01300 20.12100 1.000 29.21083 95 THR B O 1
ATOM 2458 N N . THR B 1 96 ? 87.29800 22.05400 19.07700 1.000 28.69936 96 THR B N 1
ATOM 2459 C CA . THR B 1 96 ? 86.10600 22.57600 18.39900 1.000 32.37068 96 THR B CA 1
ATOM 2460 C C . THR B 1 96 ? 85.13600 21.45100 18.11700 1.000 40.68598 96 THR B C 1
ATOM 2461 O O . THR B 1 96 ? 85.53700 20.29600 17.99700 1.000 37.60844 96 THR B O 1
ATOM 2465 N N . ASP B 1 97 ? 83.85700 21.80400 17.93100 1.000 35.79952 97 ASP B N 1
ATOM 2466 C CA . ASP B 1 97 ? 82.92300 20.88000 17.28000 1.000 33.65285 97 ASP B CA 1
ATOM 2467 C C . ASP B 1 97 ? 82.63200 21.26700 15.83500 1.000 35.95951 97 ASP B C 1
ATOM 2468 O O . ASP B 1 97 ? 81.69800 20.72200 15.22100 1.000 38.51617 97 ASP B O 1
ATOM 2473 N N . GLY B 1 98 ? 83.39200 22.18600 15.27400 1.000 36.57610 98 GLY B N 1
ATOM 2474 C CA . GLY B 1 98 ? 83.15000 22.63800 13.92500 1.000 40.10401 98 GLY B CA 1
ATOM 2475 C C . GLY B 1 98 ? 82.39000 23.94400 13.82800 1.000 42.08528 98 GLY B C 1
ATOM 2476 O O . GLY B 1 98 ? 82.49900 24.63200 12.79400 1.000 40.51319 98 GLY B O 1
ATOM 2477 N N . ARG B 1 99 ? 81.63400 24.29700 14.88000 1.000 34.72812 99 ARG B N 1
ATOM 2478 C CA . ARG B 1 99 ? 80.82200 25.51200 14.96700 1.000 34.29110 99 ARG B CA 1
ATOM 2479 C C . ARG B 1 99 ? 81.32200 26.49200 16.01000 1.000 34.63535 99 ARG B C 1
ATOM 2480 O O . ARG B 1 99 ? 81.36300 27.69800 15.73400 1.000 34.53693 99 ARG B O 1
ATOM 2488 N N . THR B 1 100 ? 81.71600 25.99900 17.18300 1.000 32.06593 100 THR B N 1
ATOM 2489 C CA . THR B 1 100 ? 82.25700 26.81700 18.29500 1.000 29.70283 100 THR B CA 1
ATOM 2490 C C . THR B 1 100 ? 83.58300 26.23300 18.77100 1.000 28.87449 100 THR B C 1
ATOM 2491 O O . THR B 1 100 ? 83.97100 25.12600 18.38200 1.000 32.60133 100 THR B O 1
ATOM 2495 N N . TYR B 1 101 ? 84.26400 26.96600 19.67300 1.000 27.24106 101 TYR B N 1
ATOM 2496 C CA . TYR B 1 101 ? 85.63900 26.71100 20.02600 1.000 26.42719 101 TYR B CA 1
ATOM 2497 C C . TYR B 1 101 ? 85.85900 26.91400 21.51300 1.000 30.39765 101 TYR B C 1
ATOM 2498 O O . TYR B 1 101 ? 85.19200 27.72400 22.13700 1.000 29.18506 101 TYR B O 1
ATOM 2507 N N A SER B 1 102 ? 86.82500 26.18700 22.05900 0.454 28.62357 102 SER B N 1
ATOM 2508 N N B SER B 1 102 ? 86.79900 26.14800 22.06300 0.546 28.61081 102 SER B N 1
ATOM 2509 C CA A SER B 1 102 ? 87.21100 26.38000 23.45000 0.454 27.21817 102 SER B CA 1
ATOM 2510 C CA B SER B 1 102 ? 87.20500 26.28700 23.45600 0.546 27.21497 102 SER B CA 1
ATOM 2511 C C A SER B 1 102 ? 88.66900 25.99800 23.63800 0.454 26.57480 102 SER B C 1
ATOM 2512 C C B SER B 1 102 ? 88.71800 26.13800 23.53800 0.546 26.64217 102 SER B C 1
ATOM 2513 O O A SER B 1 102 ? 89.21900 25.18700 22.89000 0.454 27.62566 102 SER B O 1
ATOM 2514 O O B SER B 1 102 ? 89.36200 25.63500 22.61300 0.546 27.31571 102 SER B O 1
ATOM 2519 N N . LEU B 1 103 ? 89.28700 26.60800 24.64300 1.000 25.33383 103 LEU B N 1
ATOM 2520 C CA . LEU B 1 103 ? 90.70100 26.35500 24.92500 1.000 24.77853 103 LEU B CA 1
ATOM 2521 C C . LEU B 1 103 ? 90.87200 25.00600 25.63800 1.000 26.77837 103 LEU B C 1
ATOM 2522 O O . LEU B 1 103 ? 89.98300 24.54200 26.37700 1.000 25.89929 103 LEU B O 1
ATOM 2527 N N . LEU B 1 104 ? 92.06700 24.41100 25.46600 1.000 26.07862 104 LEU B N 1
ATOM 2528 C CA . LEU B 1 104 ? 92.44400 23.20100 26.21800 1.000 25.06045 104 LEU B CA 1
ATOM 2529 C C . LEU B 1 104 ? 93.43500 23.53800 27.32200 1.000 26.20039 104 LEU B C 1
ATOM 2530 O O . LEU B 1 104 ? 94.10700 24.56500 27.28100 1.000 25.19395 104 LEU B O 1
ATOM 2535 N N . PRO B 1 105 ? 93.52900 22.68400 28.35000 1.000 24.55564 105 PRO B N 1
ATOM 2536 C CA . PRO B 1 105 ? 94.44200 22.95400 29.47800 1.000 23.97468 105 PRO B CA 1
ATOM 2537 C C . PRO B 1 105 ? 95.89600 23.21400 29.08900 1.000 25.19381 105 PRO B C 1
ATOM 2538 O O . PRO B 1 105 ? 96.62100 23.81700 29.88600 1.000 25.42560 105 PRO B O 1
ATOM 2542 N N . LYS B 1 106 ? 96.33800 22.79000 27.90700 1.000 27.35691 106 LYS B N 1
ATOM 2543 C CA . LYS B 1 106 ? 97.72200 23.02500 27.50900 1.000 26.86607 106 LYS B CA 1
ATOM 2544 C C . LYS B 1 106 ? 98.08400 24.50700 27.52900 1.000 25.18920 106 LYS B C 1
ATOM 2545 O O . LYS B 1 106 ? 99.26300 24.85100 27.66900 1.000 27.38395 106 LYS B O 1
ATOM 2551 N N . VAL B 1 107 ? 97.10100 25.38700 27.39000 1.000 25.56642 107 VAL B N 1
ATOM 2552 C CA . VAL B 1 107 ? 97.39300 26.80600 27.48300 1.000 22.09958 107 VAL B CA 1
ATOM 2553 C C . VAL B 1 107 ? 98.05400 27.12700 28.82000 1.000 25.72270 107 VAL B C 1
ATOM 2554 O O . VAL B 1 107 ? 98.88700 28.03300 28.91100 1.000 23.92522 107 VAL B O 1
ATOM 2558 N N . LEU B 1 108 ? 97.72200 26.38600 29.87600 1.000 22.26659 108 LEU B N 1
ATOM 2559 C CA . LEU B 1 108 ? 98.32000 26.69100 31.17300 1.000 22.73075 108 LEU B CA 1
ATOM 2560 C C . LEU B 1 108 ? 99.81400 26.47700 31.16400 1.000 22.77276 108 LEU B C 1
ATOM 2561 O O . LEU B 1 108 ? 100.51300 27.03800 32.00400 1.000 26.50163 108 LEU B O 1
ATOM 2566 N N . THR B 1 109 ? 100.30600 25.62700 30.27300 1.000 22.88643 109 THR B N 1
ATOM 2567 C CA . THR B 1 109 ? 101.73300 25.38500 30.26700 1.000 23.00138 109 THR B CA 1
ATOM 2568 C C . THR B 1 109 ? 102.48900 26.59000 29.71700 1.000 24.46106 109 THR B C 1
ATOM 2569 O O . THR B 1 109 ? 103.68100 26.70000 29.9910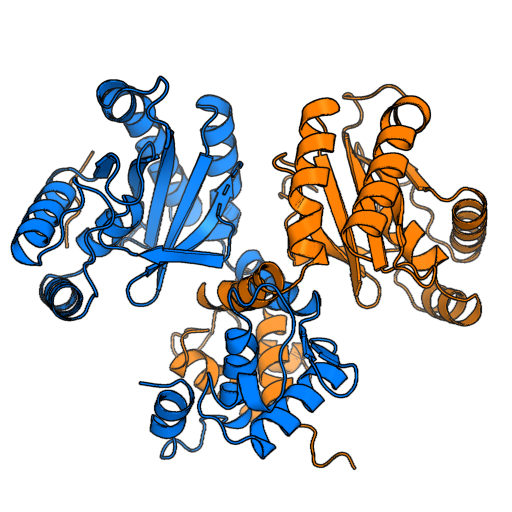0 1.000 25.06396 109 THR B O 1
ATOM 2573 N N . LEU B 1 110 ? 101.81200 27.48900 28.98900 1.000 24.09825 110 LEU B N 1
ATOM 2574 C CA . LEU B 1 110 ? 102.50900 28.72600 28.57600 1.000 20.69140 110 LEU B CA 1
ATOM 2575 C C . LEU B 1 110 ? 102.82700 29.57100 29.79100 1.000 25.37183 110 LEU B C 1
ATOM 2576 O O . LEU B 1 110 ? 103.95600 30.02100 29.99800 1.000 25.06288 110 LEU B O 1
ATOM 2581 N N . GLY B 1 111 ? 101.85600 29.69800 30.70000 1.000 25.30237 111 GLY B N 1
ATOM 2582 C CA . GLY B 1 111 ? 102.16300 30.47500 31.88300 1.000 22.63586 111 GLY B CA 1
ATOM 2583 C C . GLY B 1 111 ? 103.21900 29.79300 32.73500 1.000 23.95282 111 GLY B C 1
ATOM 2584 O O . GLY B 1 111 ? 103.99100 30.45200 33.44300 1.000 26.76126 111 GLY B O 1
ATOM 2585 N N . HIS B 1 112 ? 103.18800 28.43900 32.78500 1.000 24.59020 112 HIS B N 1
ATOM 2586 C CA . HIS B 1 112 ? 104.18700 27.72900 33.54900 1.000 25.20980 112 HIS B CA 1
ATOM 2587 C C . HIS B 1 112 ? 105.59000 27.96500 32.98700 1.000 25.92271 112 HIS B C 1
ATOM 2588 O O . HIS B 1 112 ? 106.56100 27.94300 33.74600 1.000 24.95380 112 HIS B O 1
ATOM 2595 N N . ALA B 1 113 ? 105.70900 28.21200 31.66700 1.000 25.77663 113 ALA B N 1
ATOM 2596 C CA . ALA B 1 113 ? 107.00900 28.57200 31.08900 1.000 26.09136 113 ALA B CA 1
ATOM 2597 C C . ALA B 1 113 ? 107.54500 29.85800 31.70900 1.000 24.25001 113 ALA B C 1
ATOM 2598 O O . ALA B 1 113 ? 108.74600 29.95900 31.99900 1.000 26.10166 113 ALA B O 1
ATOM 2600 N N . TYR B 1 114 ? 106.67700 30.84900 31.93100 1.000 24.09799 114 TYR B N 1
ATOM 2601 C CA . TYR B 1 114 ? 107.10100 32.07600 32.60800 1.000 24.23721 114 TYR B CA 1
ATOM 2602 C C . TYR B 1 114 ? 107.47900 31.78000 34.05500 1.000 27.00298 114 TYR B C 1
ATOM 2603 O O . TYR B 1 114 ? 108.57400 32.16200 34.50600 1.000 26.03531 114 TYR B O 1
ATOM 2612 N N . LEU B 1 115 ? 106.58500 31.08600 34.79000 1.000 24.00955 115 LEU B N 1
ATOM 2613 C CA . LEU B 1 115 ? 106.83800 30.89800 36.22100 1.000 29.89035 115 LEU B CA 1
ATOM 2614 C C . LEU B 1 115 ? 108.13300 30.13400 36.45600 1.000 30.99782 115 LEU B C 1
ATOM 2615 O O . LEU B 1 115 ? 108.83400 30.36000 37.45700 1.000 31.96447 115 LEU B O 1
ATOM 2620 N N . SER B 1 116 ? 108.43400 29.17900 35.59300 1.000 26.44992 116 SER B N 1
ATOM 2621 C CA . SER B 1 116 ? 109.58400 28.32000 35.86800 1.000 28.67398 116 SER B CA 1
ATOM 2622 C C . SER B 1 116 ? 110.88300 28.84000 35.25300 1.000 32.29523 116 SER B C 1
ATOM 2623 O O . SER B 1 116 ? 111.89500 28.13600 35.29400 1.000 30.28688 116 SER B O 1
ATOM 2626 N N . SER B 1 117 ? 110.88800 30.04500 34.66900 1.000 27.29622 117 SER B N 1
ATOM 2627 C CA . SER B 1 117 ? 112.09100 30.60800 34.07200 1.000 29.40067 117 SER B CA 1
ATOM 2628 C C . SER B 1 117 ? 112.36900 32.01100 34.58600 1.000 32.59838 117 SER B C 1
ATOM 2629 O O . SER B 1 117 ? 113.25200 32.69200 34.04300 1.000 33.68573 117 SER B O 1
ATOM 2632 N N . THR B 1 118 ? 111.64100 32.45700 35.61500 1.000 28.20509 118 THR B N 1
ATOM 2633 C CA . THR B 1 118 ? 111.71000 33.85300 36.06200 1.000 29.18796 118 THR B CA 1
ATOM 2634 C C . THR B 1 118 ? 112.16100 33.95400 37.50600 1.000 33.50019 118 THR B C 1
ATOM 2635 O O . THR B 1 118 ? 111.38500 33.62400 38.43300 1.000 33.46750 118 THR B O 1
ATOM 2639 N N . PRO B 1 119 ? 113.40300 34.37300 37.74600 1.000 31.62502 119 PRO B N 1
ATOM 2640 C CA . PRO B 1 119 ? 113.88900 34.40400 39.13600 1.000 32.59177 119 PRO B CA 1
ATOM 2641 C C . PRO B 1 119 ? 113.00800 35.21700 40.05900 1.000 29.71707 119 PRO B C 1
ATOM 2642 O O . PRO B 1 119 ? 112.81100 34.81900 41.21600 1.000 33.80244 119 PRO B O 1
ATOM 2646 N N . LEU B 1 120 ? 112.44300 36.32400 39.59900 1.000 32.45484 120 LEU B N 1
ATOM 2647 C CA . LEU B 1 120 ? 111.59000 37.10800 40.49600 1.000 34.61719 120 LEU B CA 1
ATOM 2648 C C . LEU B 1 120 ? 110.40300 36.28000 41.00300 1.000 34.79856 120 LEU B C 1
ATOM 2649 O O . LEU B 1 120 ? 110.11700 36.23200 42.20700 1.000 31.92900 120 LEU B O 1
ATOM 2654 N N . ALA B 1 121 ? 109.74600 35.55200 40.10100 1.000 32.34311 121 ALA B N 1
ATOM 2655 C CA . ALA B 1 121 ? 108.61300 34.73700 40.53200 1.000 33.82936 121 ALA B CA 1
ATOM 2656 C C . ALA B 1 121 ? 109.07200 33.54200 41.36100 1.000 34.42977 121 ALA B C 1
ATOM 2657 O O . ALA B 1 121 ? 108.44900 33.20800 42.37600 1.000 32.63763 121 ALA B O 1
ATOM 2659 N N . ILE B 1 122 ? 110.15500 32.89600 40.96500 1.000 32.28943 122 ILE B N 1
ATOM 2660 C CA . ILE B 1 122 ? 110.64500 31.74900 41.72900 1.000 33.04551 122 ILE B CA 1
ATOM 2661 C C . ILE B 1 122 ? 111.06800 32.18100 43.12800 1.000 38.48226 122 ILE B C 1
ATOM 2662 O O . ILE B 1 122 ? 110.73100 31.53100 44.12700 1.000 34.90806 122 ILE B O 1
ATOM 2667 N N . SER B 1 123 ? 111.85500 33.26200 43.21600 1.000 34.16329 123 SER B N 1
ATOM 2668 C CA . SER B 1 123 ? 112.45800 33.61800 44.49800 1.000 40.12376 123 SER B CA 1
ATOM 2669 C C . SER B 1 123 ? 111.45600 34.20800 45.48100 1.000 36.16745 123 SER B C 1
ATOM 2670 O O . SER B 1 123 ? 111.65300 34.11200 46.70800 1.000 34.50964 123 SER B O 1
ATOM 2673 N N . ALA B 1 124 ? 110.41700 34.85500 44.97200 1.000 32.87936 124 ALA B N 1
ATOM 2674 C CA . ALA B 1 124 ? 109.43500 35.45800 45.85300 1.000 34.59359 124 ALA B CA 1
ATOM 2675 C C . ALA B 1 124 ? 108.58600 34.44700 46.57700 1.000 33.01144 124 ALA B C 1
ATOM 2676 O O . ALA B 1 124 ? 108.01600 34.80200 47.61400 1.000 34.60283 124 ALA B O 1
ATOM 2678 N N . GLN B 1 125 ? 108.51100 33.17600 46.12300 1.000 32.87778 125 GLN B N 1
ATOM 2679 C CA . GLN B 1 125 ? 107.52800 32.27900 46.72900 1.000 36.60240 125 GLN B CA 1
ATOM 2680 C C . GLN B 1 125 ? 107.85200 31.92700 48.18300 1.000 39.72318 125 GLN B C 1
ATOM 2681 O O . GLN B 1 125 ? 106.93200 31.95200 49.02500 1.000 37.17529 125 GLN B O 1
ATOM 2687 N N . PRO B 1 126 ? 109.09100 31.58700 48.55700 1.000 36.81494 126 PRO B N 1
ATOM 2688 C CA . PRO B 1 126 ? 109.35200 31.33100 49.98100 1.000 39.45105 126 PRO B CA 1
ATOM 2689 C C . PRO B 1 126 ? 109.04900 32.53400 50.87000 1.000 38.65522 126 PRO B C 1
ATOM 2690 O O . PRO B 1 126 ? 108.56600 32.35300 52.00000 1.000 40.34956 126 PRO B O 1
ATOM 2694 N N . TYR B 1 127 ? 109.29100 33.75000 50.37200 1.000 32.56960 127 TYR B N 1
ATOM 2695 C CA . TYR B 1 127 ? 108.96700 34.96200 51.13700 1.000 33.38237 127 TYR B CA 1
ATOM 2696 C C . TYR B 1 127 ? 107.46200 35.07800 51.37000 1.000 33.92461 127 TYR B C 1
ATOM 2697 O O . TYR B 1 127 ? 107.01200 35.32300 52.48800 1.000 31.87323 127 TYR B O 1
ATOM 2706 N N .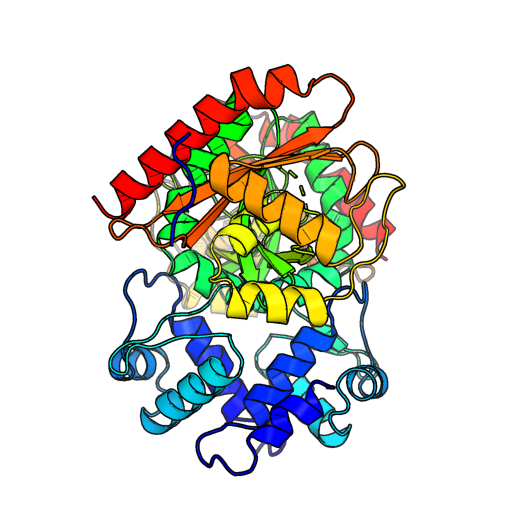 LEU B 1 128 ? 106.65900 34.88400 50.31400 1.000 28.87710 128 LEU B N 1
ATOM 2707 C CA . LEU B 1 128 ? 105.20300 34.97700 50.49000 1.000 31.63121 128 LEU B CA 1
ATOM 2708 C C . LEU B 1 128 ? 104.72700 33.88100 51.43900 1.000 33.72159 128 LEU B C 1
ATOM 2709 O O . LEU B 1 128 ? 103.84900 34.10600 52.28300 1.000 33.96098 128 LEU B O 1
ATOM 2714 N N . ASP B 1 129 ? 105.33700 32.70000 51.34700 1.000 30.99321 129 ASP B N 1
ATOM 2715 C CA . ASP B 1 129 ? 104.95800 31.60800 52.23800 1.000 34.82301 129 ASP B CA 1
ATOM 2716 C C . ASP B 1 129 ? 105.28500 31.94000 53.68800 1.000 41.53575 129 ASP B C 1
ATOM 2717 O O . ASP B 1 129 ? 104.48100 31.66500 54.58700 1.000 42.47650 129 ASP B O 1
ATOM 2722 N N . ARG B 1 130 ? 106.45300 32.55000 53.93500 1.000 39.03868 130 ARG B N 1
ATOM 2723 C CA . ARG B 1 130 ? 106.84100 32.90700 55.30300 1.000 42.16009 130 ARG B CA 1
ATOM 2724 C C . ARG B 1 130 ? 105.94800 34.00500 55.86200 1.000 42.91292 130 ARG B C 1
ATOM 2725 O O . ARG B 1 130 ? 105.56900 33.97700 57.04300 1.000 43.73849 130 ARG B O 1
ATOM 2733 N N . ILE B 1 131 ? 105.65500 35.02000 55.03900 1.000 38.75028 131 ILE B N 1
ATOM 2734 C CA . ILE B 1 131 ? 104.78100 36.09800 55.49600 1.000 37.91021 131 ILE B CA 1
ATOM 2735 C C . ILE B 1 131 ? 103.42200 35.54600 55.90400 1.000 40.66079 131 ILE B C 1
ATOM 2736 O O . ILE B 1 131 ? 102.86200 35.90200 56.95000 1.000 42.06232 131 ILE B O 1
ATOM 2741 N N . SER B 1 132 ? 102.86700 34.67900 55.06200 1.000 38.60332 132 SER B N 1
ATOM 2742 C CA . SER B 1 132 ? 101.54400 34.13100 55.27600 1.000 39.82480 132 SER B CA 1
ATOM 2743 C C . SER B 1 132 ? 101.50800 33.21300 56.48300 1.000 44.36148 132 SER B C 1
ATOM 2744 O O . SER B 1 132 ? 100.56400 33.26200 57.27900 1.000 50.53864 132 SER B O 1
ATOM 2747 N N . ASP B 1 133 ? 102.52100 32.35700 56.62900 1.000 38.34894 133 ASP B N 1
ATOM 2748 C CA . ASP B 1 133 ? 102.56300 31.48300 57.79200 1.000 42.71756 133 ASP B CA 1
ATOM 2749 C C . ASP B 1 133 ? 102.61800 32.27700 59.08000 1.000 51.24334 133 ASP B C 1
ATOM 2750 O O . ASP B 1 133 ? 102.02800 31.86500 60.07900 1.000 51.05892 133 ASP B O 1
ATOM 2755 N N . GLN B 1 134 ? 103.32900 33.40500 59.08300 1.000 44.08745 134 GLN B N 1
ATOM 2756 C CA . GLN B 1 134 ? 103.46900 34.19100 60.31200 1.000 51.68326 134 GLN B CA 1
ATOM 2757 C C . GLN B 1 134 ? 102.22600 35.02900 60.61800 1.000 48.37895 134 GLN B C 1
ATOM 2758 O O . GLN B 1 134 ? 101.83400 35.17900 61.78700 1.000 47.17548 134 GLN B O 1
ATOM 2764 N N . LEU B 1 135 ? 101.60300 35.59500 59.59900 1.000 44.88931 135 LEU B N 1
ATOM 2765 C CA . LEU B 1 135 ? 100.49200 36.51900 59.79900 1.000 43.23951 135 LEU B CA 1
ATOM 2766 C C . LEU B 1 135 ? 99.13600 35.84100 59.71600 1.000 48.03380 135 LEU B C 1
ATOM 2767 O O . LEU B 1 135 ? 98.13700 36.43100 60.15400 1.000 51.33211 135 LEU B O 1
ATOM 2772 N N . HIS B 1 136 ? 99.08700 34.61700 59.18300 1.000 42.89760 136 HIS B N 1
ATOM 2773 C CA . HIS B 1 136 ? 97.83100 33.91100 58.91800 1.000 43.14413 136 HIS B CA 1
ATOM 2774 C C . HIS B 1 136 ? 96.89900 34.78300 58.08700 1.000 43.54650 136 HIS B C 1
ATOM 2775 O O . HIS B 1 136 ? 95.70400 34.88000 58.35000 1.000 42.70284 136 HIS B O 1
ATOM 2782 N N . GLU B 1 137 ? 97.47400 35.37700 57.03600 1.000 40.64405 137 GLU B N 1
ATOM 2783 C CA . GLU B 1 137 ? 96.75300 36.16000 56.04300 1.000 34.69399 137 GLU B CA 1
ATOM 2784 C C . GLU B 1 137 ? 97.39400 35.88100 54.69600 1.000 38.19021 137 GLU B C 1
ATOM 2785 O O . GLU B 1 137 ? 98.54200 35.45600 54.62500 1.000 36.47357 137 GLU B O 1
ATOM 2791 N N . ALA B 1 138 ? 96.67100 36.22100 53.64100 1.000 32.73783 138 ALA B N 1
ATOM 2792 C CA . ALA B 1 138 ? 97.20600 36.02300 52.29000 1.000 34.31953 138 ALA B CA 1
ATOM 2793 C C . ALA B 1 138 ? 98.31500 37.02700 51.98900 1.000 36.81999 138 ALA B C 1
ATOM 2794 O O . ALA B 1 138 ? 98.25200 38.17900 52.41700 1.000 32.07139 138 ALA B O 1
ATOM 2796 N N . ALA B 1 139 ? 99.36900 36.57800 51.29900 1.000 27.73694 139 ALA B N 1
ATOM 2797 C CA . ALA B 1 139 ? 100.40700 37.47700 50.80800 1.000 24.65693 139 ALA B CA 1
ATOM 2798 C C . ALA B 1 139 ? 100.54600 37.31600 49.29700 1.000 28.54829 139 ALA B C 1
ATOM 2799 O O . ALA B 1 139 ? 100.49400 36.18300 48.80500 1.000 29.38673 139 ALA B O 1
ATOM 2801 N N . ASN B 1 140 ? 100.75300 38.42600 48.56800 1.000 24.49064 140 ASN B N 1
ATOM 2802 C CA . ASN B 1 140 ? 100.78400 38.34700 47.09500 1.000 25.87138 140 ASN B CA 1
ATOM 2803 C C . ASN B 1 140 ? 101.91100 39.18600 46.51500 1.000 24.52734 140 ASN B C 1
ATOM 2804 O O . ASN B 1 140 ? 102.43200 40.10700 47.15300 1.000 23.20216 140 ASN B O 1
ATOM 2809 N N . MET B 1 141 ? 102.23100 38.92500 45.20700 1.000 22.86527 141 MET B N 1
ATOM 2810 C CA . MET B 1 141 ? 103.12100 39.81200 44.48000 1.000 20.34068 141 MET B CA 1
ATOM 2811 C C . MET B 1 141 ? 102.52800 40.06200 43.10700 1.000 21.97702 141 MET B C 1
ATOM 2812 O O . MET B 1 141 ? 101.99100 39.13600 42.50400 1.000 24.97619 141 MET B O 1
ATOM 2817 N N . ALA B 1 142 ? 102.56400 41.32500 42.68800 1.000 23.23905 142 ALA B N 1
ATOM 2818 C CA . ALA B 1 142 ? 101.95700 41.68400 41.38500 1.000 18.72430 142 ALA B CA 1
ATOM 2819 C C . ALA B 1 142 ? 102.84700 42.68200 40.67500 1.000 24.17917 142 ALA B C 1
ATOM 2820 O O . ALA B 1 142 ? 103.63300 43.39600 41.28900 1.000 24.28295 142 ALA B O 1
ATOM 2822 N N . THR B 1 143 ? 102.71000 42.70800 39.34100 1.000 20.44045 143 THR B N 1
ATOM 2823 C CA . THR B 1 143 ? 103.31000 43.70700 38.46900 1.000 20.30531 143 THR B CA 1
ATOM 2824 C C . THR B 1 143 ? 102.20200 44.50000 37.78300 1.000 21.45991 143 THR B C 1
ATOM 2825 O O . THR B 1 143 ? 101.03400 44.12100 37.77700 1.000 25.88734 143 THR B O 1
ATOM 2829 N N . LEU B 1 144 ? 102.60200 45.53800 37.03400 1.000 22.33789 144 LEU B N 1
ATOM 2830 C CA . LEU B 1 144 ? 101.64900 46.30800 36.25900 1.000 24.57536 144 LEU B CA 1
ATOM 2831 C C . LEU B 1 144 ? 101.56100 45.80700 34.83000 1.000 24.00487 144 LEU B C 1
ATOM 2832 O O . LEU B 1 144 ? 102.59000 45.63800 34.17900 1.000 26.19552 144 LEU B O 1
ATOM 2837 N N . GLU B 1 145 ? 100.34500 45.59400 34.32600 1.000 23.57396 145 GLU B N 1
ATOM 2838 C CA . GLU B 1 145 ? 100.17200 45.25100 32.91000 1.000 27.71000 145 GLU B CA 1
ATOM 2839 C C . GLU B 1 145 ? 99.07600 46.18900 32.42600 1.000 32.26754 145 GLU B C 1
ATOM 2840 O O . GLU B 1 145 ? 97.89700 45.99700 32.76100 1.000 27.94380 145 GLU B O 1
ATOM 2846 N N . GLY B 1 146 ? 99.45100 47.19300 31.64700 1.000 30.99923 146 GLY B N 1
ATOM 2847 C CA . GLY B 1 146 ? 98.42800 48.12000 31.18300 1.000 35.48817 146 GLY B CA 1
ATOM 2848 C C . GLY B 1 146 ? 97.83200 48.87000 32.35000 1.000 36.88645 146 GLY B C 1
ATOM 2849 O O . GLY B 1 146 ? 98.54500 49.37400 33.23900 1.000 38.65539 146 GLY B O 1
ATOM 2850 N N . ASP B 1 147 ? 96.50600 48.92600 32.39700 1.000 35.41799 147 ASP B N 1
ATOM 2851 C CA . ASP B 1 147 ? 95.78200 49.59500 33.48500 1.000 33.04540 147 ASP B CA 1
ATOM 2852 C C . ASP B 1 147 ? 95.55500 48.72500 34.68900 1.000 33.27761 147 ASP B C 1
ATOM 2853 O O . ASP B 1 147 ? 94.91600 49.18300 35.64100 1.000 35.46442 147 ASP B O 1
ATOM 2858 N N . ASP B 1 148 ? 96.01900 47.47700 34.67400 1.000 28.15042 148 ASP B N 1
ATOM 2859 C CA . ASP B 1 148 ? 95.72200 46.54600 35.75600 1.000 24.66984 148 ASP B CA 1
ATOM 2860 C C . ASP B 1 148 ? 96.99700 46.09400 36.46800 1.000 27.00677 148 ASP B C 1
ATOM 2861 O O . ASP B 1 148 ? 98.09900 46.12300 35.90100 1.000 24.45138 148 ASP B O 1
ATOM 2866 N N . ILE B 1 149 ? 96.81500 45.57300 37.70700 1.000 25.35302 149 ILE B N 1
ATOM 2867 C CA . ILE B 1 149 ? 97.86200 44.75300 38.30300 1.000 24.08092 149 ILE B CA 1
ATOM 2868 C C . ILE B 1 149 ? 97.62300 43.32400 37.87900 1.000 24.18785 149 ILE B C 1
ATOM 2869 O O . ILE B 1 149 ? 96.48500 42.88700 37.63400 1.000 25.70763 149 ILE B O 1
ATOM 2874 N N . LEU B 1 150 ? 98.72400 42.60500 37.80600 1.000 22.88909 150 LEU B N 1
ATOM 2875 C CA . LEU B 1 150 ? 98.71900 41.22200 37.35400 1.000 22.58843 150 LEU B CA 1
ATOM 2876 C C . LEU B 1 150 ? 99.39900 40.38300 38.43100 1.000 22.49209 150 LEU B C 1
ATOM 2877 O O . LEU B 1 150 ? 100.56300 40.62800 38.76800 1.000 23.34077 150 LEU B O 1
ATOM 2882 N N . TYR B 1 151 ? 98.66000 39.41300 39.00800 1.000 24.70287 151 TYR B N 1
ATOM 2883 C CA . TYR B 1 151 ? 99.22500 38.61900 40.09100 1.000 26.83259 151 TYR B CA 1
ATOM 2884 C C . TYR B 1 151 ? 100.23600 37.61300 39.56500 1.000 21.02997 151 TYR B C 1
ATOM 2885 O O . TYR B 1 151 ? 99.89200 36.71700 38.80500 1.000 24.76208 151 TYR B O 1
ATOM 2894 N N . ILE B 1 152 ? 101.47100 37.67100 40.07800 1.000 21.44567 152 ILE B N 1
ATOM 2895 C CA . ILE B 1 152 ? 102.48600 36.71900 39.65800 1.000 22.87457 152 ILE B CA 1
ATOM 2896 C C . ILE B 1 152 ? 102.78800 35.63600 40.67800 1.000 25.80104 152 ILE B C 1
ATOM 2897 O O . ILE B 1 152 ? 103.22400 34.54100 40.29000 1.000 28.25927 152 ILE B O 1
ATOM 2902 N N . ALA B 1 153 ? 102.52200 35.86900 41.96800 1.000 22.48216 153 ALA B N 1
ATOM 2903 C CA . ALA B 1 153 ? 102.76100 34.80200 42.91500 1.000 22.27958 153 ALA B CA 1
ATOM 2904 C C . ALA B 1 153 ? 101.87800 35.09200 44.13300 1.000 22.71500 153 ALA B C 1
ATOM 2905 O O . ALA B 1 153 ? 101.52800 36.24100 44.37400 1.000 24.50617 153 ALA B O 1
ATOM 2907 N N . ARG B 1 154 ? 101.44500 34.02200 44.80500 1.000 27.23228 154 ARG B N 1
ATOM 2908 C CA . ARG B 1 154 ? 100.56700 34.13200 45.97600 1.000 27.87617 154 ARG B CA 1
ATOM 2909 C C . ARG B 1 154 ? 100.96800 33.09100 47.01500 1.000 32.39656 154 ARG B C 1
ATOM 2910 O O . ARG B 1 154 ? 101.39900 31.98300 46.66500 1.000 31.99834 154 ARG B O 1
ATOM 2918 N N . SER B 1 155 ? 100.79700 33.43900 48.29000 1.000 28.75435 155 SER B N 1
ATOM 2919 C CA . SER B 1 155 ? 100.99200 32.43100 49.32600 1.000 28.37039 155 SER B CA 1
ATOM 2920 C C . SER B 1 155 ? 99.90600 31.36100 49.23200 1.000 43.74645 155 SER B C 1
ATOM 2921 O O . SER B 1 155 ? 98.91900 31.48600 48.51200 1.000 41.22184 155 SER B O 1
ATOM 2924 N N . ALA B 1 156 ? 100.00100 30.34400 50.08200 1.000 48.36753 156 ALA B N 1
ATOM 2925 C CA . ALA B 1 156 ? 98.99800 29.27800 50.08900 1.000 54.65735 156 ALA B CA 1
ATOM 2926 C C . ALA B 1 156 ? 97.71700 29.61200 50.88300 1.000 57.59428 156 ALA B C 1
ATOM 2927 O O . ALA B 1 156 ? 97.17500 28.72600 51.54600 1.000 81.32826 156 ALA B O 1
ATOM 2929 N N . THR B 1 157 ? 97.14300 30.81500 50.82800 1.000 58.22207 157 THR B N 1
ATOM 2930 C CA . THR B 1 157 ? 95.85200 31.01200 51.48100 1.000 69.81133 157 THR B CA 1
ATOM 2931 C C . THR B 1 157 ? 94.78800 31.32700 50.43800 1.000 74.43807 157 THR B C 1
ATOM 2932 O O . THR B 1 157 ? 95.08300 31.88600 49.37400 1.000 69.50210 157 THR B O 1
ATOM 2936 N N . VAL B 1 158 ? 93.55100 30.92200 50.74200 1.000 63.77215 158 VAL B N 1
ATOM 2937 C CA . VAL B 1 158 ? 92.40900 31.29700 49.91800 1.000 64.67841 158 VAL B CA 1
ATOM 2938 C C . VAL B 1 158 ? 92.08100 32.76500 50.15300 1.000 66.81089 158 VAL B C 1
ATOM 2939 O O . VAL B 1 158 ? 91.89300 33.20500 51.29600 1.000 66.72613 158 VAL B O 1
ATOM 2943 N N . GLU B 1 159 ? 92.03700 33.53700 49.07600 1.000 70.64944 159 GLU B N 1
ATOM 2944 C CA . GLU B 1 159 ? 91.48000 34.88300 49.11800 1.000 73.80645 159 GLU B CA 1
ATOM 2945 C C . GLU B 1 159 ? 90.44600 34.95800 48.00800 1.000 71.14397 159 GLU B C 1
ATOM 2946 O O . GLU B 1 159 ? 90.79000 34.86500 46.82700 1.000 59.20803 159 GLU B O 1
ATOM 2952 N N . ARG B 1 160 ? 89.17900 35.06700 48.39700 1.000 74.26879 160 ARG B N 1
ATOM 2953 C CA . ARG B 1 160 ? 88.06900 35.12500 47.45900 1.000 74.34000 160 ARG B CA 1
ATOM 2954 C C . ARG B 1 160 ? 87.61600 36.56700 47.27200 1.000 84.06482 160 ARG B C 1
ATOM 2955 O O . ARG B 1 160 ? 87.31900 37.27200 48.24500 1.000 82.29544 160 ARG B O 1
ATOM 2963 N N . LEU B 1 161 ? 87.59500 37.00400 46.02400 1.000 86.62633 161 LEU B N 1
ATOM 2964 C CA . LEU B 1 161 ? 86.84400 38.18000 45.63600 1.000 86.44730 161 LEU B CA 1
ATOM 2965 C C . LEU B 1 161 ? 85.49400 37.67800 45.15100 1.000 89.70572 161 LEU B C 1
ATOM 2966 O O . LEU B 1 161 ? 85.44300 36.74600 44.34000 1.000 88.61238 161 LEU B O 1
ATOM 2971 N N . ILE B 1 162 ? 84.41200 38.27200 45.66600 1.000 90.60391 162 ILE B N 1
ATOM 2972 C CA . ILE B 1 162 ? 83.04200 37.90400 45.30600 1.000 90.73174 162 ILE B CA 1
ATOM 2973 C C . ILE B 1 162 ? 82.90800 36.38100 45.19200 1.000 93.16761 162 ILE B C 1
ATOM 2974 O O . ILE B 1 162 ? 82.37000 35.84800 44.21100 1.000 91.82398 162 ILE B O 1
ATOM 2979 N N . SER B 1 163 ? 83.41000 35.67500 46.21200 1.000 90.19914 163 SER B N 1
ATOM 2980 C CA . SER B 1 163 ? 83.39500 34.21100 46.32700 1.000 87.25496 163 SER B CA 1
ATOM 2981 C C . SER B 1 163 ? 84.15400 33.50200 45.19100 1.000 78.09160 163 SER B C 1
ATOM 2982 O O . SER B 1 163 ? 83.90200 32.33000 44.90600 1.000 78.87624 163 SER B O 1
ATOM 2985 N N . VAL B 1 164 ? 85.11200 34.16600 44.55000 1.000 71.78909 164 VAL B N 1
ATOM 2986 C CA . VAL B 1 164 ? 85.95100 33.54900 43.52700 1.000 69.64321 164 VAL B CA 1
ATOM 2987 C C . VAL B 1 164 ? 87.40900 33.72200 43.94000 1.000 66.37197 164 VAL B C 1
ATOM 2988 O O . VAL B 1 164 ? 87.84200 34.83900 44.25200 1.000 58.15897 164 VAL B O 1
ATOM 2992 N N . ASP B 1 165 ? 88.15800 32.61300 43.97100 1.000 54.71687 165 ASP B N 1
ATOM 2993 C CA . ASP B 1 165 ? 89.55100 32.67000 44.41300 1.000 55.21550 165 ASP B CA 1
ATOM 2994 C C . ASP B 1 165 ? 90.33900 33.57400 43.47000 1.000 53.54653 165 ASP B C 1
ATOM 2995 O O . ASP B 1 165 ? 90.16900 33.51300 42.24800 1.000 58.20977 165 ASP B O 1
ATOM 3000 N N . LEU B 1 166 ? 91.17000 34.43400 44.02700 1.000 57.48856 166 LEU B N 1
ATOM 3001 C CA . LEU B 1 166 ? 92.11800 35.14900 43.19100 1.000 63.23443 166 LEU B CA 1
ATOM 3002 C C . LEU B 1 166 ? 93.31300 34.24400 42.94000 1.000 61.90735 166 LEU B C 1
ATOM 3003 O O . LEU B 1 166 ? 93.67200 33.41400 43.78400 1.000 56.86518 166 LEU B O 1
ATOM 3008 N N . SER B 1 167 ? 93.91000 34.36600 41.76200 1.000 47.73150 167 SER B N 1
ATOM 3009 C CA . SER B 1 167 ? 94.88800 33.36800 41.38900 1.000 48.91952 167 SER B CA 1
ATOM 3010 C C . SER B 1 167 ? 96.03400 34.03100 40.64100 1.000 37.23231 167 SER B C 1
ATOM 3011 O O . SER B 1 167 ? 95.92800 35.15300 40.14400 1.000 33.56004 167 SER B O 1
ATOM 3014 N N . VAL B 1 168 ? 97.14100 33.30800 40.58200 1.000 37.08617 168 VAL B N 1
ATOM 3015 C CA . VAL B 1 168 ? 98.25500 33.75500 39.75100 1.000 33.94575 168 VAL B CA 1
ATOM 3016 C C . VAL B 1 168 ? 97.75600 33.87900 38.30900 1.000 32.36746 168 VAL B C 1
ATOM 3017 O O . VAL B 1 168 ? 97.04500 33.00800 37.81900 1.000 32.01670 168 VAL B O 1
ATOM 3021 N N . GLY B 1 169 ? 98.10100 34.98900 37.63100 1.000 28.15527 169 GLY B N 1
ATOM 3022 C CA . GLY B 1 169 ? 97.61800 35.22000 36.27100 1.000 27.29563 169 GLY B CA 1
ATOM 3023 C C . GLY B 1 169 ? 96.39500 36.10300 36.18900 1.000 31.78818 169 GLY B C 1
ATOM 3024 O O . GLY B 1 169 ? 96.03900 36.56800 35.07900 1.000 28.63371 169 GLY B O 1
ATOM 3025 N N . GLY B 1 170 ? 95.70400 36.31000 37.33100 1.000 26.20322 170 GLY B N 1
ATOM 3026 C CA . GLY B 1 170 ? 94.53200 37.16900 37.34500 1.000 28.82713 170 GLY B CA 1
ATOM 3027 C C . GLY B 1 170 ? 94.90300 38.63000 37.43700 1.000 27.74640 170 GLY B C 1
ATOM 3028 O O . GLY B 1 170 ? 96.00200 38.99500 37.82200 1.000 27.19984 170 GLY B O 1
ATOM 3029 N N . ARG B 1 171 ? 93.97700 39.49300 37.04500 1.000 27.45890 171 ARG B N 1
ATOM 3030 C CA . ARG B 1 171 ? 94.20800 40.93100 37.03700 1.000 26.84651 171 ARG B CA 1
ATOM 3031 C C . ARG B 1 171 ? 93.12900 41.67600 37.81000 1.000 30.42894 171 ARG B C 1
ATOM 3032 O O . ARG B 1 171 ? 91.97300 41.22900 37.90400 1.000 28.69429 171 ARG B O 1
ATOM 3040 N N . LEU B 1 172 ? 93.52700 42.82200 38.35100 1.000 26.22106 172 LEU B N 1
ATOM 3041 C CA . LEU B 1 172 ? 92.62300 43.72700 39.05200 1.000 29.15311 172 LEU B CA 1
ATOM 3042 C C . LEU B 1 172 ? 92.98900 45.14000 38.63600 1.000 27.76593 172 LEU B C 1
ATOM 3043 O O . LEU B 1 172 ? 94.12100 45.38500 38.22900 1.000 28.08088 172 LEU B O 1
ATOM 3048 N N . PRO B 1 173 ? 92.05600 46.10300 38.74500 1.000 28.49906 173 PRO B N 1
ATOM 3049 C CA . PRO B 1 173 ? 92.38600 47.48200 38.34500 1.000 27.44656 173 PRO B CA 1
ATOM 3050 C C . PRO B 1 173 ? 93.42100 48.06200 39.29000 1.000 28.90971 173 PRO B C 1
ATOM 3051 O O . PRO B 1 173 ? 93.41300 47.79300 40.49700 1.000 29.88566 173 PRO B O 1
ATOM 3055 N N . ALA B 1 174 ? 94.29300 48.89600 38.73800 1.000 24.93499 174 ALA B N 1
ATOM 3056 C CA . ALA B 1 174 ? 95.34300 49.51600 39.55200 1.000 23.83348 174 ALA B CA 1
ATOM 3057 C C . ALA B 1 174 ? 94.83100 50.61400 40.47100 1.000 26.76670 174 ALA B C 1
ATOM 3058 O O . ALA B 1 174 ? 95.36400 50.76800 41.56400 1.000 25.49621 174 ALA B O 1
ATOM 3060 N N . TYR B 1 175 ? 93.84700 51.41000 40.04200 1.000 27.07143 175 TYR B N 1
ATOM 3061 C CA . TYR B 1 175 ? 93.50600 52.61500 40.81400 1.000 25.78646 175 TYR B CA 1
ATOM 3062 C C . TYR B 1 175 ? 92.89800 52.30500 42.18400 1.000 29.19721 175 TYR B C 1
ATOM 3063 O O . TYR B 1 175 ? 92.87800 53.20300 43.03100 1.000 29.83093 175 TYR B O 1
ATOM 3072 N N . CYS B 1 176 ? 92.35800 51.08800 42.39400 1.000 27.27810 176 CYS B N 1
ATOM 3073 C CA . CYS B 1 176 ? 91.62700 50.80100 43.63100 1.000 27.38094 176 CYS B CA 1
ATOM 3074 C C . CYS B 1 176 ? 92.23900 49.63400 44.40800 1.000 26.70636 176 CYS B C 1
ATOM 3075 O O . CYS B 1 176 ? 91.60200 49.10000 45.32600 1.000 29.53375 176 CYS B O 1
ATOM 3078 N N . THR B 1 177 ? 93.50800 49.30200 44.15300 1.000 25.35779 177 THR B N 1
ATOM 3079 C CA . THR B 1 177 ? 94.18000 48.22900 44.87900 1.000 22.82853 177 THR B CA 1
ATOM 3080 C C . THR B 1 177 ? 95.46200 48.75800 45.50700 1.000 22.58714 177 THR B C 1
ATOM 3081 O O . THR B 1 177 ? 96.07600 49.70300 45.02500 1.000 23.21648 177 THR B O 1
ATOM 3085 N N . SER B 1 178 ? 95.88000 48.15400 46.62700 1.000 25.37587 178 SER B N 1
ATOM 3086 C CA . SER B 1 178 ? 97.07600 48.67500 47.27200 1.000 23.97667 178 SER B CA 1
ATOM 3087 C C . SER B 1 178 ? 98.29400 48.45100 46.39200 1.000 24.76678 178 SER B C 1
ATOM 3088 O O . SER B 1 178 ? 99.14300 49.35300 46.26300 1.000 24.46048 178 SER B O 1
ATOM 3091 N N . MET B 1 179 ? 98.42200 47.25900 45.78700 1.000 23.78652 179 MET B N 1
ATOM 3092 C CA . MET B 1 179 ? 99.54900 47.09900 44.88100 1.000 21.85092 179 MET B CA 1
ATOM 3093 C C . MET B 1 179 ? 99.43900 47.97300 43.63300 1.000 19.52717 179 MET B C 1
ATOM 3094 O O . MET B 1 179 ? 100.45600 48.50200 43.16100 1.000 20.96957 179 MET B O 1
ATOM 3099 N N . GLY B 1 180 ? 98.24700 48.16500 43.12300 1.000 21.26395 180 GLY B N 1
ATOM 3100 C CA . GLY B 1 180 ? 98.09200 49.11700 42.02500 1.000 22.79127 180 GLY B CA 1
ATOM 3101 C C . GLY B 1 180 ? 98.59700 50.50600 42.36200 1.000 21.80314 180 GLY B C 1
ATOM 3102 O O . GLY B 1 180 ? 99.28500 51.13300 41.56600 1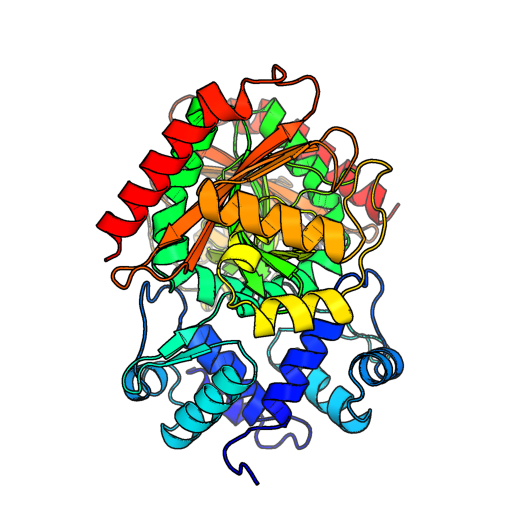.000 24.21879 180 GLY B O 1
ATOM 3103 N N . ARG B 1 181 ? 98.33500 50.97900 43.59100 1.000 22.85531 181 ARG B N 1
ATOM 3104 C CA . ARG B 1 181 ? 98.77400 52.33300 43.91200 1.000 24.86012 181 ARG B CA 1
ATOM 3105 C C . ARG B 1 181 ? 100.29000 52.42200 44.06900 1.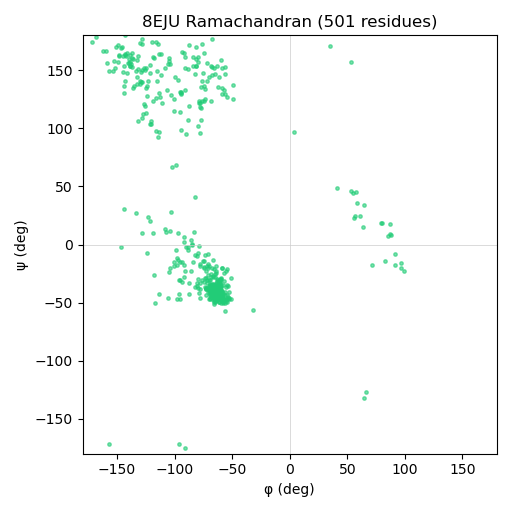000 28.14146 181 ARG B C 1
ATOM 3106 O O . ARG B 1 181 ? 100.87700 53.44900 43.71400 1.000 26.80661 181 ARG B O 1
ATOM 3114 N N . ILE B 1 182 ? 100.93500 51.35900 44.56800 1.000 23.62008 182 ILE B N 1
ATOM 3115 C CA . ILE B 1 182 ? 102.39100 51.31000 44.61600 1.000 23.64339 182 ILE B CA 1
ATOM 3116 C C . ILE B 1 182 ? 102.94900 51.45800 43.22900 1.000 23.94088 182 ILE B C 1
ATOM 3117 O O . ILE B 1 182 ? 103.93000 52.19700 43.00200 1.000 27.87085 182 ILE B O 1
ATOM 3122 N N . LEU B 1 183 ? 102.33800 50.72200 42.28400 1.000 24.66028 183 LEU B N 1
ATOM 3123 C CA . LEU B 1 183 ? 102.87700 50.64400 40.93000 1.000 23.23404 183 LEU B CA 1
ATOM 3124 C C . LEU B 1 183 ? 102.54600 51.89300 40.13000 1.000 26.90295 183 LEU B C 1
ATOM 3125 O O . LEU B 1 183 ? 103.41900 52.37400 39.38600 1.000 29.61974 183 LEU B O 1
ATOM 3130 N N . LEU B 1 184 ? 101.38000 52.52500 40.37600 1.000 25.51428 184 LEU B N 1
ATOM 3131 C CA . LEU B 1 184 ? 101.13800 53.85300 39.78600 1.000 27.53965 184 LEU B CA 1
ATOM 3132 C C . LEU B 1 184 ? 102.06200 54.90300 40.37200 1.000 28.99059 184 LEU B C 1
ATOM 3133 O O . LEU B 1 184 ? 102.48300 55.83300 39.65900 1.000 30.49549 184 LEU B O 1
ATOM 3138 N N . ALA B 1 185 ? 102.40800 54.77700 41.65700 1.000 26.23308 185 ALA B N 1
ATOM 3139 C CA . ALA B 1 185 ? 103.29700 55.78100 42.27400 1.000 29.24473 185 ALA B CA 1
ATOM 3140 C C . ALA B 1 185 ? 104.66200 55.74600 41.63700 1.000 33.73694 185 ALA B C 1
ATOM 3141 O O . ALA B 1 185 ? 105.39800 56.72400 41.69800 1.000 35.91957 185 ALA B O 1
ATOM 3143 N N . ALA B 1 186 ? 105.03600 54.60000 41.08300 1.000 31.27526 186 ALA B N 1
ATOM 3144 C CA . ALA B 1 186 ? 106.32200 54.48000 40.41800 1.000 34.27064 186 ALA B CA 1
ATOM 3145 C C . ALA B 1 186 ? 106.37400 55.15800 39.04800 1.000 40.57163 186 ALA B C 1
ATOM 3146 O O . ALA B 1 186 ? 107.46800 55.34100 38.50900 1.000 41.10371 186 ALA B O 1
ATOM 3148 N N . MET B 1 187 ? 105.23500 55.51800 38.46700 1.000 34.88506 187 MET B N 1
ATOM 3149 C CA . MET B 1 187 ? 105.20100 56.21800 37.17500 1.000 31.99394 187 MET B CA 1
ATOM 3150 C C . MET B 1 187 ? 105.67600 57.65500 37.31600 1.000 33.94072 187 MET B C 1
ATOM 3151 O O . MET B 1 187 ? 105.53300 58.29000 38.37600 1.000 37.41962 187 MET B O 1
ATOM 3156 N N . ASP B 1 188 ? 106.16000 58.23200 36.20500 1.000 38.78444 188 ASP B N 1
ATOM 3157 C CA . ASP B 1 188 ? 106.35100 59.67500 36.31300 1.000 39.25510 188 ASP B CA 1
ATOM 3158 C C . ASP B 1 188 ? 104.99300 60.39500 36.21400 1.000 41.96017 188 ASP B C 1
ATOM 3159 O O . ASP B 1 188 ? 103.96200 59.79400 35.88900 1.000 36.57023 188 ASP B O 1
ATOM 3164 N N . ASP B 1 189 ? 105.00700 61.71800 36.45000 1.000 41.72231 189 ASP B N 1
ATOM 3165 C CA . ASP B 1 189 ? 103.73500 62.42900 36.58800 1.000 45.83157 189 ASP B CA 1
ATOM 3166 C C . ASP B 1 189 ? 102.99400 62.51800 35.26600 1.000 44.05811 189 ASP B C 1
ATOM 3167 O O . ASP B 1 189 ? 101.75800 62.52100 35.25600 1.000 39.71881 189 ASP B O 1
ATOM 3172 N N . THR B 1 190 ? 103.71600 62.56600 34.15100 1.000 41.27383 190 THR B N 1
ATOM 3173 C CA . THR B 1 190 ? 103.05200 62.65000 32.85000 1.000 40.18494 190 THR B CA 1
ATOM 3174 C C . THR B 1 190 ? 102.32900 61.33900 32.53100 1.000 44.19120 190 THR B C 1
ATOM 3175 O O . THR B 1 190 ? 101.15000 61.33200 32.15300 1.000 36.38014 190 THR B O 1
ATOM 3179 N N . SER B 1 191 ? 103.00000 60.21000 32.75100 1.000 38.10151 191 SER B N 1
ATOM 3180 C CA . SER B 1 191 ? 102.35700 58.91400 32.58300 1.000 36.79769 191 SER B CA 1
ATOM 3181 C C . SER B 1 191 ? 101.17200 58.75300 33.51900 1.000 32.87879 191 SER B C 1
ATOM 3182 O O . SER B 1 191 ? 100.13100 58.21800 33.11300 1.000 34.45453 191 SER B O 1
ATOM 3185 N N . LEU B 1 192 ? 101.31800 59.17900 34.78700 1.000 33.57984 192 LEU B N 1
ATOM 3186 C CA . LEU B 1 192 ? 100.22300 59.07700 35.74700 1.000 31.96562 192 LEU B CA 1
ATOM 3187 C C . LEU B 1 192 ? 99.00800 59.90400 35.29500 1.000 32.17862 192 LEU B C 1
ATOM 3188 O O . LEU B 1 192 ? 97.86300 59.43600 35.35400 1.000 31.09008 192 LEU B O 1
ATOM 3193 N N . ARG B 1 193 ? 99.23600 61.14800 34.86500 1.000 30.90360 193 ARG B N 1
ATOM 3194 C CA . ARG B 1 193 ? 98.09600 61.96900 34.43400 1.000 31.80675 193 ARG B CA 1
ATOM 3195 C C . ARG B 1 193 ? 97.42200 61.36100 33.20300 1.000 34.74351 193 ARG B C 1
ATOM 3196 O O . ARG B 1 193 ? 96.19200 61.42300 33.05900 1.000 34.73073 193 ARG B O 1
ATOM 3204 N N . GLU B 1 194 ? 98.21300 60.79800 32.28700 1.000 31.41999 194 GLU B N 1
ATOM 3205 C CA . GLU B 1 194 ? 97.61400 60.14000 31.12500 1.000 33.26394 194 GLU B CA 1
ATOM 3206 C C . GLU B 1 194 ? 96.72200 58.99400 31.53800 1.000 30.21180 194 GLU B C 1
ATOM 3207 O O . GLU B 1 194 ? 95.59100 58.86200 31.03300 1.000 31.99370 194 GLU B O 1
ATOM 3213 N N . TYR B 1 195 ? 97.17700 58.19800 32.49400 1.000 29.73314 195 TYR B N 1
ATOM 3214 C CA . TYR B 1 195 ? 96.38100 57.09200 33.01800 1.000 34.60167 195 TYR B CA 1
ATOM 3215 C C . TYR B 1 195 ? 95.08900 57.61000 33.65500 1.000 32.52314 195 TYR B C 1
ATOM 3216 O O . TYR B 1 195 ? 93.98300 57.15600 33.31700 1.000 28.53108 195 TYR B O 1
ATOM 3225 N N . LEU B 1 196 ? 95.20300 58.62200 34.52600 1.000 29.50927 196 LEU B N 1
ATOM 3226 C CA . LEU B 1 196 ? 94.02300 59.12000 35.22900 1.000 30.27648 196 LEU B CA 1
ATOM 3227 C C . LEU B 1 196 ? 93.02100 59.78400 34.29400 1.000 31.16111 196 LEU B C 1
ATOM 3228 O O . LEU B 1 196 ? 91.82500 59.85100 34.61600 1.000 30.82569 196 LEU B O 1
ATOM 3233 N N . GLU B 1 197 ? 93.46200 60.35700 33.15300 1.000 28.01012 197 GLU B N 1
ATOM 3234 C CA . GLU B 1 197 ? 92.47200 60.99100 32.29100 1.000 29.67900 197 GLU B CA 1
ATOM 3235 C C . GLU B 1 197 ? 91.74500 59.98400 31.39000 1.000 29.68617 197 GLU B C 1
ATOM 3236 O O . GLU B 1 197 ? 90.78300 60.35500 30.72900 1.000 31.09799 197 GLU B O 1
ATOM 3242 N N . ARG B 1 198 ? 92.20700 58.71700 31.34500 1.000 30.83966 198 ARG B N 1
ATOM 3243 C CA . ARG B 1 198 ? 91.58600 57.74900 30.46400 1.000 33.50091 198 ARG B CA 1
ATOM 3244 C C . ARG B 1 198 ? 90.96600 56.57800 31.21600 1.000 30.81284 198 ARG B C 1
ATOM 3245 O O . ARG B 1 198 ? 89.97900 56.01900 30.73300 1.000 35.76332 198 ARG B O 1
ATOM 3253 N N . ALA B 1 199 ? 91.46500 56.25700 32.40000 1.000 29.70875 199 ALA B N 1
ATOM 3254 C CA . ALA B 1 199 ? 91.07500 55.02100 33.06900 1.000 35.86110 199 ALA B CA 1
ATOM 3255 C C . ALA B 1 199 ? 89.60500 55.02100 33.46600 1.000 32.98828 199 ALA B C 1
ATOM 3256 O O . ALA B 1 199 ? 89.00100 56.06600 33.75600 1.000 32.62131 199 ALA B O 1
ATOM 3258 N N . ASP B 1 200 ? 89.03200 53.82000 33.52400 1.000 34.07397 200 ASP B N 1
ATOM 3259 C CA . ASP B 1 200 ? 87.66700 53.60600 34.02900 1.000 31.21380 200 ASP B CA 1
ATOM 3260 C C . ASP B 1 200 ? 87.70800 53.61100 35.55200 1.000 38.80939 200 ASP B C 1
ATOM 3261 O O . ASP B 1 200 ? 88.09200 52.61700 36.16300 1.000 41.89299 200 ASP B O 1
ATOM 3266 N N . LEU B 1 201 ? 87.30900 54.71600 36.16400 1.000 33.38449 201 LEU B N 1
ATOM 3267 C CA . LEU B 1 201 ? 87.42900 54.90400 37.60300 1.000 32.19019 201 LEU B CA 1
ATOM 3268 C C . LEU B 1 201 ? 86.06000 54.68100 38.23300 1.000 37.19103 201 LEU B C 1
ATOM 3269 O O . LEU B 1 201 ? 85.42900 55.59500 38.73400 1.000 47.19088 201 LEU B O 1
ATOM 3274 N N . LYS B 1 202 ? 85.57500 53.46300 38.18200 1.000 35.61589 202 LYS B N 1
ATOM 3275 C CA . LYS B 1 202 ? 84.22900 53.31000 38.70300 1.000 41.83217 202 LYS B CA 1
ATOM 3276 C C . LYS B 1 202 ? 84.25000 53.14000 40.21400 1.000 37.05121 202 LYS B C 1
ATOM 3277 O O . LYS B 1 202 ? 85.24800 52.70200 40.80800 1.000 32.27242 202 LYS B O 1
ATOM 3283 N N . ALA B 1 203 ? 83.14600 53.54100 40.83200 1.000 40.43340 203 ALA B N 1
ATOM 3284 C CA . ALA B 1 203 ? 82.99900 53.45600 42.27600 1.000 37.47743 203 ALA B CA 1
ATOM 3285 C C . ALA B 1 203 ? 82.69400 52.01000 42.62200 1.000 37.31519 203 ALA B C 1
ATOM 3286 O O . ALA B 1 203 ? 81.53400 51.61400 42.65700 1.000 49.59044 203 ALA B O 1
ATOM 3288 N N . ARG B 1 204 ? 83.71100 51.23900 42.98700 1.000 30.17278 204 ARG B N 1
ATOM 3289 C CA . ARG B 1 204 ? 83.43100 49.81900 43.23600 1.000 31.58904 204 ARG B CA 1
ATOM 3290 C C . ARG B 1 204 ? 82.67600 49.65200 44.54200 1.000 39.40201 204 ARG B C 1
ATOM 3291 O O . ARG B 1 204 ? 81.76300 48.82800 44.63500 1.000 35.04028 204 ARG B O 1
ATOM 3299 N N . THR B 1 205 ? 83.02700 50.45800 45.54300 1.000 34.63435 205 THR B N 1
ATOM 3300 C CA . THR B 1 205 ? 82.28700 50.55200 46.79200 1.000 31.73387 205 THR B CA 1
ATOM 3301 C C . THR B 1 205 ? 82.04900 52.02700 47.05500 1.000 31.29774 205 THR B C 1
ATOM 3302 O O . THR B 1 205 ? 82.61600 52.88800 46.38300 1.000 31.56919 205 THR B O 1
ATOM 3306 N N . SER B 1 206 ? 81.26900 52.34800 48.08300 1.000 33.41584 206 SER B N 1
ATOM 3307 C CA . SER B 1 206 ? 81.13000 53.78200 48.33500 1.000 34.00016 206 SER B CA 1
ATOM 3308 C C . SER B 1 206 ? 82.40400 54.42300 48.90100 1.000 34.34448 206 SER B C 1
ATOM 3309 O O . SER B 1 206 ? 82.44000 55.65500 49.07300 1.000 33.47256 206 SER B O 1
ATOM 3312 N N . ARG B 1 207 ? 83.39300 53.62900 49.24900 1.000 31.67563 207 ARG B N 1
ATOM 3313 C CA . ARG B 1 207 ? 84.67000 54.17100 49.72300 1.000 32.65204 207 ARG B CA 1
ATOM 3314 C C . ARG B 1 207 ? 85.60900 54.50600 48.59300 1.000 33.25249 207 ARG B C 1
ATOM 3315 O O . ARG B 1 207 ? 86.53200 55.30500 48.78000 1.000 33.97955 207 ARG B O 1
ATOM 3323 N N . THR B 1 208 ? 85.43100 53.89100 47.42500 1.000 27.30930 208 THR B N 1
ATOM 3324 C CA . THR B 1 208 ? 86.48200 53.96300 46.40800 1.000 26.38230 208 THR B CA 1
ATOM 3325 C C . THR B 1 208 ? 86.81000 55.38100 45.99100 1.000 34.12083 208 THR B C 1
ATOM 3326 O O . THR B 1 208 ? 85.92600 56.12600 45.55100 1.000 36.40729 208 THR B O 1
ATOM 3330 N N . LEU B 1 209 ? 88.10200 55.72000 46.00500 1.000 29.58706 209 LEU B N 1
ATOM 3331 C CA . LEU B 1 209 ? 88.50900 56.96400 45.36500 1.000 33.29932 209 LEU B CA 1
ATOM 3332 C C . LEU B 1 209 ? 88.33000 56.80000 43.88200 1.000 35.62621 209 LEU B C 1
ATOM 3333 O O . LEU B 1 209 ? 88.91200 55.89400 43.28900 1.000 32.33017 209 LEU B O 1
ATOM 3338 N N . ASN B 1 210 ? 87.55600 57.67200 43.26400 1.000 36.42951 210 ASN B N 1
ATOM 3339 C CA . ASN B 1 210 ? 87.31600 57.36800 41.86100 1.000 40.44453 210 ASN B CA 1
ATOM 3340 C C . ASN B 1 210 ? 87.24700 58.62500 41.01000 1.000 46.37861 210 ASN B C 1
ATOM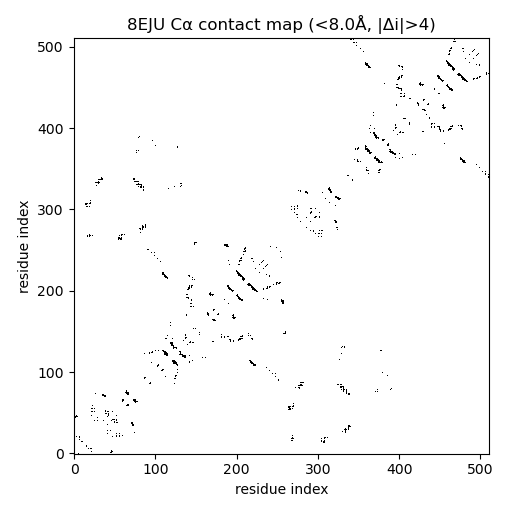 3341 O O . ASN B 1 210 ? 86.54100 58.65200 39.99200 1.000 47.21879 210 ASN B O 1
ATOM 3346 N N . ASP B 1 211 ? 87.97800 59.65800 41.40600 1.000 34.05627 211 ASP B N 1
ATOM 3347 C CA . ASP B 1 211 ? 88.12000 60.84300 40.58400 1.000 47.23290 211 ASP B CA 1
ATOM 3348 C C . ASP B 1 211 ? 89.59500 61.20500 40.51800 1.000 40.46996 211 ASP B C 1
ATOM 3349 O O . ASP B 1 211 ? 90.37900 60.83300 41.39500 1.000 37.35448 211 ASP B O 1
ATOM 3354 N N . PRO B 1 212 ? 90.02000 61.83200 39.43900 1.000 37.38126 212 PRO B N 1
ATOM 3355 C CA . PRO B 1 212 ? 91.46500 61.91300 39.18500 1.000 38.45095 212 PRO B CA 1
ATOM 3356 C C . PRO B 1 212 ? 92.18800 62.73900 40.22100 1.000 40.33862 212 PRO B C 1
ATOM 3357 O O . PRO B 1 212 ? 93.32300 62.42000 40.57800 1.000 40.73672 212 PRO B O 1
ATOM 3361 N N . GLU B 1 213 ? 91.55400 63.79300 40.73000 1.000 38.58208 213 GLU B N 1
ATOM 3362 C CA . GLU B 1 213 ? 92.25000 64.64200 41.68600 1.000 44.45317 213 GLU B CA 1
ATOM 3363 C C . GLU B 1 213 ? 92.47700 63.92800 43.01900 1.000 40.86633 213 GLU B C 1
ATOM 3364 O O . GLU B 1 213 ? 93.55700 64.03500 43.61600 1.000 40.39891 213 GLU B O 1
ATOM 3370 N N . SER B 1 214 ? 91.50500 63.15600 43.48800 1.000 41.95446 214 SER B N 1
ATOM 3371 C CA . SER B 1 214 ? 91.73600 62.46200 44.75500 1.000 39.89306 214 SER B CA 1
ATOM 3372 C C . SER B 1 214 ? 92.73300 61.30900 44.57500 1.000 40.98622 214 SER B C 1
ATOM 3373 O O . SER B 1 214 ? 93.58900 61.08800 45.44100 1.000 36.42225 214 SER B O 1
ATOM 3376 N N . LEU B 1 215 ? 92.67200 60.59800 43.43700 1.000 33.08731 215 LEU B N 1
ATOM 3377 C CA . LEU B 1 215 ? 93.66400 59.54000 43.17900 1.000 31.49055 215 LEU B CA 1
ATOM 3378 C C . LEU B 1 215 ? 95.07100 60.11000 43.05900 1.000 34.07591 215 LEU B C 1
ATOM 3379 O O . LEU B 1 215 ? 96.02000 59.54900 43.60500 1.000 32.18501 215 LEU B O 1
ATOM 3384 N N . PHE B 1 216 ? 95.22300 61.26000 42.40300 1.000 35.86065 216 PHE B N 1
ATOM 3385 C CA . PHE B 1 216 ? 96.56200 61.84100 42.28000 1.000 37.27643 216 PHE B CA 1
ATOM 3386 C C . PHE B 1 216 ? 97.14100 62.20300 43.64800 1.000 35.29658 216 PHE B C 1
ATOM 3387 O O . PHE B 1 216 ? 98.29500 61.88300 43.94300 1.000 37.40250 216 PHE B O 1
ATOM 3395 N N . ALA B 1 217 ? 96.34100 62.84200 44.51400 1.000 38.02045 217 ALA B N 1
ATOM 3396 C CA . ALA B 1 217 ? 96.82000 63.18700 45.85300 1.000 40.93599 217 ALA B CA 1
ATOM 3397 C C . ALA B 1 217 ? 97.13200 61.92000 46.65500 1.000 39.37198 217 ALA B C 1
ATOM 3398 O O . ALA B 1 217 ? 98.14800 61.85000 47.36700 1.000 35.44953 217 ALA B O 1
ATOM 3400 N N . CYS B 1 218 ? 96.29500 60.89200 46.50700 1.000 35.90407 218 CYS B N 1
ATOM 3401 C CA . CYS B 1 218 ? 96.56600 59.62300 47.16800 1.000 33.03851 218 CYS B CA 1
ATOM 3402 C C . CYS B 1 218 ? 97.90700 59.05000 46.72300 1.000 37.92760 218 CYS B C 1
ATOM 3403 O O . CYS B 1 218 ? 98.73500 58.62900 47.54100 1.000 34.42472 218 CYS B O 1
ATOM 3406 N N . ILE B 1 219 ? 98.15000 59.04700 45.41400 1.000 33.65337 219 ILE B N 1
ATOM 3407 C CA . ILE B 1 219 ? 99.39000 58.47700 44.91900 1.000 30.05721 219 ILE B CA 1
ATOM 3408 C C . ILE B 1 219 ? 100.58800 59.27700 45.38400 1.000 42.54854 219 ILE B C 1
ATOM 3409 O O . ILE B 1 219 ? 101.64800 58.70600 45.66400 1.000 37.21001 219 ILE B O 1
ATOM 3414 N N . GLN B 1 220 ? 100.45000 60.60200 45.50300 1.000 40.81433 220 GLN B N 1
ATOM 3415 C CA . GLN B 1 220 ? 101.57300 61.37100 46.02900 1.000 44.44167 220 GLN B CA 1
ATOM 3416 C C . GLN B 1 220 ? 101.91200 60.96100 47.45900 1.000 42.76233 220 GLN B C 1
ATOM 3417 O O . GLN B 1 220 ? 103.08300 60.78900 47.78800 1.000 43.89398 220 GLN B O 1
ATOM 3423 N N . GLN B 1 221 ? 100.90400 60.78700 48.32500 1.000 45.84948 221 GLN B N 1
ATOM 3424 C CA . GLN B 1 221 ? 101.20200 60.30900 49.67600 1.000 44.27847 221 GLN B CA 1
ATOM 3425 C C . GLN B 1 221 ? 101.83600 58.91800 49.65000 1.000 38.78898 221 GLN B C 1
ATOM 3426 O O . GLN B 1 221 ? 102.69200 58.61200 50.48800 1.000 38.28791 221 GLN B O 1
ATOM 3432 N N . VAL B 1 222 ? 101.38600 58.03700 48.74900 1.000 33.45672 222 VAL B N 1
ATOM 3433 C CA . VAL B 1 222 ? 101.98500 56.69600 48.69200 1.000 34.78575 222 VAL B CA 1
ATOM 3434 C C . VAL B 1 222 ? 103.47800 56.79000 48.37100 1.000 40.64807 222 VAL B C 1
ATOM 3435 O O . VAL B 1 222 ? 104.30000 56.09600 48.97500 1.000 36.29066 222 VAL B O 1
ATOM 3439 N N . ARG B 1 223 ? 103.84800 57.66500 47.42300 1.000 38.30397 223 ARG B N 1
ATOM 3440 C CA . ARG B 1 223 ? 105.26300 57.95500 47.14700 1.000 45.54857 223 ARG B CA 1
ATOM 3441 C C . ARG B 1 223 ? 106.00400 58.38600 48.40200 1.000 45.12408 223 ARG B C 1
ATOM 3442 O O . ARG B 1 223 ? 107.12000 57.92500 48.66900 1.000 48.90128 223 ARG B O 1
ATOM 3450 N N . ALA B 1 224 ? 105.44300 59.34600 49.14700 1.000 48.78369 224 ALA B N 1
ATOM 3451 C CA . ALA B 1 224 ? 106.13900 59.82000 50.34100 1.000 49.36062 224 ALA B CA 1
ATOM 3452 C C . ALA B 1 224 ? 106.29600 58.70900 51.36800 1.000 49.36755 224 ALA B C 1
ATOM 3453 O O . ALA B 1 224 ? 107.31100 58.63900 52.05300 1.000 51.63790 224 ALA B O 1
ATOM 3455 N N . GLN B 1 225 ? 105.30000 57.82600 51.48300 1.000 39.44344 225 GLN B N 1
ATOM 3456 C CA . GLN B 1 225 ? 105.28900 56.81900 52.54900 1.000 41.71007 225 GLN B CA 1
ATOM 3457 C C . GLN B 1 225 ? 106.21400 55.65200 52.23800 1.000 41.07265 225 GLN B C 1
ATOM 3458 O O . GLN B 1 225 ? 106.88400 55.13000 53.13200 1.000 39.33288 225 GLN B O 1
ATOM 3464 N N . GLY B 1 226 ? 106.20200 55.20600 50.98400 1.000 34.63346 226 GLY B N 1
ATOM 3465 C CA . GLY B 1 226 ? 106.75500 53.93500 50.57700 1.000 39.35754 226 GLY B CA 1
ATOM 3466 C C . GLY B 1 226 ? 105.85800 52.75900 50.84600 1.000 31.25465 226 GLY B C 1
ATOM 3467 O O . GLY B 1 226 ? 106.34800 51.61800 50.84300 1.000 35.37432 226 GLY B O 1
ATOM 3468 N N . TRP B 1 227 ? 104.56000 52.98200 51.06000 1.000 32.10517 227 TRP B N 1
ATOM 3469 C CA . TRP B 1 227 ? 103.61400 51.89300 51.28800 1.000 31.15483 227 TRP B CA 1
ATOM 3470 C C . TRP B 1 227 ? 102.21200 52.43700 51.06000 1.000 31.61038 227 TRP B C 1
ATOM 3471 O O . TRP B 1 227 ? 101.99300 53.65000 50.98400 1.000 31.52245 227 TRP B O 1
ATOM 3482 N N . CYS B 1 228 ? 101.25300 51.52400 50.94700 1.000 28.47780 228 CYS B N 1
ATOM 3483 C CA . CYS B 1 228 ? 99.89200 51.92700 50.66600 1.000 26.96481 228 CYS B CA 1
ATOM 3484 C C . CYS B 1 228 ? 98.94700 51.01000 51.42200 1.000 29.19736 228 CYS B C 1
ATOM 3485 O O . CYS B 1 228 ? 99.11600 49.78800 51.34000 1.000 29.59801 228 CYS B O 1
ATOM 3488 N N . VAL B 1 229 ? 97.97400 51.58300 52.14700 1.000 28.87925 229 VAL B N 1
ATOM 3489 C CA . VAL B 1 229 ? 96.85400 50.80500 52.67600 1.000 29.80242 229 VAL B CA 1
ATOM 3490 C C . VAL B 1 229 ? 95.59700 51.11400 51.87300 1.000 33.28791 229 VAL B C 1
ATOM 3491 O O . VAL B 1 229 ? 95.25400 52.29000 51.66100 1.000 31.09236 229 VAL B O 1
ATOM 3495 N N . VAL B 1 230 ? 94.87000 50.06800 51.48000 1.000 27.79629 230 VAL B N 1
ATOM 3496 C CA . VAL B 1 230 ? 93.56000 50.23700 50.86900 1.000 29.39825 230 VAL B CA 1
ATOM 3497 C C . VAL B 1 230 ? 92.53400 49.54000 51.75700 1.000 33.54626 230 VAL B C 1
ATOM 3498 O O . VAL B 1 230 ? 92.70300 48.36800 52.11700 1.000 32.28426 230 VAL B O 1
ATOM 3502 N N . ASP B 1 231 ? 91.52000 50.29100 52.19900 1.000 30.40044 231 ASP B N 1
ATOM 3503 C CA . ASP B 1 231 ? 90.52300 49.81900 53.16200 1.000 31.40156 231 ASP B CA 1
ATOM 3504 C C . ASP B 1 231 ? 89.18800 49.78300 52.43800 1.000 36.60241 231 ASP B C 1
ATOM 3505 O O . ASP B 1 231 ? 88.48300 50.79400 52.39600 1.000 33.86054 231 ASP B O 1
ATOM 3510 N N . GLN B 1 232 ? 88.86400 48.62200 51.85900 1.000 32.43439 232 GLN B N 1
ATOM 3511 C CA . GLN B 1 232 ? 87.52500 48.31800 51.35900 1.000 30.19143 232 GLN B CA 1
ATOM 3512 C C . GLN B 1 232 ? 87.12300 49.22500 50.19800 1.000 31.10906 232 GLN B C 1
ATOM 3513 O O . GLN B 1 232 ? 85.93900 49.57000 50.05200 1.000 33.55058 232 GLN B O 1
ATOM 3519 N N . GLU B 1 233 ? 88.11200 49.59600 49.38300 1.000 26.56013 233 GLU B N 1
ATOM 3520 C CA . GLU B 1 233 ? 87.87400 50.35300 48.16000 1.000 28.24790 233 GLU B CA 1
ATOM 3521 C C . GLU B 1 233 ? 87.69100 49.45600 46.94700 1.000 33.20709 233 GLU B C 1
ATOM 3522 O O . GLU B 1 233 ? 87.12100 49.92300 45.96200 1.000 29.34888 233 GLU B O 1
ATOM 3528 N N . LEU B 1 234 ? 88.11400 48.19400 47.02600 1.000 29.97849 234 LEU B N 1
ATOM 3529 C CA . LEU B 1 234 ? 87.90000 47.22000 45.93600 1.000 31.67871 234 LEU B CA 1
ATOM 3530 C C . LEU B 1 234 ? 86.65000 46.39900 46.20800 1.000 33.24768 234 LEU B C 1
ATOM 3531 O O . LEU B 1 234 ? 85.79900 46.24800 45.33100 1.000 38.62172 234 LEU B O 1
ATOM 3536 N N . GLU B 1 235 ? 86.50100 45.89400 47.43300 1.000 34.81622 235 GLU B N 1
ATOM 3537 C CA . GLU B 1 235 ? 85.24300 45.27400 47.79000 1.000 38.99322 235 GLU B CA 1
ATOM 3538 C C . GLU B 1 235 ? 85.03200 45.42300 49.28900 1.000 43.66705 235 GLU B C 1
ATOM 3539 O O . GLU B 1 235 ? 85.98600 45.51600 50.06900 1.000 34.97909 235 GLU B O 1
ATOM 3545 N N . GLN B 1 236 ? 83.76800 45.45900 49.67200 1.000 42.57218 236 GLN B N 1
ATOM 3546 C CA . GLN B 1 236 ? 83.42000 45.42600 51.08800 1.000 44.95346 236 GLN B CA 1
ATOM 3547 C C . GLN B 1 236 ? 84.15300 44.29000 51.78000 1.000 42.13350 236 GLN B C 1
ATOM 3548 O O . GLN B 1 236 ? 84.28500 43.19400 51.23700 1.000 46.79458 236 GLN B O 1
ATOM 3554 N N . GLY B 1 237 ? 84.67900 44.57700 52.96500 1.000 48.17768 237 GLY B N 1
ATOM 3555 C CA . GLY B 1 237 ? 85.29800 43.56800 53.77800 1.000 46.00780 237 GLY B CA 1
ATOM 3556 C C . GLY B 1 237 ? 86.77900 43.38000 53.57800 1.000 48.64285 237 GLY B C 1
ATOM 3557 O O . GLY B 1 237 ? 87.42200 42.77500 54.44200 1.000 48.33624 237 GLY B O 1
ATOM 3558 N N . LEU B 1 238 ? 87.34700 43.85900 52.45800 1.000 37.99389 238 LEU B N 1
ATOM 3559 C CA . LEU B 1 238 ? 88.71300 43.57000 52.06700 1.000 36.48175 238 LEU B CA 1
ATOM 3560 C C . LEU B 1 238 ? 89.62200 44.77100 52.35900 1.000 38.15525 238 LEU B C 1
ATOM 3561 O O . LEU B 1 238 ? 89.33700 45.87300 51.89100 1.000 35.09348 238 LEU B O 1
ATOM 3566 N N . ARG B 1 239 ? 90.74400 44.53200 53.05300 1.000 34.58288 239 ARG B N 1
ATOM 3567 C CA . ARG B 1 239 ? 91.79400 45.50100 53.41000 1.000 31.40405 239 ARG B CA 1
ATOM 3568 C C . ARG B 1 239 ? 93.13500 44.90600 53.02400 1.000 35.88981 239 ARG B C 1
ATOM 3569 O O . ARG B 1 239 ? 93.33100 43.69100 53.14000 1.000 34.65404 239 ARG B O 1
ATOM 3577 N N . SER B 1 240 ? 94.04500 45.73500 52.50300 1.000 28.08154 240 SER B N 1
ATOM 3578 C CA . SER B 1 240 ? 95.34900 45.24000 52.09000 1.000 32.12375 240 SER B CA 1
ATOM 3579 C C . SER B 1 240 ? 96.39000 46.31400 52.39100 1.000 33.57203 240 SER B C 1
ATOM 3580 O O . SER B 1 240 ? 96.05800 47.50100 52.50100 1.000 31.72017 240 SER B O 1
ATOM 3583 N N . ILE B 1 241 ? 97.64600 45.90100 52.61000 1.000 27.10921 241 ILE B N 1
ATOM 3584 C CA . ILE B 1 241 ? 98.72900 46.88400 52.65900 1.000 23.35373 241 ILE B CA 1
ATOM 3585 C C . ILE B 1 241 ? 99.83000 46.39800 51.72200 1.000 29.15197 241 ILE B C 1
ATOM 3586 O O . ILE B 1 241 ? 100.10700 45.18900 51.65500 1.000 27.03295 241 ILE B O 1
ATOM 3591 N N . ALA B 1 242 ? 100.44500 47.32700 50.98700 1.000 24.44151 242 ALA B N 1
ATOM 3592 C CA . ALA B 1 242 ? 101.42900 46.90700 49.98300 1.000 25.21528 242 ALA B CA 1
ATOM 3593 C C . ALA B 1 242 ? 102.71500 47.72500 50.07600 1.000 27.63111 242 ALA B C 1
ATOM 3594 O O . ALA B 1 242 ? 102.71900 48.87100 50.54100 1.000 27.08183 242 ALA B O 1
ATOM 3596 N N . VAL B 1 243 ? 103.80400 47.15800 49.54400 1.000 26.64103 243 VAL B N 1
ATOM 3597 C CA . VAL B 1 243 ? 105.08200 47.88200 49.45400 1.000 26.29163 243 VAL B CA 1
ATOM 3598 C C . VAL B 1 243 ? 105.70000 47.61700 48.07800 1.000 25.01717 243 VAL B C 1
ATOM 3599 O O . VAL B 1 243 ? 105.41500 46.58800 47.44800 1.000 26.19229 243 VAL B O 1
ATOM 3603 N N . PRO B 1 244 ? 106.63400 48.47700 47.65100 1.000 25.67908 244 PRO B N 1
ATOM 3604 C CA . PRO B 1 244 ? 107.38000 48.20300 46.40200 1.000 25.87292 244 PRO B CA 1
ATOM 3605 C C . PRO B 1 244 ? 108.52600 47.22400 46.60200 1.000 27.17198 244 PRO B C 1
ATOM 3606 O O . PRO B 1 244 ? 109.11500 47.10200 47.69800 1.000 30.33819 244 PRO B O 1
ATOM 3610 N N . VAL B 1 245 ? 108.84700 46.53900 45.49800 1.000 26.05847 245 VAL B N 1
ATOM 3611 C CA . VAL B 1 245 ? 110.03000 45.69600 45.38800 1.000 30.00148 245 VAL B CA 1
ATOM 3612 C C . VAL B 1 245 ? 110.88900 46.34600 44.32100 1.000 33.23050 245 VAL B C 1
ATOM 3613 O O . VAL B 1 245 ? 110.39200 46.62600 43.22500 1.000 30.64411 245 VAL B O 1
ATOM 3617 N N . TYR B 1 246 ? 112.14500 46.62000 44.65600 1.000 33.45194 246 TYR B N 1
ATOM 3618 C CA . TYR B 1 246 ? 113.06900 47.30400 43.75700 1.000 33.96083 246 TYR B CA 1
ATOM 3619 C C . TYR B 1 246 ? 114.08000 46.33300 43.15400 1.000 35.38769 246 TYR B C 1
ATOM 3620 O O . TYR B 1 246 ? 114.29700 45.23000 43.66800 1.000 37.71215 246 TYR B O 1
ATOM 3629 N N . ASP B 1 247 ? 114.69500 46.76500 42.03600 1.000 43.90350 247 ASP B N 1
ATOM 3630 C CA . ASP B 1 247 ? 115.89800 46.12000 41.52700 1.000 48.95418 247 ASP B CA 1
ATOM 3631 C C . ASP B 1 247 ? 117.12800 46.88000 42.02400 1.000 51.97339 247 ASP B C 1
ATOM 3632 O O . ASP B 1 247 ? 117.02500 47.77200 42.86500 1.000 51.58665 247 ASP B O 1
ATOM 3637 N N . ALA B 1 248 ? 118.31700 46.52600 41.51000 1.000 60.47989 248 ALA B N 1
ATOM 3638 C CA . ALA B 1 248 ? 119.54200 47.17200 41.98100 1.000 63.84498 248 ALA B CA 1
ATOM 3639 C C . ALA B 1 248 ? 119.59100 48.64800 41.60700 1.000 65.80239 248 ALA B C 1
ATOM 3640 O O . ALA B 1 248 ? 120.23100 49.43700 42.31200 1.000 68.56547 248 ALA B O 1
ATOM 3642 N N . SER B 1 249 ? 118.92100 49.03700 40.51700 1.000 63.75845 249 SER B N 1
ATOM 3643 C CA . SER B 1 249 ? 118.91900 50.41000 40.02300 1.000 66.73378 249 SER B CA 1
ATOM 3644 C C . SER B 1 249 ? 117.97700 51.31900 40.79200 1.000 66.11321 249 SER B C 1
ATOM 3645 O O . SER B 1 249 ? 117.88600 52.50900 40.46700 1.000 64.67489 249 SER B O 1
ATOM 3648 N N . GLY B 1 250 ? 117.26000 50.79100 41.77800 1.000 55.77747 250 GLY B N 1
ATOM 3649 C CA . GLY B 1 250 ? 116.25000 51.57800 42.44300 1.000 52.85424 250 GLY B CA 1
ATOM 3650 C C . GLY B 1 250 ? 114.95500 51.69600 41.68800 1.000 52.71847 250 GLY B C 1
ATOM 3651 O O . GLY B 1 250 ? 114.16200 52.60000 41.97800 1.000 56.04362 250 GLY B O 1
ATOM 3652 N N . GLN B 1 251 ? 114.70700 50.81400 40.71900 1.000 50.15743 251 GLN B N 1
ATOM 3653 C CA . GLN B 1 251 ? 113.48200 50.83500 39.93700 1.000 50.26040 251 GLN B CA 1
ATOM 3654 C C . GLN B 1 251 ? 112.48800 49.83300 40.51600 1.000 36.39983 251 GLN B C 1
ATOM 3655 O O . GLN B 1 251 ? 112.86800 48.73200 40.89700 1.000 42.18179 251 GLN B O 1
ATOM 3661 N N . VAL B 1 252 ? 111.22200 50.20600 40.51300 1.000 36.03633 252 VAL B N 1
ATOM 3662 C CA . VAL B 1 252 ? 110.19000 49.35500 41.09200 1.000 34.65892 252 VAL B CA 1
ATOM 3663 C C . VAL B 1 252 ? 109.88500 48.20900 40.12300 1.000 36.20346 252 VAL B C 1
ATOM 3664 O O . VAL B 1 252 ? 109.44400 48.44700 38.99300 1.000 40.34104 252 VAL B O 1
ATOM 3668 N N . LEU B 1 253 ? 110.13500 46.96200 40.55200 1.000 32.27939 253 LEU B N 1
ATOM 3669 C CA . LEU B 1 253 ? 109.85500 45.80100 39.68900 1.000 36.26813 253 LEU B CA 1
ATOM 3670 C C . LEU B 1 253 ? 108.45900 45.22400 39.89500 1.000 38.41863 253 LEU B C 1
ATOM 3671 O O . LEU B 1 253 ? 107.88900 44.61800 38.97400 1.000 31.90128 253 LEU B O 1
ATOM 3676 N N . ALA B 1 254 ? 107.90400 45.37500 41.08700 1.000 27.54107 254 ALA B N 1
ATOM 3677 C CA . ALA B 1 254 ? 106.70200 44.65700 41.46800 1.000 25.58610 254 ALA B CA 1
ATOM 3678 C C . ALA B 1 254 ? 106.26600 45.23700 42.81300 1.000 26.10068 254 ALA B C 1
ATOM 3679 O O . ALA B 1 254 ? 106.92500 46.12800 43.36900 1.000 25.97431 254 ALA B O 1
ATOM 3681 N N . ALA B 1 255 ? 105.11700 44.78600 43.27600 1.000 22.31401 255 ALA B N 1
ATOM 3682 C CA . ALA B 1 255 ? 104.68600 45.14200 44.64800 1.000 21.77792 255 ALA B CA 1
ATOM 3683 C C . ALA B 1 255 ? 104.38800 43.86100 45.38800 1.000 23.24322 255 ALA B C 1
ATOM 3684 O O . ALA B 1 255 ? 104.06800 42.83700 44.77900 1.000 24.69477 255 ALA B O 1
ATOM 3686 N N . LEU B 1 256 ? 104.58600 43.88800 46.70600 1.000 23.99077 256 LEU B N 1
ATOM 3687 C CA . LEU B 1 256 ? 104.21000 42.82300 47.61200 1.000 24.07692 256 LEU B CA 1
ATOM 3688 C C . LEU B 1 256 ? 103.08400 43.33500 48.48900 1.000 26.62390 256 LEU B C 1
ATOM 3689 O O . LEU B 1 256 ? 103.13500 44.50500 48.94500 1.000 26.41879 256 LEU B O 1
ATOM 3694 N N . ASN B 1 257 ? 102.15200 42.44900 48.85100 1.000 23.54290 257 ASN B N 1
ATOM 3695 C CA . ASN B 1 257 ? 101.13700 42.90400 49.80700 1.000 28.31139 257 ASN B CA 1
ATOM 3696 C C . ASN B 1 257 ? 100.72500 41.77300 50.73800 1.000 30.38733 257 ASN B C 1
ATOM 3697 O O . ASN B 1 257 ? 101.13200 40.60300 50.59100 1.000 26.89147 257 ASN B O 1
ATOM 3702 N N . VAL B 1 258 ? 99.96700 42.16400 51.76400 1.000 27.53468 258 VAL B N 1
ATOM 3703 C CA . VAL B 1 258 ? 99.22800 41.26300 52.64900 1.000 27.26715 258 VAL B CA 1
ATOM 3704 C C . VAL B 1 258 ? 97.77600 41.71000 52.58800 1.000 35.42812 258 VAL B C 1
ATOM 3705 O O . VAL B 1 258 ? 97.50900 42.91000 52.59200 1.000 30.90938 258 VAL B O 1
ATOM 3709 N N . SER B 1 259 ? 96.83800 40.76200 52.48200 1.000 33.36771 259 SER B N 1
ATOM 3710 C CA . SER B 1 259 ? 95.43200 41.06600 52.21200 1.000 38.50147 259 SER B CA 1
ATOM 3711 C C . SER B 1 259 ? 94.56300 40.33100 53.21600 1.000 38.09350 259 SER B C 1
ATOM 3712 O O . SER B 1 259 ? 94.86000 39.17900 53.55100 1.000 40.61902 259 SER B O 1
ATOM 3715 N N . THR B 1 260 ? 93.51800 40.99300 53.75300 1.000 36.60870 260 THR B N 1
ATOM 3716 C CA . THR B 1 260 ? 92.73000 40.40700 54.83700 1.000 40.24836 260 THR B CA 1
ATOM 3717 C C . THR B 1 260 ? 91.25900 40.79300 54.70900 1.000 44.24897 260 THR B C 1
ATOM 3718 O O . THR B 1 260 ? 90.89100 41.72600 53.98600 1.000 41.36421 260 THR B O 1
ATOM 3722 N N . HIS B 1 261 ? 90.42400 40.03600 55.40000 1.000 41.85359 261 HIS B N 1
ATOM 3723 C CA . HIS B 1 261 ? 89.01200 40.36300 55.53400 1.000 54.19476 261 HIS B CA 1
ATOM 3724 C C . HIS B 1 261 ? 88.79100 41.21800 56.77300 1.000 69.19482 261 HIS B C 1
ATOM 3725 O O . HIS B 1 261 ? 89.60500 41.24200 57.70400 1.000 63.82867 261 HIS B O 1
ATOM 3732 N N . VAL B 1 262 ? 87.63400 41.88400 56.78100 1.000 83.35142 262 VAL B N 1
ATOM 3733 C CA . VAL B 1 262 ? 87.33500 42.92900 57.75900 1.000 81.13816 262 VAL B CA 1
ATOM 3734 C C . VAL B 1 262 ? 87.46200 42.40600 59.19100 1.000 74.46176 262 VAL B C 1
ATOM 3735 O O . VAL B 1 262 ? 88.23700 42.93200 60.00000 1.000 75.70535 262 VAL B O 1
ATOM 3739 N N . GLY B 1 263 ? 86.72700 41.36200 59.52100 1.000 72.78869 263 GLY B N 1
ATOM 3740 C CA . GLY B 1 263 ? 86.64800 41.02500 60.92200 1.000 69.59646 263 GLY B CA 1
ATOM 3741 C C . GLY B 1 263 ? 87.79700 40.19600 61.42300 1.000 70.19665 263 GLY B C 1
ATOM 3742 O O . GLY B 1 263 ? 87.72800 39.67300 62.54300 1.000 72.62008 263 GLY B O 1
ATOM 3743 N N . ARG B 1 264 ? 88.84500 40.06500 60.60500 1.000 65.95454 264 ARG B N 1
ATOM 3744 C CA . ARG B 1 264 ? 90.02400 39.25700 60.89900 1.000 68.35063 264 ARG B CA 1
ATOM 3745 C C . ARG B 1 264 ? 91.19400 40.08000 61.43200 1.000 64.87342 264 ARG B C 1
ATOM 3746 O O . ARG B 1 264 ? 92.21900 39.50400 61.83200 1.000 57.24268 264 ARG B O 1
ATOM 3754 N N . VAL B 1 265 ? 91.04800 41.40400 61.47600 1.000 66.95264 265 VAL B N 1
ATOM 3755 C CA . VAL B 1 265 ? 92.13000 42.31200 61.82100 1.000 68.85317 265 VAL B CA 1
ATOM 3756 C C . VAL B 1 265 ? 91.58800 43.42600 62.72300 1.000 73.62640 265 VAL B C 1
ATOM 3757 O O . VAL B 1 265 ? 90.37800 43.67000 62.79100 1.000 68.29491 265 VAL B O 1
ATOM 3761 N N . THR B 1 266 ? 92.49700 44.08200 63.45500 1.000 65.17666 266 THR B N 1
ATOM 3762 C CA . THR B 1 266 ? 92.15400 45.34300 64.10600 1.000 75.56220 266 THR B CA 1
ATOM 3763 C C . THR B 1 266 ? 92.39900 46.49400 63.11900 1.000 78.60588 266 THR B C 1
ATOM 3764 O O . THR B 1 266 ? 92.91300 46.29000 62.01100 1.000 64.21565 266 THR B O 1
ATOM 3768 N N . ARG B 1 267 ? 91.97600 47.71300 63.49800 1.000 79.26716 267 ARG B N 1
ATOM 3769 C CA . ARG B 1 267 ? 91.95500 48.77800 62.49300 1.000 81.21991 267 ARG B CA 1
ATOM 3770 C C . ARG B 1 267 ? 93.36400 49.27800 62.18000 1.000 72.30703 267 ARG B C 1
ATOM 3771 O O . ARG B 1 267 ? 93.64100 49.64700 61.03800 1.000 66.91887 267 ARG B O 1
ATOM 3779 N N . SER B 1 268 ? 94.28000 49.26700 63.15400 1.000 78.55930 268 SER B N 1
ATOM 3780 C CA . SER B 1 268 ? 95.64800 49.72200 62.90200 1.000 82.26968 268 SER B CA 1
ATOM 3781 C C . SER B 1 268 ? 96.68500 48.59900 62.84500 1.000 66.82817 268 SER B C 1
ATOM 3782 O O . SER B 1 268 ? 97.88500 48.88900 62.84000 1.000 54.79647 268 SER B O 1
ATOM 3785 N N . GLU B 1 269 ? 96.25200 47.33400 62.80200 1.000 60.15231 269 GLU B N 1
ATOM 3786 C CA . GLU B 1 269 ? 97.17500 46.20200 62.69000 1.000 54.25690 269 GLU B CA 1
ATOM 3787 C C . GLU B 1 269 ? 97.93800 46.23400 61.37500 1.000 55.38045 269 GLU B C 1
ATOM 3788 O O . GLU B 1 269 ? 99.08100 45.77200 61.30300 1.000 52.97798 269 GLU B O 1
ATOM 3794 N N . LEU B 1 270 ? 97.31000 46.72600 60.31200 1.000 47.77795 270 LEU B N 1
ATOM 3795 C CA . LEU B 1 270 ? 97.99200 46.70600 59.02100 1.000 48.15798 270 LEU B CA 1
ATOM 3796 C C . LEU B 1 270 ? 99.33100 47.42900 59.09400 1.000 47.48582 270 LEU B C 1
ATOM 3797 O O . LEU B 1 270 ? 100.36100 46.88900 58.67300 1.000 44.49318 270 LEU B O 1
ATOM 3802 N N . GLU B 1 271 ? 99.33700 48.65300 59.63700 1.000 40.95890 271 GLU B N 1
ATOM 3803 C CA . GLU B 1 271 ? 100.54600 49.45400 59.59500 1.000 48.78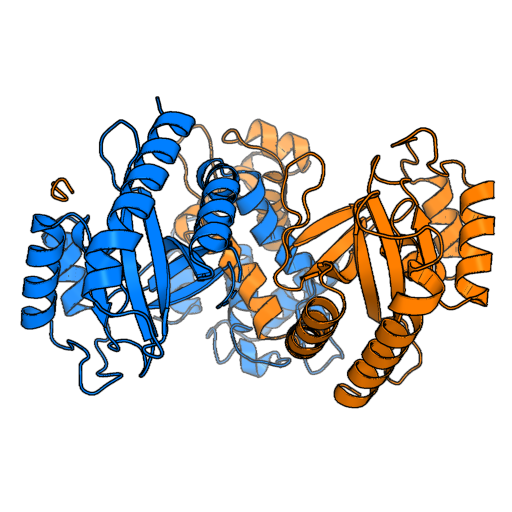243 271 GLU B CA 1
ATOM 3804 C C . GLU B 1 271 ? 101.50500 49.01400 60.67300 1.000 52.00681 271 GLU B C 1
ATOM 3805 O O . GLU B 1 271 ? 102.71700 48.97700 60.45900 1.000 51.10309 271 GLU B O 1
ATOM 3811 N N . GLN B 1 272 ? 100.97900 48.64600 61.83500 1.000 43.09824 272 GLN B N 1
ATOM 3812 C CA . GLN B 1 272 ? 101.90700 48.37600 62.91900 1.000 43.66020 272 GLN B CA 1
ATOM 3813 C C . GLN B 1 272 ? 102.47200 46.97700 62.82100 1.000 49.56344 272 GLN B C 1
ATOM 3814 O O . GLN B 1 272 ? 103.64600 46.74800 63.14200 1.000 49.61898 272 GLN B O 1
ATOM 3820 N N . ARG B 1 273 ? 101.64600 46.02400 62.39800 1.000 41.47742 273 ARG B N 1
ATOM 3821 C CA . ARG B 1 273 ? 102.06600 44.63100 62.39100 1.000 43.36084 273 ARG B CA 1
ATOM 3822 C C . ARG B 1 273 ? 102.54600 44.15300 61.03400 1.000 45.40218 273 ARG B C 1
ATOM 3823 O O . ARG B 1 273 ? 103.57100 43.46200 60.95600 1.000 45.32683 273 ARG B O 1
ATOM 3831 N N . PHE B 1 274 ? 101.79700 44.44600 59.97500 1.000 43.51637 274 PHE B N 1
ATOM 3832 C CA . PHE B 1 274 ? 102.11400 43.84800 58.67900 1.000 37.07100 274 PHE B CA 1
ATOM 3833 C C . PHE B 1 274 ? 103.25100 44.60000 58.00700 1.000 36.33142 274 PHE B C 1
ATOM 3834 O O . PHE B 1 274 ? 104.04900 44.00200 57.27000 1.000 41.49378 274 PHE B O 1
ATOM 3842 N N . LEU B 1 275 ? 103.33300 45.91900 58.22800 1.000 40.39601 275 LEU B N 1
ATOM 3843 C CA . LEU B 1 275 ? 104.21500 46.73700 57.39200 1.000 41.01603 275 LEU B CA 1
ATOM 3844 C C . LEU B 1 275 ? 105.68500 46.38900 57.59200 1.000 42.64349 275 LEU B C 1
ATOM 3845 O O . LEU B 1 275 ? 106.37500 46.14400 56.59000 1.000 41.98714 275 LEU B O 1
ATOM 3850 N N . PRO B 1 276 ? 106.22500 46.30600 58.81500 1.000 41.76996 276 PRO B N 1
ATOM 3851 C CA . PRO B 1 276 ? 107.65500 45.95900 58.93200 1.000 39.30735 276 PRO B CA 1
ATOM 3852 C C . PRO B 1 276 ? 107.99800 44.58300 58.40400 1.000 44.02940 276 PRO B C 1
ATOM 3853 O O . PRO B 1 276 ? 109.10700 44.38500 57.87100 1.000 46.90549 276 PRO B O 1
ATOM 3857 N N . ILE B 1 277 ? 107.06900 43.62700 58.49800 1.000 39.50639 277 ILE B N 1
ATOM 3858 C CA . ILE B 1 277 ? 107.30800 42.32800 57.87200 1.000 46.07873 277 ILE B CA 1
ATOM 3859 C C . ILE B 1 277 ? 107.45600 42.47200 56.36700 1.000 39.32445 277 ILE B C 1
ATOM 3860 O O . ILE B 1 277 ? 108.35700 41.88300 55.74800 1.000 38.99898 277 ILE B O 1
ATOM 3865 N N . LEU B 1 278 ? 106.56400 43.22200 55.74900 1.000 36.46336 278 LEU B N 1
ATOM 3866 C CA . LEU B 1 278 ? 106.61800 43.39500 54.28600 1.000 32.48636 278 LEU B CA 1
ATOM 3867 C C . LEU B 1 278 ? 107.84200 44.20100 53.84400 1.000 38.22286 278 LEU B C 1
ATOM 3868 O O . LEU B 1 278 ? 108.48500 43.86200 52.83900 1.000 32.22970 278 LEU B O 1
ATOM 3873 N N . LEU B 1 279 ? 108.18100 45.28300 54.56400 1.000 35.66443 279 LEU B N 1
ATOM 3874 C CA . LEU B 1 279 ? 109.38900 46.01200 54.19200 1.000 44.72813 279 LEU B CA 1
ATOM 3875 C C . LEU B 1 279 ? 110.61700 45.09500 54.24500 1.000 39.69630 279 LEU B C 1
ATOM 3876 O O . LEU B 1 279 ? 111.44900 45.07500 53.32400 1.000 38.55968 279 LEU B O 1
ATOM 3881 N N . ALA B 1 280 ? 110.73200 44.29400 55.29800 1.000 40.14966 280 ALA B N 1
ATOM 3882 C CA . ALA B 1 280 ? 111.89000 43.42700 55.42000 1.000 43.43983 280 ALA B CA 1
ATOM 3883 C C . ALA B 1 280 ? 111.92400 42.37600 54.31100 1.000 42.48395 280 ALA B C 1
ATOM 3884 O O . ALA B 1 280 ? 112.99000 42.08200 53.76100 1.000 43.69315 280 ALA B O 1
ATOM 3886 N N . ALA B 1 281 ? 110.77300 41.79800 53.96600 1.000 38.78545 281 ALA B N 1
ATOM 3887 C CA . ALA B 1 281 ? 110.75000 40.81600 52.87800 1.000 34.71944 281 ALA B CA 1
ATOM 3888 C C . ALA B 1 281 ? 111.14100 41.46000 51.56300 1.000 35.79847 281 ALA B C 1
ATOM 3889 O O . ALA B 1 281 ? 111.84000 40.85400 50.74800 1.000 36.23179 281 ALA B O 1
ATOM 3891 N N . SER B 1 282 ? 110.66600 42.67400 51.30800 1.000 33.68765 282 SER B N 1
ATOM 3892 C CA . SER B 1 282 ? 111.00000 43.29100 50.03000 1.000 35.72988 282 SER B CA 1
ATOM 3893 C C . SER B 1 282 ? 112.49700 43.55500 49.95500 1.000 36.82150 282 SER B C 1
ATOM 3894 O O . SER B 1 282 ? 113.14500 43.28700 48.93700 1.000 35.97136 282 SER B O 1
ATOM 3897 N N . ARG B 1 283 ? 113.06700 44.07800 51.04700 1.000 38.51991 283 ARG B N 1
ATOM 3898 C CA . ARG B 1 283 ? 114.49400 44.32100 51.09000 1.000 42.39782 283 ARG B CA 1
ATOM 3899 C C . ARG B 1 283 ? 115.27200 43.02300 50.90200 1.000 42.24100 283 ARG B C 1
ATOM 3900 O O . ARG B 1 283 ? 116.24700 42.98000 50.14600 1.000 42.76830 283 ARG B O 1
ATOM 3908 N N . ASP B 1 284 ? 114.83300 41.94500 51.55600 1.000 38.80692 284 ASP B N 1
ATOM 3909 C CA . ASP B 1 284 ? 115.55300 40.68300 51.47200 1.000 42.40576 284 ASP B CA 1
ATOM 3910 C C . ASP B 1 284 ? 115.46300 40.08000 50.08100 1.000 43.28869 284 ASP B C 1
ATOM 3911 O O . ASP B 1 284 ? 116.45500 39.56500 49.55400 1.000 42.21999 284 ASP B O 1
ATOM 3916 N N . LEU B 1 285 ? 114.28600 40.13300 49.46800 1.000 36.86940 285 LEU B N 1
ATOM 3917 C CA . LEU B 1 285 ? 114.15500 39.63900 48.10400 1.000 38.02215 285 LEU B CA 1
ATOM 3918 C C . LEU B 1 285 ? 115.03700 40.43000 47.14300 1.000 41.18790 285 LEU B C 1
ATOM 3919 O O . LEU B 1 285 ? 115.70800 39.84100 46.29000 1.000 43.53932 285 LEU B O 1
ATOM 3924 N N . CYS B 1 286 ? 115.04000 41.76700 47.24600 1.000 39.93753 286 CYS B N 1
ATOM 3925 C CA . CYS B 1 286 ? 115.89100 42.56600 46.35400 1.000 43.41387 286 CYS B CA 1
ATOM 3926 C C . CYS B 1 286 ? 117.35300 42.16700 46.49500 1.000 46.73581 286 CYS B C 1
ATOM 3927 O O . CYS B 1 286 ? 118.03500 41.90700 45.49600 1.000 46.96253 286 CYS B O 1
ATOM 3930 N N . HIS B 1 287 ? 117.84300 42.08100 47.73900 1.000 44.05780 287 HIS B N 1
ATOM 3931 C CA . HIS B 1 287 ? 119.23400 41.68500 47.96500 1.000 45.41925 287 HIS B CA 1
ATOM 3932 C C . HIS B 1 287 ? 119.50600 40.29000 47.40200 1.000 54.15813 287 HIS B C 1
ATOM 3933 O O . HIS B 1 287 ? 120.54400 40.05600 46.76500 1.000 57.07381 287 HIS B O 1
ATOM 3940 N N . GLN B 1 288 ? 118.57200 39.35500 47.60100 1.000 49.86379 288 GLN B N 1
ATOM 3941 C CA . GLN B 1 288 ? 118.75100 38.00200 47.08400 1.000 49.11794 288 GLN B CA 1
ATOM 3942 C C . GLN B 1 288 ? 118.86800 37.96500 45.56400 1.000 53.47821 288 GLN B C 1
ATOM 3943 O O . GLN B 1 288 ? 119.59600 37.13300 45.01100 1.000 54.64555 288 GLN B O 1
ATOM 3949 N N . LEU B 1 289 ? 118.13300 38.81900 44.87500 1.000 49.44268 289 LEU B N 1
ATOM 3950 C CA . LEU B 1 289 ? 118.10800 38.76300 43.42200 1.000 49.50865 289 LEU B CA 1
ATOM 3951 C C . LEU B 1 289 ? 119.21800 39.57700 42.78000 1.000 54.82510 289 LEU B C 1
ATOM 3952 O O . LEU B 1 289 ? 119.70800 39.19300 41.71200 1.000 49.85471 289 LEU B O 1
ATOM 3957 N N . PHE B 1 290 ? 119.61500 40.68600 43.39700 1.000 53.30403 290 PHE B N 1
ATOM 3958 C CA . PHE B 1 290 ? 120.41300 41.71300 42.72300 1.000 55.02462 290 PHE B CA 1
ATOM 3959 C C . PHE B 1 290 ? 121.74500 42.14600 43.39200 1.000 53.60709 290 PHE B C 1
ATOM 3960 O O . PHE B 1 290 ? 121.95900 41.98300 44.59300 1.000 61.43513 290 PHE B O 1
#

Secondary structure (DSSP, 8-state):
--HHHHHHTTTT-TT--HHHHHHHHHHHTTTT--S-EEHHHHHHHH---HHHHHHHHHHHHHTTSEEE-SSEEEE-TTHHHHHHHHHTT-HHHHHHHHHHHHHHHHHTSEEEEEEEETTEEEEEEEE---TT-EEESTTSHHHHHHHHTS-HHHHHHHHHHS-----STT---SHHHHHHHHHHHHHHT-EEEESSSSTTEEEEEEEEE-TT--EEEEEEEEEETTT--HHHIIIIIHHHHHHHHHHHHHHHH-/-PPP----TT--HHHHHHHHHHHTTTT--S-B-HHHHHHHH---HHHHHHHHHHHHHTTSEEE-SS-EEE-TTHHHHHHHHHTT-HHHHHHHHHHHHHHHHHSSEEEEEEEETTEEEEEEE-SS--EETTEE--TT-EEESTTSHHHHHHHHTS-HHHHHHHHHHS----SSTT---SHHHHHHHHHHHHHHT-EEEESSSSTTEEEEEEEEE-TTS-EEEEEEEEEEGGGS-SSHIIIIIHHHHHHHHHHHHHHH-

Organism: Pseudomonas putida (strain ATCC 47054 / DSM 6125 / CFBP 8728 / NCIMB 11950 / KT2440) (NCBI:txid160488)

GO terms:
  GO:0000976 transcription cis-regulatory region binding (F, IMP)
  GO:0001217 DNA-binding transcription repressor activity (F, IMP)
  GO:0032993 protein-DNA complex (C, IMP)
  GO:0032993 protein-DNA complex (C, IPI)
  GO:0043565 sequence-specific DNA binding (F, IPI)
  GO:0045892 negative regulation of DNA-templated transcription (P, IEP)

Nearest PDB structures (foldseek):
  8eju-assembly1_A  TM=1.004E+00  e=6.980E-54  Pseudomonas putida KT2440
  8ejv-assembly1_A  TM=9.999E-01  e=4.211E-51  Pseudomonas putida KT2440
  8ejv-assembly1_B  TM=9.853E-01  e=8.490E-47  Pseudomonas putida KT2440
  2ia2-assembly3_B  TM=6.740E-01  e=5.433E-29  Rhodococcus jostii RHA1
  1ysp-assembly1_A  TM=9.354E-01  e=9.910E-16  Escherichia coli

Foldseek 3Di:
DALVVVLVVCPVPPPRDSLVSVLVLLVVLCPPVVDWAFLVSSCVRRVDDSVSSVVSQVVCVVVQQWDDPVGTIDGHCVVVVVLVVVCVVDVLNVLLAVLQQVLCVVVVFKKFKWFDDQQWTATCHIHPVPHRDTDGLQQDFQSLQNLLLDDPVVNVVSQVPDQQDQQDPPADRHSVVSVVQSVVCNVVQKDWHAQRNHAFKIKIKGFAAAPVGRGGIMMMTMGGPPPQDPCCCVPPVVVSRVVSSVVSNVVVHD/DDDDDDVVPPDDVLVVLLVLLVVLCVPPPDFAFLVSSCVVRVDDSVSSVVSQVVCVVVQQKDDPVGTIDGDPVVVVVLVVVCVPPCLNVVCAVLQQVLCVVLVFKKWKWADDPQWTATQYIYPDFDDDVHHGDDHGDIDGLLQDFQSLQNLLLDPPVVNVVCQVDDDQDQQDVPADRHSVVSVVQSVVCNVVQKGWHAQRNHAFKIKIKGFAAAPVRHGGIMMMTMGGRVSDDPCCRVPPSVVSRVVSSVVSRVVVD

Sequence (511 aa):
ASPAKRIQAFTGDPDFMTSLARGLAVIQAFQERKRHLTIAQISHHRTEIPRAAVRRCLHTLIKLGYATTDGRTYSLLPKVLTLGHAYLSSTPLAISAQPYLDRISDQLHEAANMATLEGDDILYIARSALSVGGRLPAYCTSMGRILLAAMDDTSLREYLERADLKARTSRTLNDPESLFACIQQVRAQGWCVVDQELEQGLRSIAVPVYDASGQVLAALNVSTHVGRVTRSELEQRFLPILLAASRDLCHQLFGAPPIVAGDPDFMTSLARGLAVIQAFQERKRHLTIAQISHRTEIPRAAVRRCLHTLIKLGYATTDGRTYSSLLPKVLTLGHAYLSSTPLAISAQPYLDRISDQLHEAANMATLEGDDILYIARSATVERLISVDLSVGGRLPAYCTSMGRILLAAMDDTSLREYLERADLKARTSRTLNDPESLFACIQQVRAQGWCVVDQELEQGLRSIAVPVYDASGQVLAALNVSTHVGRVTRSELEQRFLPILLAASRDLCHQLF

B-factor: mean 40.37, std 14.88, range [18.2, 109.96]

InterPro domains:
  IPR005471 Transcription regulator IclR, N-terminal [PF09339] (47-98)
  IPR005471 Transcription regulator IclR, N-terminal [PS51077] (45-105)
  IPR005471 Transcription regulator IclR, N-terminal [SM00346] (45-133)
  IPR012794 Beta-ketoadipate transcriptional regulator, PcaR/PcaU/PobR [TIGR02431] (42-289)
  IPR014757 Transcription regulator IclR, C-terminal [PF01614] (112-287)
  IPR014757 Transcription regulator IclR, C-terminal [PS51078] (106-291)
  IPR029016 GAF-like domain superfamily [G3DSA:3.30.450.40] (112-290)
  IPR036388 Winged helix-like DNA-binding domain superfamily [G3DSA:1.10.10.10] (32-111)
  IPR036390 Winged helix DNA-binding domain superfamily [SSF46785] (46-117)
  IPR050707 HTH-type Transcriptional Regulators in Metabolic Pathways [PTHR30136] (39-289)

Radius of gyration: 23.69 Å; Cα contacts (8 Å, |Δi|>4): 1019; chains: 2; bounding box: 49×70×61 Å

Solvent-accessible surface area: 22416 Å² total; per-residue (Å²): 112,29,28,14,142,130,7,80,83,50,103,74,38,120,67,12,26,54,27,0,2,44,0,2,13,0,0,37,3,1,14,87,95,89,146,89,13,20,41,35,94,0,13,129,102,1,107,1,79,129,52,4,0,101,63,2,0,56,0,0,54,119,46,26,6,2,58,56,112,66,171,13,21,32,4,62,18,49,0,10,1,0,4,30,0,7,33,9,12,21,52,24,6,52,19,0,37,66,44,0,5,172,4,13,100,83,11,154,40,22,0,4,0,0,16,61,35,59,42,43,0,1,14,1,4,64,4,64,124,42,46,0,1,88,33,22,0,3,0,11,1,0,0,4,0,12,0,3,39,36,86,65,96,46,0,111,99,1,6,142,134,14,87,23,117,66,100,29,126,111,13,56,66,53,60,127,42,1,30,63,27,0,76,98,5,34,66,39,1,36,2,21,6,11,34,12,26,100,159,12,42,28,11,0,0,0,8,0,53,30,73,89,45,114,34,59,0,0,1,5,0,24,5,131,68,61,214,16,79,99,76,46,0,46,137,113,1,15,69,37,0,21,53,9,8,131,74,0,22,129,105,43,80,65,60,74,71,8,116,146,128,59,116,40,56,31,66,24,0,17,71,0,1,35,0,0,34,3,2,14,96,66,109,147,109,8,44,11,37,91,0,16,156,106,33,162,14,75,145,63,4,0,136,77,1,0,56,0,0,51,106,29,26,6,2,56,55,90,50,185,36,15,23,8,60,22,51,0,8,0,0,4,24,0,2,34,6,5,18,59,23,7,66,20,0,62,64,22,0,50,132,5,9,103,108,6,130,15,0,0,4,0,0,16,61,36,64,55,40,0,1,10,1,4,29,5,68,35,60,12,82,15,131,92,85,36,24,41,46,1,2,83,21,31,0,4,0,8,0,0,0,4,6,10,2,14,55,47,94,53,87,39,0,128,95,3,8,136,144,16,96,24,115,66,104,18,124,101,11,55,57,51,44,133,34,0,32,60,28,0,82,99,7,88,82,69,27,43,2,47,4,39,5,20,14,31,116,13,14,11,12,0,0,0,13,0,93,29,87,90,44,112,41,59,0,0,0,4,1,8,1,67,71,76,146,22,92,163,67,34,6,69,132,102,1,20,74,35,0,77,28,9,8,152,59,0,27,151,103,41,104